Protein AF-A0A8J5J2J3-F1 (afdb_monomer)

Solvent-accessible surface area (backbone atoms only — not comparable to full-atom values): 30168 Å² total; per-residue (Å²): 135,87,83,77,77,78,77,78,78,70,96,60,53,62,67,46,53,41,61,70,45,37,42,76,32,58,52,100,84,70,46,74,41,92,44,36,29,32,31,83,88,65,54,74,47,67,50,49,90,90,53,55,54,52,63,56,48,54,48,43,55,66,79,36,75,56,47,68,60,53,64,73,68,57,52,65,88,78,63,76,49,65,80,72,71,60,58,84,73,56,63,34,51,52,60,41,48,62,56,49,67,76,64,79,77,76,86,82,90,86,88,84,91,80,62,74,80,58,49,59,59,48,49,55,53,50,51,52,52,50,61,72,67,53,49,101,57,74,46,75,44,78,46,81,45,70,75,53,93,44,39,30,44,34,36,21,42,35,34,54,53,98,92,40,83,42,67,56,77,72,49,71,46,78,64,76,77,101,81,74,78,65,76,83,72,56,69,84,75,44,74,64,53,64,53,55,73,72,49,69,93,79,60,84,79,77,71,88,89,68,89,80,58,79,65,58,60,54,52,54,46,51,56,50,51,54,52,48,51,67,50,42,61,53,52,51,54,50,51,50,55,53,58,74,68,49,52,71,62,44,51,40,8,48,22,30,25,30,34,40,51,56,34,40,36,91,83,80,71,42,78,35,61,71,49,44,47,55,42,13,64,50,28,47,22,28,38,31,50,78,66,72,86,66,64,58,97,90,37,70,57,45,37,65,68,56,48,49,52,53,53,50,52,51,39,53,47,26,23,72,56,47,79,59,51,71,57,50,78,49,66,80,57,83,34,39,48,70,68,34,46,93,52,66,71,50,71,53,70,70,55,46,38,74,60,66,37,51,53,89,20,48,79,74,47,22,16,54,69,52,29,50,14,47,25,27,33,33,44,51,59,36,68,75,76,81,49,79,39,68,50,74,47,51,55,70,57,91,55,24,85,82,72,50,83,64,40,62,24,83,67,57,67,69,52,44,62,69,66,53,40,58,33,55,53,34,22,50,79,40,60,42,42,28,34,26,43,18,81,21,22,52,72,84,42,45,42,71,55,26,33,69,53,46,33,48,42,38,38,62,72,62,59,55,85,52,47,34,30,44,39,86,36,44,54,44,28,31,27,80,68,71,61,79,28,96,38,53,49,51,13,44,38,45,24,65,75,38,27,68,72,52,27,44,26,41,53,71,64,66,60,68,42,56,28,47,55,51,40,42,72,77,53,78,126

InterPro domains:
  IPR001764 Glycoside hydrolase, family 3, N-terminal [PF00933] (366-510)
  IPR051915 Cellulose Degradation Glycosyl Hydrolase 3 [PTHR30620] (367-515)

Sequence (525 aa):
MVLAPRPCHATFTPAQVTGFYFRPCHDANDEIVSEYFRCRCGTVRKQSRRNGYSSLMQHVRREYPDYEVVMLTAYTAETGSLLNYVRRSALNVFGWLDWIIKTASRSTSARILLQEAGLESLTRIVERYIAAEMPEQVGLILDGWSHASEHFVAVFACYEVDGVMMTPLLCMAPLLNRRAGTMSSWLGCCPVTTLLEHLDPTDDAIVDVLPAPPYNKRLLSLLKDLKKVATADVYDAQAQAIVNGFSTAQLLGQMTQLTLRAVMNDTTRELNETTVRLFAKQHVGSYFNTFWDKPIDNRYSYNASEFRSIIQRIQEISMEENGGHPIIYGIDSVHGANYVDGSVLMPHQVNFGATFNPDLVYEAAHPYLASVMGAAVIRGLQSYNQTAVCMKHFIGYSKTPTGHDKDNVNIPDFDLLNYFIPSFKAALEAGAMTTMESYTSINGEPVIASSRMLDDLLRSDLEFNGVLVSDWGEIYNLHDFHRVSATREEAVATSLMQTSVDMSMVLADTDFIEYGLNMLKENPD

pLDDT: mean 72.17, std 21.89, range [27.28, 98.44]

Mean predicted aligned error: 19.16 Å

Secondary structure (DSSP, 8-state):
---PPPPPPPSS-HHHHHHHHEEEEE-TTS-EEEEEEEETTS-EEE--TTTTTHHHHHHHHHH-TTHHHHHHH--HHHHS-GGGTS-TTHHHHHHHHHHHHTTS-S---------HHHHHHHHHHHHHHHHHHS-S-EEEEEEEEESSS-EEEEEEEEEEETTEEE--EEEEEE-----SS-GGGTTTS-HHHHHHTTS-TT-TT----SPPPHHHHHHHHHHHHHHHHHHHHHHHHHHHHHHHT--HHHHHHHTEEEEGGGGB-TTT--B-HHHHHHHHHTT--EEES---SS-BTTB-SEEHHHHHHHHHHHHHHHHHHTTSPPPEEE---SSBSTTEETPPBPPPHHHHHHH--TTTTTTTS--SSSHHHHHHHHHHHHTTSS-PPEEEEETTGGG-TTS-TT--B---HHHIIIIIHHHHHHHHHHT--EEEE-SPEETTEEGGG-HIIIIIIIIIIS---SEEE--TTHHHHHHHTS--SSSHHHHHHHHHHHS---BEE--S--HHHHHHHHHHHH---

Organism: NCBI:txid2496075

Foldseek 3Di:
DDDDPDDDDDLADLVLLLLLFWDFDADPVRHGPPQWIQGPVRDIDGDDPVQHSPRVVVVCCVVPVPSVVCVVPDDCVSNVDCPSRDPLQPVLVVQVVVVVVVPVPDDDDDDDDDDPVVVVVVVVVVVVVCVVQFDPDKDKDWDWDDGRHWIKIWIWIWGDGPNDTDTHTPDMGTPDDPDDDDCVVVQPPDPVNVVVVPPDPPDPPPDDPDDDDPVVVVVVVVVVVVVVVVVVVVVVVVVVVVVVPDDLQLQLLLQEEEEQVLQADPPPRDGNLVSLLVSLLSNNQEYEEDDQPDDDPNDRAEAPVVVVVNQVSSQVSSCVNNVHRGHDYYYCCQQWNVRHPPTDGHDHLVVLQVVCDQVVCLVRQGCHHALRSLLSSQCSQCVVVPDADEADAQWDQCAAVVRDGQHAHEDDPVCRVPPTVSNVLSNVVSPHQEYEYGSYHYPLHGRLLACVRAPCVQCNVSVRPHAYEYDAQSLQCCVVPSVVAVGSLRSLLRNVVRHPHSHYNYYSDSVSSVSSVVSCVVPVD

Radius of gyration: 32.39 Å; Cα contacts (8 Å, |Δi|>4): 688; chains: 1; bounding box: 74×80×93 Å

Structure (mmCIF, N/CA/C/O backbone):
data_AF-A0A8J5J2J3-F1
#
_entry.id   AF-A0A8J5J2J3-F1
#
loop_
_atom_site.group_PDB
_atom_site.id
_atom_site.type_symbol
_atom_site.label_atom_id
_atom_site.label_alt_id
_atom_site.label_comp_id
_atom_site.label_asym_id
_atom_site.label_entity_id
_atom_site.label_seq_id
_atom_site.pdbx_PDB_ins_code
_atom_site.Cartn_x
_atom_site.Cartn_y
_atom_site.Cartn_z
_atom_site.occupancy
_atom_site.B_iso_or_equiv
_atom_site.auth_seq_id
_atom_site.auth_comp_id
_atom_site.auth_asym_id
_atom_site.auth_atom_id
_atom_site.pdbx_PDB_model_num
ATOM 1 N N . MET A 1 1 ? -28.679 11.443 -53.102 1.00 31.19 1 MET A N 1
ATOM 2 C CA . MET A 1 1 ? -27.360 12.015 -52.761 1.00 31.19 1 MET A CA 1
ATOM 3 C C . MET A 1 1 ? -26.408 10.854 -52.518 1.00 31.19 1 MET A C 1
ATOM 5 O O . MET A 1 1 ? -26.823 9.868 -51.928 1.00 31.19 1 MET A O 1
ATOM 9 N N . VAL A 1 2 ? -25.221 10.931 -53.108 1.00 27.28 2 VAL A N 1
ATOM 10 C CA . VAL A 1 2 ? -24.267 9.841 -53.363 1.00 27.28 2 VAL A CA 1
ATOM 11 C C . VAL A 1 2 ? -23.793 9.153 -52.074 1.00 27.28 2 VAL A C 1
ATOM 13 O O . VAL A 1 2 ? -23.224 9.806 -51.205 1.00 27.28 2 VAL A O 1
ATOM 16 N N . LEU A 1 3 ? -23.978 7.831 -51.978 1.00 27.62 3 LEU A N 1
ATOM 17 C CA . LEU A 1 3 ? -23.201 6.975 -51.078 1.00 27.62 3 LEU A CA 1
ATOM 18 C C . LEU A 1 3 ? -21.805 6.827 -51.690 1.00 27.62 3 LEU A C 1
ATOM 20 O O . LEU A 1 3 ? -21.636 6.129 -52.688 1.00 27.62 3 LEU A O 1
ATOM 24 N N . ALA A 1 4 ? -20.815 7.517 -51.127 1.00 28.11 4 ALA A N 1
ATOM 25 C CA . ALA A 1 4 ? -19.422 7.246 -51.451 1.00 28.11 4 ALA A CA 1
ATOM 26 C C . ALA A 1 4 ? -19.034 5.898 -50.810 1.00 28.11 4 ALA A C 1
ATOM 28 O O . ALA A 1 4 ? -19.150 5.764 -49.588 1.00 28.11 4 ALA A O 1
ATOM 29 N N . PRO A 1 5 ? -18.591 4.888 -51.580 1.00 31.28 5 PRO A N 1
ATOM 30 C CA . PRO A 1 5 ? -17.993 3.700 -50.992 1.00 31.28 5 PRO A CA 1
ATOM 31 C C . PRO A 1 5 ? -16.738 4.114 -50.214 1.00 31.28 5 PRO A C 1
ATOM 33 O O . PRO A 1 5 ? -15.929 4.912 -50.694 1.00 31.28 5 PRO A O 1
ATOM 36 N N . ARG A 1 6 ? -16.582 3.581 -48.995 1.00 28.38 6 ARG A N 1
ATOM 37 C CA . ARG A 1 6 ? -15.330 3.698 -48.235 1.00 28.38 6 ARG A CA 1
ATOM 38 C C . ARG A 1 6 ? -14.165 3.257 -49.138 1.00 28.38 6 ARG A C 1
ATOM 40 O O . ARG A 1 6 ? -14.293 2.213 -49.780 1.00 28.38 6 ARG A O 1
ATOM 47 N N . PRO A 1 7 ? -13.045 4.002 -49.193 1.00 33.84 7 PRO A N 1
ATOM 48 C CA . PRO A 1 7 ? -11.895 3.596 -49.988 1.00 33.84 7 PRO A CA 1
ATOM 49 C C . PRO A 1 7 ? -11.406 2.215 -49.555 1.00 33.84 7 PRO A C 1
ATOM 51 O O . PRO A 1 7 ? -11.340 1.924 -48.358 1.00 33.84 7 PRO A O 1
ATOM 54 N N . CYS A 1 8 ? -11.029 1.391 -50.533 1.00 43.00 8 CYS A N 1
ATOM 55 C CA . CYS A 1 8 ? -10.285 0.162 -50.292 1.00 43.00 8 CYS A CA 1
ATOM 56 C C . CYS A 1 8 ? -9.045 0.508 -49.458 1.00 43.00 8 CYS A C 1
ATOM 58 O O . CYS A 1 8 ? -8.260 1.382 -49.832 1.00 43.00 8 CYS A O 1
ATOM 60 N N . HIS A 1 9 ? -8.892 -0.136 -48.302 1.00 49.06 9 HIS A N 1
ATOM 61 C CA . HIS A 1 9 ? -7.701 0.029 -47.478 1.00 49.06 9 HIS A CA 1
ATOM 62 C C . HIS A 1 9 ? -6.461 -0.338 -48.303 1.00 49.06 9 HIS A C 1
ATOM 64 O O . HIS A 1 9 ? -6.441 -1.394 -48.931 1.00 49.06 9 HIS A O 1
ATOM 70 N N . ALA A 1 10 ? -5.444 0.529 -48.302 1.00 57.62 10 ALA A N 1
ATOM 71 C CA . ALA A 1 10 ? -4.197 0.287 -49.022 1.00 57.62 10 ALA A CA 1
ATOM 72 C C . ALA A 1 10 ? -3.572 -1.058 -48.608 1.00 57.62 10 ALA A C 1
ATOM 74 O O . ALA A 1 10 ? -3.517 -1.382 -47.415 1.00 57.62 10 ALA A O 1
ATOM 75 N N . THR A 1 11 ? -3.098 -1.818 -49.600 1.00 66.06 11 THR A N 1
ATOM 76 C CA . THR A 1 11 ? -2.473 -3.144 -49.443 1.00 66.06 11 THR A CA 1
ATOM 77 C C . THR A 1 11 ? -1.304 -3.099 -48.455 1.00 66.06 11 THR A C 1
ATOM 79 O O . THR A 1 11 ? -1.146 -3.992 -47.621 1.00 66.06 11 THR A O 1
ATOM 82 N N . PHE A 1 12 ? -0.549 -1.999 -48.484 1.00 69.81 12 PHE A N 1
ATOM 83 C CA . PHE A 1 12 ? 0.593 -1.735 -47.618 1.00 69.81 12 PHE A CA 1
ATOM 84 C C . PHE A 1 12 ? 0.432 -0.391 -46.903 1.00 69.81 12 PHE A C 1
ATOM 86 O O . PHE A 1 12 ? -0.034 0.596 -47.477 1.00 69.81 12 PHE A O 1
ATOM 93 N N . THR A 1 13 ? 0.834 -0.336 -45.634 1.00 79.69 13 THR A N 1
ATOM 94 C CA . THR A 1 13 ? 0.878 0.921 -44.879 1.00 79.69 13 THR A CA 1
ATOM 95 C C . THR A 1 13 ? 1.977 1.839 -45.427 1.00 79.69 13 THR A C 1
ATOM 97 O O . THR A 1 13 ? 2.978 1.347 -45.955 1.00 79.69 13 THR A O 1
ATOM 100 N N . PRO A 1 14 ? 1.858 3.170 -45.259 1.00 80.94 14 PRO A N 1
ATOM 101 C CA . PRO A 1 14 ? 2.906 4.105 -45.660 1.00 80.94 14 PRO A CA 1
ATOM 102 C C . PRO A 1 14 ? 4.294 3.729 -45.133 1.00 80.94 14 PRO A C 1
ATOM 104 O O . PRO A 1 14 ? 5.254 3.792 -45.888 1.00 80.94 14 PRO A O 1
ATOM 107 N N . ALA A 1 15 ? 4.386 3.252 -43.887 1.00 78.38 15 ALA A N 1
ATOM 108 C CA . ALA A 1 15 ? 5.640 2.805 -43.286 1.00 78.38 15 ALA A CA 1
ATOM 109 C C . ALA A 1 15 ? 6.256 1.596 -44.015 1.00 78.38 15 ALA A C 1
ATOM 111 O O . ALA A 1 15 ? 7.462 1.575 -44.253 1.00 78.38 15 ALA A O 1
ATOM 112 N N . GLN A 1 16 ? 5.437 0.616 -44.418 1.00 77.50 16 GLN A N 1
ATOM 113 C CA . GLN A 1 16 ? 5.894 -0.569 -45.158 1.00 77.50 16 GLN A CA 1
ATOM 114 C C . GLN A 1 16 ? 6.401 -0.203 -46.553 1.00 77.50 16 GLN A C 1
ATOM 116 O O . GLN A 1 16 ? 7.457 -0.667 -46.976 1.00 77.50 16 GLN A O 1
ATOM 121 N N . VAL A 1 17 ? 5.673 0.671 -47.250 1.00 84.19 17 VAL A N 1
ATOM 122 C CA . VAL A 1 17 ? 6.069 1.148 -48.580 1.00 84.19 17 VAL A CA 1
ATOM 123 C C . VAL A 1 17 ? 7.374 1.936 -48.493 1.00 84.19 17 VAL A C 1
ATOM 125 O O . VAL A 1 17 ? 8.303 1.704 -49.265 1.00 84.19 17 VAL A O 1
ATOM 128 N N . THR A 1 18 ? 7.502 2.833 -47.517 1.00 82.62 18 THR A N 1
ATOM 129 C CA . THR A 1 18 ? 8.736 3.604 -47.362 1.00 82.62 18 THR A CA 1
ATOM 130 C C . THR A 1 18 ? 9.902 2.746 -46.893 1.00 82.62 18 THR A C 1
ATOM 132 O O . THR A 1 18 ? 11.000 2.932 -47.401 1.00 82.62 18 THR A O 1
ATOM 135 N N . GLY A 1 19 ? 9.675 1.768 -46.012 1.00 80.25 19 GLY A N 1
ATOM 136 C CA . GLY A 1 19 ? 10.704 0.819 -45.578 1.00 80.25 19 GLY A CA 1
ATOM 137 C C . GLY A 1 19 ? 11.220 -0.077 -46.709 1.00 80.25 19 GLY A C 1
ATOM 138 O O . GLY A 1 19 ? 12.370 -0.503 -46.677 1.00 80.25 19 GLY A O 1
ATOM 139 N N . PHE A 1 20 ? 10.409 -0.316 -47.745 1.00 83.00 20 PHE A N 1
ATOM 140 C CA . PHE A 1 20 ? 10.841 -1.051 -48.932 1.00 83.00 20 PHE A CA 1
ATOM 141 C C . PHE A 1 20 ? 11.698 -0.191 -49.875 1.00 83.00 20 PHE A C 1
ATOM 143 O O . PHE A 1 20 ? 12.734 -0.650 -50.368 1.00 83.00 20 PHE A O 1
ATOM 150 N N . TYR A 1 21 ? 11.279 1.050 -50.148 1.00 85.38 21 TYR A N 1
ATOM 151 C CA . TYR A 1 21 ? 11.893 1.902 -51.179 1.00 85.38 21 TYR A CA 1
ATOM 152 C C . TYR A 1 21 ? 12.981 2.849 -50.682 1.00 85.38 21 TYR A C 1
ATOM 154 O O . TYR A 1 21 ? 13.722 3.384 -51.510 1.00 85.38 21 TYR A O 1
ATOM 162 N N . PHE A 1 22 ? 13.092 3.068 -49.375 1.00 87.06 22 PHE A N 1
ATOM 163 C CA . PHE A 1 22 ? 14.044 4.000 -48.790 1.00 87.06 22 PHE A CA 1
ATOM 164 C C . PHE A 1 22 ? 14.950 3.337 -47.760 1.00 87.06 22 PHE A C 1
ATOM 166 O O . PHE A 1 22 ? 14.529 2.473 -46.998 1.00 87.06 22 PHE A O 1
ATOM 173 N N . ARG A 1 23 ? 16.198 3.804 -47.706 1.00 85.44 23 ARG A N 1
ATOM 174 C CA . ARG A 1 23 ? 17.153 3.492 -46.639 1.00 85.44 23 ARG A CA 1
ATOM 175 C C . ARG A 1 23 ? 17.606 4.779 -45.952 1.00 85.44 23 ARG A C 1
ATOM 177 O O . ARG A 1 23 ? 17.640 5.812 -46.625 1.00 85.44 23 ARG A O 1
ATOM 184 N N . PRO A 1 24 ? 17.950 4.752 -44.656 1.00 85.50 24 PRO A N 1
ATOM 185 C CA . PRO A 1 24 ? 18.521 5.919 -43.993 1.00 85.50 24 PRO A CA 1
ATOM 186 C C . PRO A 1 24 ? 19.809 6.366 -44.700 1.00 85.50 24 PRO A C 1
ATOM 188 O O . PRO A 1 24 ? 20.583 5.536 -45.179 1.00 85.50 24 PRO A O 1
ATOM 191 N N . CYS A 1 25 ? 20.016 7.674 -44.829 1.00 87.06 25 CYS A N 1
ATOM 192 C CA . CYS A 1 25 ? 21.293 8.215 -45.281 1.00 87.06 25 CYS A CA 1
ATOM 193 C C . CYS A 1 25 ? 22.313 8.129 -44.147 1.00 87.06 25 CYS A C 1
ATOM 195 O O . CYS A 1 25 ? 21.964 8.356 -42.992 1.00 87.06 25 CYS A O 1
ATOM 197 N N . HIS A 1 26 ? 23.566 7.874 -44.508 1.00 85.31 26 HIS A N 1
ATOM 198 C CA . HIS A 1 26 ? 24.695 7.913 -43.589 1.00 85.31 26 HIS A CA 1
ATOM 199 C C . HIS A 1 26 ? 25.550 9.152 -43.877 1.00 85.31 26 HIS A C 1
ATOM 201 O O . HIS A 1 26 ? 25.595 9.615 -45.026 1.00 85.31 26 HIS A O 1
ATOM 207 N N . ASP A 1 27 ? 26.166 9.720 -42.844 1.00 82.69 27 ASP A N 1
ATOM 208 C CA . ASP A 1 27 ? 27.134 10.806 -42.988 1.00 82.69 27 ASP A CA 1
ATOM 209 C C . ASP A 1 27 ? 28.553 10.280 -43.289 1.00 82.69 27 ASP A C 1
ATOM 211 O O . ASP A 1 27 ? 28.752 9.102 -43.587 1.00 82.69 27 ASP A O 1
ATOM 215 N N . ALA A 1 28 ? 29.554 11.166 -43.270 1.00 83.62 28 ALA A N 1
ATOM 216 C CA . ALA A 1 28 ? 30.941 10.802 -43.570 1.00 83.62 28 ALA A CA 1
ATOM 217 C C . ALA A 1 28 ? 31.571 9.835 -42.544 1.00 83.62 28 ALA A C 1
ATOM 219 O O . ALA A 1 28 ? 32.606 9.245 -42.846 1.00 83.62 28 ALA A O 1
ATOM 220 N N . ASN A 1 29 ? 30.952 9.664 -41.372 1.00 82.69 29 ASN A N 1
ATOM 221 C CA . ASN A 1 29 ? 31.393 8.774 -40.299 1.00 82.69 29 ASN A CA 1
ATOM 222 C C . ASN A 1 29 ? 30.560 7.479 -40.231 1.00 82.69 29 ASN A C 1
ATOM 224 O O . ASN A 1 29 ? 30.692 6.725 -39.272 1.00 82.69 29 ASN A O 1
ATOM 228 N N . ASP A 1 30 ? 29.726 7.216 -41.244 1.00 76.62 30 ASP A N 1
ATOM 229 C CA . ASP A 1 30 ? 28.794 6.082 -41.312 1.00 76.62 30 ASP A CA 1
ATOM 230 C C . ASP A 1 30 ? 27.659 6.123 -40.263 1.00 76.62 30 ASP A C 1
ATOM 232 O O . ASP A 1 30 ? 26.986 5.119 -40.020 1.00 76.62 30 ASP A O 1
ATOM 236 N N . GLU A 1 31 ? 27.369 7.290 -39.675 1.00 74.94 31 GLU A N 1
ATOM 237 C CA . GLU A 1 31 ? 26.261 7.454 -38.728 1.00 74.94 31 GLU A CA 1
ATOM 238 C C . GLU A 1 31 ? 24.941 7.796 -39.436 1.00 74.94 31 GLU A C 1
ATOM 240 O O . GLU A 1 31 ? 24.903 8.538 -40.421 1.00 74.94 31 GLU A O 1
ATOM 245 N N . ILE A 1 32 ? 23.826 7.261 -38.922 1.00 78.75 32 ILE A N 1
ATOM 246 C CA . ILE A 1 32 ? 22.495 7.447 -39.513 1.00 78.75 32 ILE A CA 1
ATOM 247 C C . ILE A 1 32 ? 22.020 8.893 -39.332 1.00 78.75 32 ILE A C 1
ATOM 249 O O . ILE A 1 32 ? 21.756 9.353 -38.221 1.00 78.75 32 ILE A O 1
ATOM 253 N N . VAL A 1 33 ? 21.762 9.577 -40.444 1.00 82.06 33 VAL A N 1
ATOM 254 C CA . VAL A 1 33 ? 21.144 10.904 -40.448 1.00 82.06 33 VAL A CA 1
ATOM 255 C C . VAL A 1 33 ? 19.622 10.750 -40.403 1.00 82.06 33 VAL A C 1
ATOM 257 O O . VAL A 1 33 ? 18.964 10.557 -41.426 1.00 82.06 33 VAL A O 1
ATOM 260 N N . SER A 1 34 ? 19.061 10.857 -39.197 1.00 73.19 34 SER A N 1
ATOM 261 C CA . SER A 1 34 ? 17.684 10.471 -38.834 1.00 73.19 34 SER A CA 1
ATOM 262 C C . SER A 1 34 ? 16.544 11.056 -39.683 1.00 73.19 34 SER A C 1
ATOM 264 O O . SER A 1 34 ? 15.462 10.474 -39.732 1.00 73.19 34 SER A O 1
ATOM 266 N N . GLU A 1 35 ? 16.757 12.17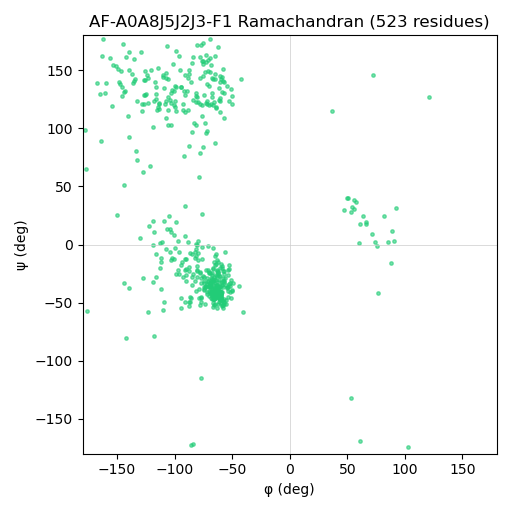7 -40.378 1.00 82.88 35 GLU A N 1
ATOM 267 C CA . GLU A 1 35 ? 15.721 12.830 -41.189 1.00 82.88 35 GLU A CA 1
ATOM 268 C C . GLU A 1 35 ? 15.875 12.614 -42.701 1.00 82.88 35 GLU A C 1
ATOM 270 O O . GLU A 1 35 ? 14.999 13.034 -43.458 1.00 82.88 35 GLU A O 1
ATOM 275 N N . TYR A 1 36 ? 16.960 11.993 -43.173 1.00 86.06 36 TYR A N 1
ATOM 276 C CA . TYR A 1 36 ? 17.242 11.858 -44.603 1.00 86.06 36 TYR A CA 1
ATOM 277 C C . TYR A 1 36 ? 17.246 10.404 -45.037 1.00 86.06 36 TYR A C 1
ATOM 279 O O . TYR A 1 36 ? 17.938 9.559 -44.481 1.00 86.06 36 TYR A O 1
ATOM 287 N N . PHE A 1 37 ? 16.497 10.138 -46.099 1.00 89.19 37 PHE A N 1
ATOM 288 C CA . PHE A 1 37 ? 16.296 8.807 -46.630 1.00 89.19 37 PHE A CA 1
ATOM 289 C C . PHE A 1 37 ? 16.656 8.779 -48.109 1.00 89.19 37 PHE A C 1
ATOM 291 O O . PHE A 1 37 ? 16.169 9.592 -48.899 1.00 89.19 37 PHE A O 1
ATOM 298 N N . ARG A 1 38 ? 17.493 7.825 -48.504 1.00 89.31 38 ARG A N 1
ATOM 299 C CA . ARG A 1 38 ? 17.871 7.587 -49.894 1.00 89.31 38 ARG A CA 1
ATOM 300 C C . ARG A 1 38 ? 16.940 6.554 -50.507 1.00 89.31 38 ARG A C 1
ATOM 302 O O . ARG A 1 38 ? 16.845 5.427 -50.026 1.00 89.31 38 ARG A O 1
ATOM 309 N N . CYS A 1 39 ? 16.251 6.947 -51.569 1.00 91.00 39 CYS A N 1
ATOM 310 C CA . CYS A 1 39 ? 15.423 6.041 -52.347 1.00 91.00 39 CYS A CA 1
ATOM 311 C C . CYS A 1 39 ? 16.291 5.087 -53.183 1.00 91.00 39 CYS A C 1
ATOM 313 O O . CYS A 1 39 ? 17.412 5.439 -53.554 1.00 91.00 39 CYS A O 1
ATOM 315 N N . ARG A 1 40 ? 15.753 3.925 -53.571 1.00 85.38 40 ARG A N 1
ATOM 316 C CA . ARG A 1 40 ? 16.388 2.995 -54.528 1.00 85.38 40 ARG A CA 1
ATOM 317 C C . ARG A 1 40 ? 16.784 3.648 -55.866 1.00 85.38 40 ARG A C 1
ATOM 319 O O . ARG A 1 40 ? 17.758 3.216 -56.465 1.00 85.38 40 ARG A O 1
ATOM 326 N N . CYS A 1 41 ? 16.115 4.724 -56.296 1.00 86.88 41 CYS A N 1
ATOM 327 C CA . CYS A 1 41 ? 16.481 5.486 -57.503 1.00 86.88 41 CYS A CA 1
ATOM 328 C C . CYS A 1 41 ? 17.646 6.468 -57.274 1.00 86.88 41 CYS A C 1
ATOM 330 O O . CYS A 1 41 ? 17.983 7.253 -58.154 1.00 86.88 41 CYS A O 1
ATOM 332 N N . GLY A 1 42 ? 18.225 6.491 -56.069 1.00 84.81 42 GLY A N 1
ATOM 333 C CA . GLY A 1 42 ? 19.326 7.371 -55.679 1.00 84.81 42 GLY A CA 1
ATOM 334 C C . GLY A 1 42 ? 18.895 8.733 -55.123 1.00 84.81 42 GLY A C 1
ATOM 335 O O . GLY A 1 42 ? 19.700 9.385 -54.453 1.00 84.81 42 GLY A O 1
ATOM 336 N N . THR A 1 43 ? 17.636 9.146 -55.327 1.00 90.19 43 THR A N 1
ATOM 337 C CA . THR A 1 43 ? 17.110 10.431 -54.832 1.00 90.19 43 THR A CA 1
ATOM 338 C C . THR A 1 43 ? 17.022 10.444 -53.307 1.00 90.19 43 THR A C 1
ATOM 340 O O . THR A 1 43 ? 16.436 9.547 -52.704 1.00 90.19 43 THR A O 1
ATOM 343 N N . VAL A 1 44 ? 17.547 11.495 -52.675 1.00 89.94 44 VAL A N 1
ATOM 344 C CA . VAL A 1 44 ? 17.431 11.700 -51.225 1.00 89.94 44 VAL A CA 1
ATOM 345 C C . VAL A 1 44 ? 16.191 12.537 -50.913 1.00 89.94 44 VAL A C 1
ATOM 347 O O . VAL A 1 44 ? 15.941 13.570 -51.538 1.00 89.94 44 VAL A O 1
ATOM 350 N N . ARG A 1 45 ? 15.395 12.093 -49.940 1.00 87.88 45 ARG A N 1
ATOM 351 C CA . ARG A 1 45 ? 14.197 12.782 -49.457 1.00 87.88 45 ARG A CA 1
ATOM 352 C C . ARG A 1 45 ? 14.271 12.966 -47.951 1.00 87.88 45 ARG A C 1
ATOM 354 O O . ARG A 1 45 ? 14.717 12.080 -47.231 1.00 87.88 45 ARG A O 1
ATOM 361 N N . LYS A 1 46 ? 13.800 14.123 -47.489 1.00 84.38 46 LYS A N 1
ATOM 362 C CA . LYS A 1 46 ? 13.696 14.432 -46.067 1.00 84.38 46 LYS A CA 1
ATOM 363 C C . LYS A 1 46 ? 12.342 13.979 -45.514 1.00 84.38 46 LYS A C 1
ATOM 365 O O . LYS A 1 46 ? 11.298 14.300 -46.095 1.00 84.38 46 LYS A O 1
ATOM 370 N N . GLN A 1 47 ? 12.360 13.284 -44.383 1.00 82.75 47 GLN A N 1
ATOM 371 C CA . GLN A 1 47 ? 11.184 12.972 -43.580 1.00 82.75 47 GLN A CA 1
ATOM 372 C C . GLN A 1 47 ? 11.159 13.898 -42.360 1.00 82.75 47 GLN A C 1
ATOM 374 O O . GLN A 1 47 ? 11.915 13.715 -41.414 1.00 82.75 47 GLN A O 1
ATOM 379 N N . SER A 1 48 ? 10.312 14.928 -42.382 1.00 70.81 48 SER A N 1
ATOM 380 C CA . SER A 1 48 ? 10.136 15.810 -41.223 1.00 70.81 48 SER A CA 1
ATOM 381 C C . SER A 1 48 ? 9.077 15.254 -40.269 1.00 70.81 48 SER A C 1
ATOM 383 O O . SER A 1 48 ? 8.066 14.703 -40.713 1.00 70.81 48 SER A O 1
ATOM 385 N N . ARG A 1 49 ? 9.246 15.487 -38.957 1.00 64.62 49 ARG A N 1
ATOM 386 C CA . ARG A 1 49 ? 8.257 15.105 -37.924 1.00 64.62 49 ARG A CA 1
ATOM 387 C C . ARG A 1 49 ? 6.829 15.587 -38.228 1.00 64.62 49 ARG A C 1
ATOM 389 O O . ARG A 1 49 ? 5.876 14.906 -37.877 1.00 64.62 49 ARG A O 1
ATOM 396 N N . ARG A 1 50 ? 6.670 16.724 -38.919 1.00 61.59 50 ARG A N 1
ATOM 397 C CA . ARG A 1 50 ? 5.358 17.310 -39.262 1.00 61.59 50 ARG A CA 1
ATOM 398 C C . ARG A 1 50 ? 4.610 16.586 -40.391 1.00 61.59 50 ARG A C 1
ATOM 400 O O . ARG A 1 50 ? 3.389 16.640 -40.417 1.00 61.59 50 ARG A O 1
ATOM 407 N N . ASN A 1 51 ? 5.319 15.931 -41.316 1.00 59.78 51 ASN A N 1
ATOM 408 C CA . ASN A 1 51 ? 4.726 15.388 -42.549 1.00 59.78 51 ASN A CA 1
ATOM 409 C C . ASN A 1 51 ? 4.616 13.851 -42.561 1.00 59.78 51 ASN A C 1
ATOM 411 O O . ASN A 1 51 ? 4.070 13.282 -43.515 1.00 59.78 51 ASN A O 1
ATOM 415 N N . GLY A 1 52 ? 5.123 13.173 -41.523 1.00 76.75 52 GLY A N 1
ATOM 416 C CA . GLY A 1 52 ? 5.104 11.713 -41.418 1.00 76.75 52 GLY A CA 1
ATOM 417 C C . GLY A 1 52 ? 5.716 11.052 -42.655 1.00 76.75 52 GLY A C 1
ATOM 418 O O . GLY A 1 52 ? 6.778 11.450 -43.120 1.00 76.75 52 GLY A O 1
ATOM 419 N N . TYR A 1 53 ? 5.037 10.058 -43.228 1.00 81.38 53 TYR A N 1
ATOM 420 C CA . TYR A 1 53 ? 5.487 9.360 -44.444 1.00 81.38 53 TYR A CA 1
ATOM 421 C C . TYR A 1 53 ? 5.016 10.017 -45.753 1.00 81.38 53 TYR A C 1
ATOM 423 O O . TYR A 1 53 ? 5.294 9.503 -46.833 1.00 81.38 53 TYR A O 1
ATOM 431 N N . SER A 1 54 ? 4.307 11.146 -45.696 1.00 81.44 54 SER A N 1
ATOM 432 C CA . SER A 1 54 ? 3.583 11.696 -46.853 1.00 81.44 54 SER A CA 1
ATOM 433 C C . SER A 1 54 ? 4.507 12.130 -47.996 1.00 81.44 54 SER A C 1
ATOM 435 O O . SER A 1 54 ? 4.220 11.841 -49.157 1.00 81.44 54 SER A O 1
ATOM 437 N N . SER A 1 55 ? 5.644 12.766 -47.686 1.00 80.19 55 SER A N 1
ATOM 438 C CA . SER A 1 55 ? 6.629 13.199 -48.693 1.00 80.19 55 SER A CA 1
ATOM 439 C C . SER A 1 55 ? 7.322 12.014 -49.373 1.00 80.19 55 SER A C 1
ATOM 441 O O . SER A 1 55 ? 7.529 12.016 -50.587 1.00 80.19 55 SER A O 1
ATOM 443 N N . LEU A 1 56 ? 7.644 10.981 -48.591 1.00 85.94 56 LEU A N 1
ATOM 444 C CA . LEU A 1 56 ? 8.249 9.742 -49.069 1.00 85.94 56 LEU A CA 1
ATOM 445 C C . LEU A 1 56 ? 7.255 8.947 -49.929 1.00 85.94 56 LEU A C 1
ATOM 447 O O . LEU A 1 56 ? 7.607 8.497 -51.015 1.00 85.94 56 LEU A O 1
ATOM 451 N N . MET A 1 57 ? 5.990 8.862 -49.509 1.00 88.44 57 MET A N 1
ATOM 452 C CA . MET A 1 57 ? 4.918 8.217 -50.272 1.00 88.44 57 MET A CA 1
ATOM 453 C C . MET A 1 57 ? 4.615 8.931 -51.586 1.00 88.44 57 MET A C 1
ATOM 455 O O . MET A 1 57 ? 4.390 8.274 -52.599 1.00 88.44 57 MET A O 1
ATOM 459 N N . GLN A 1 58 ? 4.622 10.266 -51.601 1.00 88.06 58 GLN A N 1
ATOM 460 C CA . GLN A 1 58 ? 4.439 11.026 -52.837 1.00 88.06 58 GLN A CA 1
ATOM 461 C C . GLN A 1 58 ? 5.582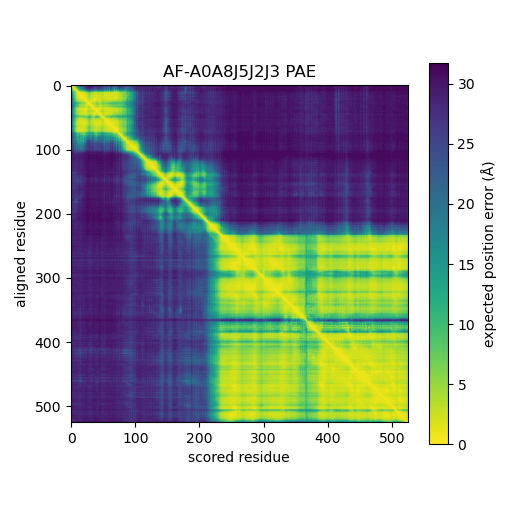 10.765 -53.825 1.00 88.06 58 GLN A C 1
ATOM 463 O O . GLN A 1 58 ? 5.340 10.660 -55.025 1.00 88.06 58 GLN A O 1
ATOM 468 N N . HIS A 1 59 ? 6.814 10.625 -53.327 1.00 89.38 59 HIS A N 1
ATOM 469 C CA . HIS A 1 59 ? 7.949 10.237 -54.156 1.00 89.38 59 HIS A CA 1
ATOM 470 C C . HIS A 1 59 ? 7.788 8.813 -54.700 1.00 89.38 59 HIS A C 1
ATOM 472 O O . HIS A 1 59 ? 7.929 8.625 -55.902 1.00 89.38 59 HIS A O 1
ATOM 478 N N . VAL A 1 60 ? 7.413 7.837 -53.863 1.00 89.00 60 VAL A N 1
ATOM 479 C CA . VAL A 1 60 ? 7.228 6.442 -54.308 1.00 89.00 60 VAL A CA 1
ATOM 480 C C . VAL A 1 60 ? 6.129 6.334 -55.354 1.00 89.00 60 VAL A C 1
ATOM 482 O O . VAL A 1 60 ? 6.360 5.752 -56.400 1.00 89.00 60 VAL A O 1
ATOM 485 N N . ARG A 1 61 ? 4.976 6.971 -55.137 1.00 88.38 61 ARG A N 1
ATOM 486 C CA . ARG A 1 61 ? 3.869 6.957 -56.107 1.00 88.38 61 ARG A CA 1
ATOM 487 C C . ARG A 1 61 ? 4.234 7.570 -57.458 1.00 88.38 61 ARG A C 1
ATOM 489 O O . ARG A 1 61 ? 3.611 7.233 -58.456 1.00 88.38 61 ARG A O 1
ATOM 496 N N . ARG A 1 62 ? 5.195 8.499 -57.482 1.00 90.19 62 ARG A N 1
ATOM 497 C CA . ARG A 1 62 ? 5.642 9.159 -58.711 1.00 90.19 62 ARG A CA 1
ATOM 498 C C . ARG A 1 62 ? 6.720 8.363 -59.440 1.00 90.19 62 ARG A C 1
ATOM 500 O O . ARG A 1 62 ? 6.639 8.238 -60.653 1.00 90.19 62 ARG A O 1
ATOM 507 N N . GLU A 1 63 ? 7.727 7.877 -58.718 1.00 89.44 63 GLU A N 1
ATOM 508 C CA . GLU A 1 63 ? 8.871 7.170 -59.316 1.00 89.44 63 GLU A CA 1
ATOM 509 C C . GLU A 1 63 ? 8.595 5.676 -59.550 1.00 89.44 63 GLU A C 1
ATOM 511 O O . GLU A 1 63 ? 9.201 5.074 -60.428 1.00 89.44 63 GLU A O 1
ATOM 516 N N . TYR A 1 64 ? 7.672 5.088 -58.784 1.00 88.62 64 TYR A N 1
ATOM 517 C CA . TYR A 1 64 ? 7.259 3.684 -58.863 1.00 88.62 64 TYR A CA 1
ATOM 518 C C . TYR A 1 64 ? 5.726 3.619 -58.867 1.00 88.62 64 TYR A C 1
ATOM 520 O O . TYR A 1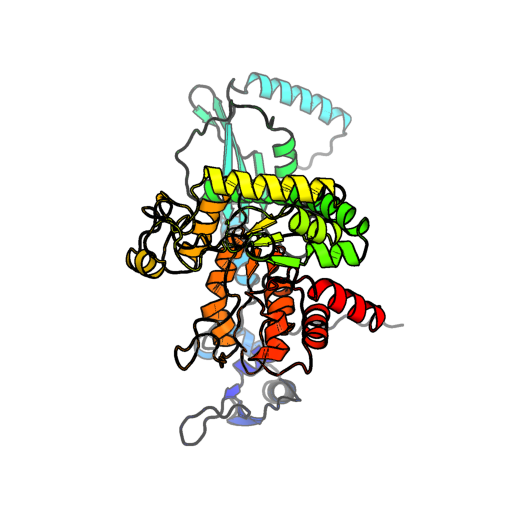 64 ? 5.108 3.290 -57.853 1.00 88.62 64 TYR A O 1
ATOM 528 N N . PRO A 1 65 ? 5.061 3.994 -59.971 1.00 82.62 65 PRO A N 1
ATOM 529 C CA . PRO A 1 65 ? 3.598 3.966 -60.049 1.00 82.62 65 PRO A CA 1
ATOM 530 C C . PRO A 1 65 ? 3.011 2.555 -59.846 1.00 82.62 65 PRO A C 1
ATOM 532 O O . PRO A 1 65 ? 1.857 2.420 -59.452 1.00 82.62 65 PRO A O 1
ATOM 535 N N . ASP A 1 66 ? 3.818 1.515 -60.047 1.00 83.25 66 ASP A N 1
ATOM 536 C CA . ASP A 1 66 ? 3.534 0.094 -59.842 1.00 83.25 66 ASP A CA 1
ATOM 537 C C . ASP A 1 66 ? 4.078 -0.456 -58.507 1.00 83.25 66 ASP A C 1
ATOM 539 O O . ASP A 1 66 ? 4.205 -1.672 -58.344 1.00 83.25 66 ASP A O 1
ATOM 543 N N . TYR A 1 67 ? 4.377 0.413 -57.529 1.00 82.31 67 TYR A N 1
ATOM 544 C CA . TYR A 1 67 ? 5.049 0.022 -56.284 1.00 82.31 67 TYR A CA 1
ATOM 545 C C . TYR A 1 67 ? 4.377 -1.140 -55.540 1.00 82.31 67 TYR A C 1
ATOM 547 O O . TYR A 1 67 ? 5.064 -1.958 -54.937 1.00 82.31 67 TYR A O 1
ATOM 555 N N . GLU A 1 68 ? 3.045 -1.243 -55.582 1.00 76.75 68 GLU A N 1
ATOM 556 C CA . GLU A 1 68 ? 2.324 -2.344 -54.931 1.00 76.75 68 GLU A CA 1
ATOM 557 C C . GLU A 1 68 ? 2.597 -3.684 -55.608 1.00 76.75 68 GLU A C 1
ATOM 559 O O . GLU A 1 68 ? 2.809 -4.676 -54.917 1.00 76.75 68 GLU A O 1
ATOM 564 N N . VAL A 1 69 ? 2.645 -3.714 -56.942 1.00 76.94 69 VAL A N 1
ATOM 565 C CA . VAL A 1 69 ? 2.943 -4.932 -57.707 1.00 76.94 69 VAL A CA 1
ATOM 566 C C . VAL A 1 69 ? 4.378 -5.359 -57.434 1.00 76.94 69 VAL A C 1
ATOM 568 O O . VAL A 1 69 ? 4.613 -6.511 -57.087 1.00 76.94 69 VAL A O 1
ATOM 571 N N . VAL A 1 70 ? 5.316 -4.412 -57.484 1.00 76.88 70 VAL A N 1
ATOM 572 C CA . VAL A 1 70 ? 6.733 -4.669 -57.209 1.00 76.88 70 VAL A CA 1
ATOM 573 C C . VAL A 1 70 ? 6.938 -5.189 -55.784 1.00 76.88 70 VAL A C 1
ATOM 575 O O . VAL A 1 70 ? 7.662 -6.162 -55.593 1.00 76.88 70 VAL A O 1
ATOM 578 N N . MET A 1 71 ? 6.272 -4.600 -54.785 1.00 78.25 71 MET A N 1
ATOM 579 C CA . MET A 1 71 ? 6.326 -5.075 -53.397 1.00 78.25 71 MET A CA 1
ATOM 580 C C . MET A 1 71 ? 5.678 -6.453 -53.208 1.00 78.25 71 MET A C 1
ATOM 582 O O . MET A 1 71 ? 6.154 -7.226 -52.380 1.00 78.25 71 MET A O 1
ATOM 586 N N . LEU A 1 72 ? 4.622 -6.778 -53.962 1.00 69.81 72 LEU A N 1
ATOM 587 C CA . LEU A 1 72 ? 3.977 -8.097 -53.934 1.00 69.81 72 LEU A CA 1
ATOM 588 C C . LEU A 1 72 ? 4.834 -9.188 -54.587 1.00 69.81 72 LEU A C 1
ATOM 590 O O . LEU A 1 72 ? 4.727 -10.350 -54.203 1.00 69.81 72 LEU A O 1
ATOM 594 N N . THR A 1 73 ? 5.675 -8.828 -55.559 1.00 68.81 73 THR A N 1
ATOM 595 C CA . THR A 1 73 ? 6.527 -9.772 -56.300 1.00 68.81 73 THR A CA 1
ATOM 596 C C . THR A 1 73 ? 7.976 -9.829 -55.809 1.00 68.81 73 THR A C 1
ATOM 598 O O . THR A 1 73 ? 8.761 -10.607 -56.346 1.00 68.81 73 THR A O 1
ATOM 601 N N . ALA A 1 74 ? 8.356 -9.003 -54.830 1.00 66.38 74 ALA A N 1
ATOM 602 C CA . ALA A 1 74 ? 9.730 -8.911 -54.341 1.00 66.38 74 ALA A CA 1
ATOM 603 C C . ALA A 1 74 ? 10.159 -10.161 -53.556 1.00 66.38 74 ALA A C 1
ATOM 605 O O . ALA A 1 74 ? 9.436 -10.650 -52.684 1.00 66.38 74 ALA A O 1
ATOM 606 N N . TYR A 1 75 ? 11.374 -10.646 -53.815 1.00 57.47 75 TYR A N 1
ATOM 607 C CA . TYR A 1 75 ? 11.918 -11.830 -53.142 1.00 57.47 75 TYR A CA 1
ATOM 608 C C . TYR A 1 75 ? 12.547 -11.481 -51.781 1.00 57.47 75 TYR A C 1
ATOM 610 O O . TYR A 1 75 ? 12.905 -10.336 -51.493 1.00 57.47 75 TYR A O 1
ATOM 618 N N . THR A 1 76 ? 12.729 -12.479 -50.911 1.00 51.88 76 THR A N 1
ATOM 619 C CA . THR A 1 76 ? 13.208 -12.306 -49.522 1.00 51.88 76 THR A CA 1
ATOM 620 C C . THR A 1 76 ? 14.577 -11.614 -49.433 1.00 51.88 76 THR A C 1
ATOM 622 O O . THR A 1 76 ? 14.840 -10.849 -48.507 1.00 51.88 76 THR A O 1
ATOM 625 N N . ALA A 1 77 ? 15.432 -11.820 -50.438 1.00 54.34 77 ALA A N 1
ATOM 626 C CA . ALA A 1 77 ? 16.738 -11.171 -50.546 1.00 54.34 77 ALA A CA 1
ATOM 627 C C . ALA A 1 77 ? 16.650 -9.658 -50.847 1.00 54.34 77 ALA A C 1
ATOM 629 O O . ALA A 1 77 ? 17.553 -8.906 -50.491 1.00 54.34 77 ALA A O 1
ATOM 630 N N . GLU A 1 78 ? 15.554 -9.189 -51.454 1.00 54.84 78 GLU A N 1
ATOM 631 C CA . GLU A 1 78 ? 15.333 -7.778 -51.812 1.00 54.84 78 GLU A CA 1
ATOM 632 C C . GLU A 1 78 ? 14.624 -6.979 -50.703 1.00 54.84 78 GLU A C 1
ATOM 634 O O . GLU A 1 78 ? 14.563 -5.745 -50.761 1.00 54.84 78 GLU A O 1
ATOM 639 N N . THR A 1 79 ? 14.085 -7.680 -49.700 1.00 54.78 79 THR A N 1
ATOM 640 C CA . THR A 1 79 ? 13.267 -7.148 -48.594 1.00 54.78 79 THR A CA 1
ATOM 641 C C . THR A 1 79 ? 13.946 -7.232 -47.225 1.00 54.78 79 THR A C 1
ATOM 643 O O . THR A 1 79 ? 13.533 -6.529 -46.300 1.00 54.78 79 THR A O 1
ATOM 646 N N . GLY A 1 80 ? 14.958 -8.092 -47.070 1.00 48.00 80 GLY A N 1
ATOM 647 C CA . GLY A 1 80 ? 15.696 -8.335 -45.825 1.00 48.00 80 GLY A CA 1
ATOM 648 C C . GLY A 1 80 ? 14.946 -9.204 -44.809 1.00 48.00 80 GLY A C 1
ATOM 649 O O . GLY A 1 80 ? 15.541 -10.097 -44.214 1.00 48.00 80 GLY A O 1
ATOM 650 N N . SER A 1 81 ? 13.639 -8.991 -44.623 1.00 47.59 81 SER A N 1
ATOM 651 C CA . SER A 1 81 ? 12.784 -9.880 -43.827 1.00 47.59 81 SER A CA 1
ATOM 652 C C . SER A 1 81 ? 11.300 -9.729 -44.158 1.00 47.59 81 SER A C 1
ATOM 654 O O . SER A 1 81 ? 10.780 -8.615 -44.246 1.00 47.59 81 SER A O 1
ATOM 656 N N . LEU A 1 82 ? 10.588 -10.860 -44.221 1.00 47.91 82 LEU A N 1
ATOM 657 C CA . LEU A 1 82 ? 9.126 -10.923 -44.359 1.00 47.91 82 LEU A CA 1
ATOM 658 C C . LEU A 1 82 ? 8.366 -10.299 -43.171 1.00 47.91 82 LEU A C 1
ATOM 660 O O . LEU A 1 82 ? 7.172 -10.017 -43.297 1.00 47.91 82 LEU A O 1
ATOM 664 N N . LEU A 1 83 ? 9.047 -10.020 -42.050 1.00 46.66 83 LEU A N 1
ATOM 665 C CA . LEU A 1 83 ? 8.454 -9.399 -40.857 1.00 46.66 83 LEU A CA 1
ATOM 666 C C . LEU A 1 83 ? 7.812 -8.035 -41.140 1.00 46.66 83 LEU A C 1
ATOM 668 O O . LEU A 1 83 ? 6.833 -7.679 -40.492 1.00 46.66 83 LEU A O 1
ATOM 672 N N . ASN A 1 84 ? 8.312 -7.301 -42.136 1.00 42.06 84 ASN A N 1
ATOM 673 C CA . ASN A 1 84 ? 7.744 -6.015 -42.537 1.00 42.06 84 ASN A CA 1
ATOM 674 C C . ASN A 1 84 ? 6.490 -6.139 -43.424 1.00 42.06 84 ASN A C 1
ATOM 676 O O . ASN A 1 84 ? 5.857 -5.124 -43.699 1.00 42.06 84 ASN A O 1
ATOM 680 N N . TYR A 1 85 ? 6.099 -7.335 -43.881 1.00 47.34 85 TYR A N 1
ATOM 681 C CA . TYR A 1 85 ? 5.091 -7.495 -44.945 1.00 47.34 85 TYR A CA 1
ATOM 682 C C . TYR A 1 85 ? 3.932 -8.439 -44.568 1.00 47.34 85 TYR A C 1
ATOM 684 O O . TYR A 1 85 ? 2.805 -8.223 -45.014 1.00 47.34 85 TYR A O 1
ATOM 692 N N . VAL A 1 86 ? 4.151 -9.431 -43.696 1.00 45.09 86 VAL A N 1
ATOM 693 C CA . VAL A 1 86 ? 3.094 -10.343 -43.219 1.00 45.09 86 VAL A CA 1
ATOM 694 C C . VAL A 1 86 ? 2.155 -9.624 -42.246 1.00 45.09 86 VAL A C 1
ATOM 696 O O . VAL A 1 86 ? 2.578 -9.161 -41.186 1.00 45.09 86 VAL A O 1
ATOM 699 N N . ARG A 1 87 ? 0.846 -9.574 -42.540 1.00 47.91 87 ARG A N 1
ATOM 700 C CA . ARG A 1 87 ? -0.134 -9.204 -41.504 1.00 47.91 87 ARG A CA 1
ATOM 701 C C . ARG A 1 87 ? -0.140 -10.294 -40.439 1.00 47.91 87 ARG A C 1
ATOM 703 O O . ARG A 1 87 ? -0.402 -11.454 -40.741 1.00 47.91 87 ARG A O 1
ATOM 710 N N . ARG A 1 88 ? 0.132 -9.909 -39.191 1.00 41.34 88 ARG A N 1
ATOM 711 C CA . ARG A 1 88 ? 0.421 -10.832 -38.079 1.00 41.34 88 ARG A CA 1
ATOM 712 C C . ARG A 1 88 ? -0.694 -11.851 -37.789 1.00 41.34 88 ARG A C 1
ATOM 714 O O . ARG A 1 88 ? -0.406 -12.911 -37.258 1.00 41.34 88 ARG A O 1
ATOM 721 N N . SER A 1 89 ? -1.936 -11.564 -38.182 1.00 38.38 89 SER A N 1
ATOM 722 C CA . SER A 1 89 ? -3.085 -12.473 -38.071 1.00 38.38 89 SER A CA 1
ATOM 723 C C . SER A 1 89 ? -3.180 -13.530 -39.184 1.00 38.38 89 SER A C 1
ATOM 725 O O . SER A 1 89 ? -3.818 -14.558 -38.986 1.00 38.38 89 SER A O 1
ATOM 727 N N . ALA A 1 90 ? -2.556 -13.315 -40.347 1.00 36.69 90 ALA A N 1
ATOM 728 C CA . ALA A 1 90 ? -2.728 -14.168 -41.527 1.00 36.69 90 ALA A CA 1
ATOM 729 C C . ALA A 1 90 ? -1.810 -15.402 -41.552 1.00 36.69 90 ALA A C 1
ATOM 731 O O . ALA A 1 90 ? -2.241 -16.456 -42.008 1.00 36.69 90 ALA A O 1
ATOM 732 N N . LEU A 1 91 ? -0.570 -15.316 -41.053 1.00 40.25 91 LEU A N 1
ATOM 733 C CA . LEU A 1 91 ? 0.347 -16.471 -41.076 1.00 40.25 91 LEU A CA 1
ATOM 734 C C . LEU A 1 91 ? -0.212 -17.638 -40.239 1.00 40.25 91 LEU A C 1
ATOM 736 O O . LEU A 1 91 ? -0.208 -18.794 -40.655 1.00 40.25 91 LEU A O 1
ATOM 740 N N . ASN A 1 92 ? -0.750 -17.303 -39.068 1.00 40.25 92 ASN A N 1
ATOM 741 C CA . ASN A 1 92 ? -1.101 -18.264 -38.028 1.00 40.25 92 ASN A CA 1
ATOM 742 C C . ASN A 1 92 ? -2.381 -19.041 -38.394 1.00 40.25 92 ASN A C 1
ATOM 744 O O . ASN A 1 92 ? -2.451 -20.251 -38.200 1.00 40.25 92 ASN A O 1
ATOM 748 N N . VAL A 1 93 ? -3.359 -18.365 -39.010 1.00 39.34 93 VAL A N 1
ATOM 749 C CA . VAL A 1 93 ? -4.576 -18.994 -39.563 1.00 39.34 93 VAL A CA 1
ATOM 750 C C . VAL A 1 93 ? -4.255 -19.867 -40.784 1.00 39.34 93 VAL A C 1
ATOM 752 O O . VAL A 1 93 ? -4.904 -20.887 -41.000 1.00 39.34 93 VAL A O 1
ATOM 755 N N . PHE A 1 94 ? -3.221 -19.538 -41.563 1.00 36.12 94 PHE A N 1
ATOM 756 C CA . PHE A 1 94 ? -2.800 -20.381 -42.687 1.00 36.12 94 PHE A CA 1
ATOM 757 C C . PHE A 1 94 ? -2.139 -21.694 -42.220 1.00 36.12 94 PHE A C 1
ATOM 759 O O . PHE A 1 94 ? -2.345 -22.735 -42.838 1.00 36.12 94 PHE A O 1
ATOM 766 N N . GLY A 1 95 ? -1.434 -21.679 -41.080 1.00 43.16 95 GLY A N 1
ATOM 767 C CA . GLY A 1 95 ? -0.943 -22.898 -40.419 1.00 43.16 95 GLY A CA 1
ATOM 768 C C . GLY A 1 95 ? -2.058 -23.785 -39.842 1.00 43.16 95 GLY A C 1
ATOM 769 O O . GLY A 1 95 ? -1.922 -25.005 -39.824 1.00 43.16 95 GLY A O 1
ATOM 770 N N . TRP A 1 96 ? -3.179 -23.179 -39.430 1.00 36.53 96 TRP A N 1
ATOM 771 C CA . TRP A 1 96 ? -4.409 -23.859 -38.990 1.00 36.53 96 TRP A CA 1
ATOM 772 C C . TRP A 1 96 ? -5.087 -24.605 -40.150 1.00 36.53 96 TRP A C 1
ATOM 774 O O . TRP A 1 96 ? -5.387 -25.797 -40.080 1.00 36.53 96 TRP A O 1
ATOM 784 N N . LEU A 1 97 ? -5.287 -23.898 -41.264 1.00 35.66 97 LEU A N 1
ATOM 785 C CA . LEU A 1 97 ? -6.036 -24.395 -42.417 1.00 35.66 97 LEU A CA 1
ATOM 786 C C . LEU A 1 97 ? -5.305 -25.507 -43.187 1.00 35.66 97 LEU A C 1
ATOM 788 O O . LEU A 1 97 ? -5.966 -26.443 -43.632 1.00 35.66 97 LEU A O 1
ATOM 792 N N . ASP A 1 98 ? -3.970 -25.469 -43.309 1.00 37.28 98 ASP A N 1
ATOM 793 C CA . ASP A 1 98 ? -3.203 -26.547 -43.971 1.00 37.28 98 ASP A CA 1
ATOM 794 C C . ASP A 1 98 ? -3.315 -27.895 -43.228 1.00 37.28 98 ASP A C 1
ATOM 796 O O . ASP A 1 98 ? -3.254 -28.960 -43.844 1.00 37.28 98 ASP A O 1
ATOM 800 N N . TRP A 1 99 ? -3.554 -27.868 -41.913 1.00 40.62 99 TRP A N 1
ATOM 801 C CA . TRP A 1 99 ? -3.763 -29.075 -41.113 1.00 40.62 99 TRP A CA 1
ATOM 802 C C . TRP A 1 99 ? -5.207 -29.607 -41.209 1.00 40.62 99 TRP A C 1
ATOM 804 O O . TRP A 1 99 ? -5.416 -30.812 -41.378 1.00 40.62 99 TRP A O 1
ATOM 814 N N . ILE A 1 100 ? -6.207 -28.716 -41.217 1.00 40.78 100 ILE A N 1
ATOM 815 C CA . ILE A 1 100 ? -7.634 -29.067 -41.385 1.00 40.78 100 ILE A CA 1
ATOM 816 C C . ILE A 1 100 ? -7.915 -29.648 -42.784 1.00 40.78 100 ILE A C 1
ATOM 818 O O . ILE A 1 100 ? -8.636 -30.639 -42.925 1.00 40.78 100 ILE A O 1
ATOM 822 N N . ILE A 1 101 ? -7.317 -29.079 -43.836 1.00 37.03 101 ILE A N 1
ATOM 823 C CA . ILE A 1 101 ? -7.521 -29.525 -45.227 1.00 37.03 101 ILE A CA 1
ATOM 824 C C . ILE A 1 101 ? -6.971 -30.941 -45.462 1.00 37.03 101 ILE A C 1
ATOM 826 O O . ILE A 1 101 ? -7.520 -31.692 -46.268 1.00 37.03 101 ILE A O 1
ATOM 830 N N . LYS A 1 102 ? -5.931 -31.351 -44.729 1.00 37.00 102 LYS A N 1
ATOM 831 C CA . LYS A 1 102 ? -5.356 -32.701 -44.838 1.00 37.00 102 LYS A CA 1
ATOM 832 C C . LYS A 1 102 ? -6.199 -33.791 -44.159 1.00 37.00 102 LYS A C 1
ATOM 834 O O . LYS A 1 102 ? -5.951 -34.966 -44.412 1.00 37.00 102 LYS A O 1
ATOM 839 N N . THR A 1 103 ? -7.193 -33.435 -43.340 1.00 37.44 103 THR A N 1
ATOM 840 C CA . THR A 1 103 ? -7.980 -34.388 -42.529 1.00 37.44 103 THR A CA 1
ATOM 841 C C . THR A 1 103 ? -9.475 -34.414 -42.854 1.00 37.44 103 THR A C 1
ATOM 843 O O . THR A 1 103 ? -10.084 -35.480 -42.802 1.00 37.44 103 THR A O 1
ATOM 846 N N . ALA A 1 104 ? -10.083 -33.297 -43.263 1.00 36.62 104 ALA A N 1
ATOM 847 C CA . ALA A 1 104 ? -11.531 -33.195 -43.498 1.00 36.62 104 ALA A CA 1
ATOM 848 C C . ALA A 1 104 ? -12.042 -33.838 -44.819 1.00 36.62 104 ALA A C 1
ATOM 850 O O . ALA A 1 104 ? -13.048 -33.404 -45.380 1.00 36.62 104 ALA A O 1
ATOM 851 N N . SER A 1 105 ? -11.349 -34.841 -45.377 1.00 35.41 105 SER A N 1
ATOM 852 C CA . SER A 1 105 ? -11.419 -35.165 -46.815 1.00 35.41 105 SER A CA 1
ATOM 853 C C . SER A 1 105 ? -12.191 -36.439 -47.219 1.00 35.41 105 SER A C 1
ATOM 855 O O . SER A 1 105 ? -12.041 -36.886 -48.360 1.00 35.41 105 SER A O 1
ATOM 857 N N . ARG A 1 106 ? -12.988 -37.071 -46.338 1.00 31.17 106 ARG A N 1
ATOM 858 C CA . ARG A 1 106 ? -13.767 -38.289 -46.671 1.00 31.17 106 ARG A CA 1
ATOM 859 C C . ARG A 1 106 ? -15.191 -38.316 -46.069 1.00 31.17 106 ARG A C 1
ATOM 861 O O . ARG A 1 106 ? -15.399 -38.908 -45.021 1.00 31.17 106 ARG A O 1
ATOM 868 N N . SER A 1 107 ? -16.158 -37.828 -46.868 1.00 31.47 107 SER A N 1
ATOM 869 C CA . SER A 1 107 ? -17.580 -38.269 -46.950 1.00 31.47 107 SER A CA 1
ATOM 870 C C . SER A 1 107 ? -18.519 -37.894 -45.771 1.00 31.47 107 SER A C 1
ATOM 872 O O . SER A 1 107 ? -18.083 -37.911 -44.634 1.00 31.47 107 SER A O 1
ATOM 874 N N . THR A 1 108 ? -19.826 -37.605 -45.877 1.00 30.47 108 THR A N 1
ATOM 875 C CA . THR A 1 108 ? -20.782 -37.290 -46.963 1.00 30.47 108 THR A CA 1
ATOM 876 C C . THR A 1 108 ? -22.038 -36.652 -46.327 1.00 30.47 108 THR A C 1
ATOM 878 O O . THR A 1 108 ? -22.289 -36.800 -45.138 1.00 30.47 108 THR A O 1
ATOM 881 N N . SER A 1 109 ? -22.832 -35.982 -47.161 1.00 39.66 109 SER A N 1
ATOM 882 C CA . SER A 1 109 ? -24.126 -35.305 -46.978 1.00 39.66 109 SER A CA 1
ATOM 883 C C . SER A 1 109 ? -25.222 -35.987 -46.131 1.00 39.66 109 SER A C 1
ATOM 885 O O . SER A 1 109 ? -25.520 -37.153 -46.359 1.00 39.66 109 SER A O 1
ATOM 887 N N . ALA A 1 110 ? -25.981 -35.203 -45.346 1.00 28.17 110 ALA A N 1
ATOM 888 C CA . ALA A 1 110 ? -27.432 -35.385 -45.157 1.00 28.17 110 ALA A CA 1
ATOM 889 C C . ALA A 1 110 ? -28.097 -34.102 -44.615 1.00 28.17 110 ALA A C 1
ATOM 891 O O . ALA A 1 110 ? -27.645 -33.511 -43.640 1.00 28.17 110 ALA A O 1
ATOM 892 N N . ARG A 1 111 ? -29.188 -33.673 -45.256 1.00 38.25 111 ARG A N 1
ATOM 893 C CA . ARG A 1 111 ? -30.052 -32.557 -44.843 1.00 38.25 111 ARG A CA 1
ATOM 894 C C . ARG A 1 111 ? -31.402 -33.176 -44.472 1.00 38.25 111 ARG A C 1
ATOM 896 O O . ARG A 1 111 ? -32.021 -33.767 -45.351 1.00 38.25 111 ARG A O 1
ATOM 903 N N . ILE A 1 112 ? -31.850 -33.077 -43.217 1.00 30.06 112 ILE A N 1
ATOM 904 C CA . ILE A 1 112 ? -33.177 -33.560 -42.790 1.00 30.06 112 ILE A CA 1
ATOM 905 C C . ILE A 1 112 ? -33.875 -32.479 -41.953 1.00 30.06 112 ILE A C 1
ATOM 907 O O . ILE A 1 112 ? -33.342 -32.000 -40.959 1.00 30.06 112 ILE A O 1
ATOM 911 N N . LEU A 1 113 ? -35.068 -32.094 -42.412 1.00 40.31 113 LEU A N 1
ATOM 912 C CA . LEU A 1 113 ? -36.080 -31.302 -41.708 1.00 40.31 113 LEU A CA 1
ATOM 913 C C . LEU A 1 113 ? -36.866 -32.230 -40.772 1.00 40.31 113 LEU A C 1
ATOM 915 O O . LEU A 1 113 ? -37.418 -33.204 -41.276 1.00 40.31 113 LEU A O 1
ATOM 919 N N . LEU A 1 114 ? -36.989 -31.924 -39.475 1.00 32.62 114 LEU A N 1
ATOM 920 C CA . LEU A 1 114 ? -37.923 -32.607 -38.563 1.00 32.62 114 LEU A CA 1
ATOM 921 C C . LEU A 1 114 ? -38.479 -31.639 -37.497 1.00 32.62 114 LEU A C 1
ATOM 923 O O . LEU A 1 114 ? -37.746 -30.827 -36.942 1.00 32.62 114 LEU A O 1
ATOM 927 N N . GLN A 1 115 ? -39.796 -31.724 -37.269 1.00 38.12 115 GLN A N 1
ATOM 928 C CA . GLN A 1 115 ? -40.602 -30.939 -36.321 1.00 38.12 115 GLN A CA 1
ATOM 929 C C . GLN A 1 115 ? -40.250 -31.236 -34.849 1.00 38.12 115 GLN A C 1
ATOM 931 O O . GLN A 1 115 ? -40.061 -32.394 -34.477 1.00 38.12 115 GLN A O 1
ATOM 936 N N . GLU A 1 116 ? -40.274 -30.195 -34.008 1.00 34.88 116 GLU A N 1
ATOM 937 C CA . GLU A 1 116 ? -39.918 -30.193 -32.572 1.00 34.88 116 GLU A CA 1
ATOM 938 C C . GLU A 1 116 ? -40.577 -31.301 -31.725 1.00 34.88 116 GLU A C 1
ATOM 940 O O . GLU A 1 116 ? -39.939 -31.838 -30.826 1.00 34.88 116 GLU A O 1
ATOM 945 N N . ALA A 1 117 ? -41.808 -31.726 -32.035 1.00 35.16 117 ALA A N 1
ATOM 946 C CA . ALA A 1 117 ? -42.508 -32.758 -31.256 1.00 35.16 117 ALA A CA 1
ATOM 947 C C . ALA A 1 117 ? -41.913 -34.176 -31.410 1.00 35.16 117 ALA A C 1
ATOM 949 O O . ALA A 1 117 ? -42.080 -35.022 -30.534 1.00 35.16 117 ALA A O 1
ATOM 950 N N . GLY A 1 118 ? -41.206 -34.452 -32.513 1.00 39.78 118 GLY A N 1
ATOM 951 C CA . GLY A 1 118 ? -40.497 -35.723 -32.707 1.00 39.78 118 GLY A CA 1
ATOM 952 C C . GLY A 1 118 ? -39.147 -35.768 -31.989 1.00 39.78 118 GLY A C 1
ATOM 953 O O . GLY A 1 118 ? -38.705 -36.841 -31.584 1.00 39.78 118 GLY A O 1
ATOM 954 N N . LEU A 1 119 ? -38.516 -34.604 -31.801 1.00 38.78 119 LEU A N 1
ATOM 955 C CA . LEU A 1 119 ? -37.211 -34.476 -31.158 1.00 38.78 119 LEU A CA 1
ATOM 956 C C . LEU A 1 119 ? -37.279 -34.859 -29.683 1.00 38.78 119 LEU A C 1
ATOM 958 O O . LEU A 1 119 ? -36.449 -35.636 -29.249 1.00 38.78 119 LEU A O 1
ATOM 962 N N . GLU A 1 120 ? -38.295 -34.429 -28.934 1.00 41.56 120 GLU A N 1
ATOM 963 C CA . GLU A 1 120 ? -38.378 -34.746 -27.501 1.00 41.56 120 GLU A CA 1
ATOM 964 C C . GLU A 1 120 ? -38.582 -36.252 -27.237 1.00 41.56 120 GLU A C 1
ATOM 966 O O . GLU A 1 120 ? -37.952 -36.837 -26.354 1.00 41.56 120 GLU A O 1
ATOM 971 N N . SER A 1 121 ? -39.415 -36.919 -28.044 1.00 44.84 121 SER A N 1
ATOM 972 C CA . SER A 1 121 ? -39.605 -38.370 -27.935 1.00 44.84 121 SER A CA 1
ATOM 973 C C . SER A 1 121 ? -38.366 -39.151 -28.377 1.00 44.84 121 SER A C 1
ATOM 975 O O . SER A 1 121 ? -38.073 -40.195 -27.794 1.00 44.84 121 SER A O 1
ATOM 977 N N . LEU A 1 122 ? -37.643 -38.668 -29.392 1.00 42.19 122 LEU A N 1
ATOM 978 C CA . LEU A 1 122 ? -36.374 -39.250 -29.821 1.00 42.19 122 LEU A CA 1
ATOM 979 C C . LEU A 1 122 ? -35.296 -39.052 -28.747 1.00 42.19 122 LEU A C 1
ATOM 981 O O . LEU A 1 122 ? -34.619 -40.015 -28.403 1.00 42.19 122 LEU A O 1
ATOM 985 N N . THR A 1 123 ? -35.203 -37.859 -28.156 1.00 44.50 123 THR A N 1
ATOM 986 C CA . THR A 1 123 ? -34.292 -37.537 -27.050 1.00 44.50 123 THR A CA 1
ATOM 987 C C . THR A 1 123 ? -34.525 -38.471 -25.871 1.00 44.50 123 THR A C 1
ATOM 989 O O . THR A 1 123 ? -33.577 -39.093 -25.420 1.00 44.50 123 THR A O 1
ATOM 992 N N . ARG A 1 124 ? -35.774 -38.702 -25.444 1.00 52.00 124 ARG A N 1
ATOM 993 C CA . ARG A 1 124 ? -36.060 -39.625 -24.325 1.00 52.00 124 ARG A CA 1
ATOM 994 C C . ARG A 1 124 ? -35.742 -41.092 -24.626 1.00 52.00 124 ARG A C 1
ATOM 996 O O . ARG A 1 124 ? -35.418 -41.851 -23.716 1.00 52.00 124 ARG A O 1
ATOM 1003 N N . ILE A 1 125 ? -35.874 -41.527 -25.881 1.00 55.47 125 ILE A N 1
ATOM 1004 C CA . ILE A 1 125 ? -35.485 -42.886 -26.295 1.00 55.47 125 ILE A CA 1
ATOM 1005 C C . ILE A 1 125 ? -33.959 -43.014 -26.302 1.00 55.47 125 ILE A C 1
ATOM 1007 O O . ILE A 1 125 ? -33.433 -44.010 -25.809 1.00 55.47 125 ILE A O 1
ATOM 1011 N N . VAL A 1 126 ? -33.264 -41.995 -26.808 1.00 45.09 126 VAL A N 1
ATOM 1012 C CA . VAL A 1 126 ? -31.800 -41.906 -26.812 1.00 45.09 126 VAL A CA 1
ATOM 1013 C C . VAL A 1 126 ? -31.259 -41.839 -25.382 1.00 45.09 126 VAL A C 1
ATOM 1015 O O . VAL A 1 126 ? -30.360 -42.599 -25.057 1.00 45.09 126 VAL A O 1
ATOM 1018 N N . GLU A 1 127 ? -31.857 -41.043 -24.495 1.00 48.31 127 GLU A N 1
ATOM 1019 C CA . GLU A 1 127 ? -31.505 -40.966 -23.070 1.00 48.31 127 GLU A CA 1
ATOM 1020 C C . GLU A 1 127 ? -31.651 -42.316 -22.367 1.00 48.31 127 GLU A C 1
ATOM 1022 O O . GLU A 1 127 ? -30.785 -42.683 -21.583 1.00 48.31 127 GLU A O 1
ATOM 1027 N N . ARG A 1 128 ? -32.706 -43.092 -22.656 1.00 56.62 128 ARG A N 1
ATOM 1028 C CA . ARG A 1 128 ? -32.880 -44.434 -22.072 1.00 56.62 128 ARG A CA 1
ATOM 1029 C C . ARG A 1 128 ? -31.864 -45.447 -22.589 1.00 56.62 128 ARG A C 1
ATOM 1031 O O . ARG A 1 128 ? -31.443 -46.299 -21.817 1.00 56.62 128 ARG A O 1
ATOM 1038 N N . TYR A 1 129 ? -31.493 -45.371 -23.867 1.00 51.88 129 TYR A N 1
ATOM 1039 C CA . TYR A 1 129 ? -30.440 -46.219 -24.434 1.00 51.88 129 TYR A CA 1
ATOM 1040 C C . TYR A 1 129 ? -29.068 -45.847 -23.865 1.00 51.88 129 TYR A C 1
ATOM 1042 O O . TYR A 1 129 ? -28.353 -46.722 -23.395 1.00 51.88 129 TYR A O 1
ATOM 1050 N N . ILE A 1 130 ? -28.750 -44.550 -23.809 1.00 50.12 130 ILE A N 1
ATOM 1051 C CA . ILE A 1 130 ? -27.516 -44.040 -23.202 1.00 50.12 130 ILE A CA 1
ATOM 1052 C C . ILE A 1 130 ? -27.463 -44.405 -21.715 1.00 50.12 130 ILE A C 1
ATOM 1054 O O . ILE A 1 130 ? -26.434 -44.866 -21.254 1.00 50.12 130 ILE A O 1
ATOM 1058 N N . ALA A 1 131 ? -28.558 -44.276 -20.962 1.00 51.81 131 ALA A N 1
ATOM 1059 C CA . ALA A 1 131 ? -28.600 -44.656 -19.548 1.00 51.81 131 ALA A CA 1
ATOM 1060 C C . ALA A 1 131 ? -28.469 -46.173 -19.316 1.00 51.81 131 ALA A C 1
ATOM 1062 O O . ALA A 1 131 ? -28.025 -46.580 -18.249 1.00 51.81 131 ALA A O 1
ATOM 1063 N N . ALA A 1 132 ? -28.858 -47.005 -20.288 1.00 56.69 132 ALA A N 1
ATOM 1064 C CA . ALA A 1 132 ? -28.679 -48.456 -20.223 1.00 56.69 132 ALA A CA 1
ATOM 1065 C C . ALA A 1 132 ? -27.253 -48.902 -20.598 1.00 56.69 132 ALA A C 1
ATOM 1067 O O . ALA A 1 132 ? -26.844 -4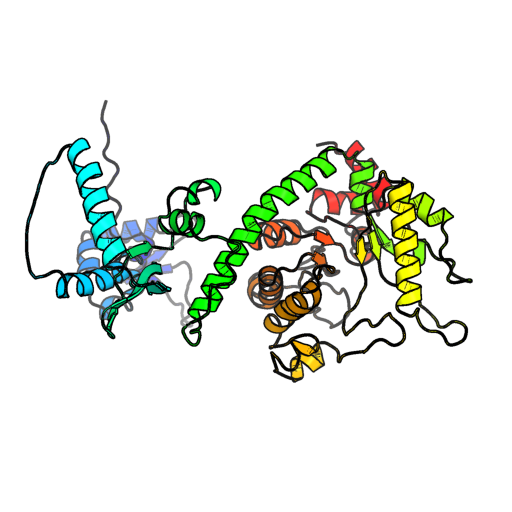9.990 -20.205 1.00 56.69 132 ALA A O 1
ATOM 1068 N N . GLU A 1 133 ? -26.518 -48.076 -21.349 1.00 53.56 133 GLU A N 1
ATOM 1069 C CA . GLU A 1 133 ? -25.130 -48.323 -21.770 1.00 53.56 133 GLU A CA 1
ATOM 1070 C C . GLU A 1 133 ? -24.091 -47.520 -20.963 1.00 53.56 133 GLU A C 1
ATOM 1072 O O . GLU A 1 133 ? -22.900 -47.816 -21.042 1.00 53.56 133 GLU A O 1
ATOM 1077 N N . MET A 1 134 ? -24.508 -46.513 -20.184 1.00 52.16 134 MET A N 1
ATOM 1078 C CA . MET A 1 134 ? -23.600 -45.723 -19.352 1.00 52.16 134 MET A CA 1
ATOM 1079 C C . MET A 1 134 ? -23.157 -46.532 -18.125 1.00 52.16 134 MET A C 1
ATOM 1081 O O . MET A 1 134 ? -24.003 -47.043 -17.389 1.00 52.16 134 MET A O 1
ATOM 1085 N N . PRO A 1 135 ? -21.846 -46.627 -17.864 1.00 58.84 135 PRO A N 1
ATOM 1086 C CA . PRO A 1 135 ? -21.332 -47.341 -16.702 1.00 58.84 135 PRO A CA 1
ATOM 1087 C C . PRO A 1 135 ? -21.575 -46.573 -15.397 1.00 58.84 135 PRO A C 1
ATOM 1089 O O . PRO A 1 135 ? -21.802 -45.364 -15.397 1.00 58.84 135 PRO A O 1
ATOM 1092 N N . GLU A 1 136 ? -21.467 -47.282 -14.267 1.00 56.03 136 GLU A N 1
ATOM 1093 C CA . GLU A 1 136 ? -21.655 -46.725 -12.913 1.00 56.03 136 GLU A CA 1
ATOM 1094 C C . GLU A 1 136 ? -20.686 -45.575 -12.578 1.00 56.03 136 GLU A C 1
ATOM 1096 O O . GLU A 1 136 ? -20.949 -44.800 -11.661 1.00 56.03 136 GLU A O 1
ATOM 1101 N N . GLN A 1 137 ? -19.576 -45.450 -13.314 1.00 53.28 137 GLN A N 1
ATOM 1102 C CA . GLN A 1 137 ? -18.595 -44.379 -13.159 1.00 53.28 137 GLN A CA 1
ATOM 1103 C C . GLN A 1 137 ? -18.307 -43.716 -14.507 1.00 53.28 137 GLN A C 1
ATOM 1105 O O . GLN A 1 137 ? -17.833 -44.355 -15.448 1.00 53.28 137 GLN A O 1
ATOM 1110 N N . VAL A 1 138 ? -18.558 -42.408 -14.575 1.00 58.44 138 VAL A N 1
ATOM 1111 C CA . VAL A 1 138 ? -18.231 -41.552 -15.718 1.00 58.44 138 VAL A CA 1
ATOM 1112 C C . VAL A 1 138 ? -17.335 -40.424 -15.219 1.00 58.44 138 VAL A C 1
ATOM 1114 O O . VAL A 1 138 ? -17.711 -39.662 -14.334 1.00 58.44 138 VAL A O 1
ATOM 1117 N N . GLY A 1 139 ? -16.140 -40.319 -15.787 1.00 58.53 139 GLY A N 1
ATOM 1118 C CA . GLY A 1 139 ? -15.217 -39.209 -15.588 1.00 58.53 139 GLY A CA 1
ATOM 1119 C C . GLY A 1 139 ? -15.289 -38.194 -16.727 1.00 58.53 139 GLY A C 1
ATOM 1120 O O . GLY A 1 139 ? -15.813 -38.470 -17.808 1.00 58.53 139 GLY A O 1
ATOM 1121 N N . LEU A 1 140 ? -14.707 -37.018 -16.505 1.00 58.22 140 LEU A N 1
ATOM 1122 C CA . LEU A 1 140 ? -14.470 -36.024 -17.549 1.00 58.22 140 LEU A CA 1
ATOM 1123 C C . LEU A 1 140 ? -12.964 -35.826 -17.729 1.00 58.22 140 LEU A C 1
ATOM 1125 O O . LEU A 1 140 ? -12.230 -35.687 -16.753 1.00 58.22 140 LEU A O 1
ATOM 1129 N N . ILE A 1 141 ? -12.506 -35.777 -18.978 1.00 58.34 141 ILE A N 1
ATOM 1130 C CA . ILE A 1 141 ? -11.143 -35.365 -19.324 1.00 58.34 141 ILE A CA 1
ATOM 1131 C C . ILE A 1 141 ? -11.233 -33.992 -19.978 1.00 58.34 141 ILE A C 1
ATOM 1133 O O . ILE A 1 141 ? -11.891 -33.822 -21.002 1.00 58.34 141 ILE A O 1
ATOM 1137 N N . LEU A 1 142 ? -10.561 -33.008 -19.388 1.00 54.50 142 LEU A N 1
ATOM 1138 C CA . LEU A 1 142 ? -10.426 -31.675 -19.962 1.00 54.50 142 LEU A CA 1
ATOM 1139 C C . LEU A 1 142 ? -9.067 -31.581 -20.646 1.00 54.50 142 LEU A C 1
ATOM 1141 O O . LEU A 1 142 ? -8.037 -31.646 -19.977 1.00 54.50 142 LEU A O 1
ATOM 1145 N N . ASP A 1 143 ? -9.066 -31.418 -21.965 1.00 51.56 143 ASP A N 1
ATOM 1146 C CA . ASP A 1 143 ? -7.843 -31.285 -22.749 1.00 51.56 143 ASP A CA 1
ATOM 1147 C C . ASP A 1 143 ? -7.737 -29.882 -23.348 1.00 51.56 143 ASP A C 1
ATOM 1149 O O . ASP A 1 143 ? -8.616 -29.399 -24.067 1.00 51.56 143 ASP A O 1
ATOM 1153 N N . GLY A 1 144 ? -6.653 -29.194 -23.008 1.00 49.16 144 GLY A N 1
ATOM 1154 C CA . GLY A 1 144 ? -6.376 -27.851 -23.491 1.00 49.16 144 GLY A CA 1
ATOM 1155 C C . GLY A 1 144 ? -5.613 -27.924 -24.802 1.00 49.16 144 GLY A C 1
ATOM 1156 O O . GLY A 1 144 ? -4.457 -28.338 -24.825 1.00 49.16 144 GLY A O 1
ATOM 1157 N N . TRP A 1 145 ? -6.216 -27.442 -25.884 1.00 43.53 145 TRP A N 1
ATOM 1158 C CA . TRP A 1 145 ? -5.587 -27.440 -27.198 1.00 43.53 145 TRP A CA 1
ATOM 1159 C C . TRP A 1 145 ? -5.330 -26.015 -27.692 1.00 43.53 145 TRP A C 1
ATOM 1161 O O . TRP A 1 145 ? -5.964 -25.052 -27.282 1.00 43.53 145 TRP A O 1
ATOM 1171 N N . SER A 1 146 ? -4.321 -25.809 -28.526 1.00 44.31 146 SER A N 1
ATOM 1172 C CA . SER A 1 146 ? -3.958 -24.500 -29.089 1.00 44.31 146 SER A CA 1
ATOM 1173 C C . SER A 1 146 ? -3.368 -24.743 -30.471 1.00 44.31 146 SER A C 1
ATOM 1175 O O . SER A 1 146 ? -2.618 -25.702 -30.624 1.00 44.31 146 SER A O 1
ATOM 1177 N N . HIS A 1 147 ? -3.671 -23.921 -31.480 1.00 40.84 147 HIS A N 1
ATOM 1178 C CA . HIS A 1 147 ? -3.234 -24.245 -32.854 1.00 40.84 147 HIS A CA 1
ATOM 1179 C C . HIS A 1 147 ? -2.830 -23.039 -33.729 1.00 40.84 147 HIS A C 1
ATOM 1181 O O . HIS A 1 147 ? -1.906 -23.176 -34.530 1.00 40.84 147 HIS A O 1
ATOM 1187 N N . ALA A 1 148 ? -3.452 -21.862 -33.574 1.00 50.41 148 ALA A N 1
ATOM 1188 C CA . ALA A 1 148 ? -3.120 -20.661 -34.362 1.00 50.41 148 ALA A CA 1
ATOM 1189 C C . ALA A 1 148 ? -2.612 -19.501 -33.486 1.00 50.41 148 ALA A C 1
ATOM 1191 O O . ALA A 1 148 ? -1.415 -19.235 -33.397 1.00 50.41 148 ALA A O 1
ATOM 1192 N N . SER A 1 149 ? -3.521 -18.787 -32.825 1.00 40.47 149 SER A N 1
ATOM 1193 C CA . SER A 1 149 ? -3.240 -17.822 -31.741 1.00 40.47 149 SER A CA 1
ATOM 1194 C C . SER A 1 149 ? -4.411 -17.751 -30.757 1.00 40.47 149 SER A C 1
ATOM 1196 O O . SER A 1 149 ? -4.640 -16.743 -30.099 1.00 40.47 149 SER A O 1
ATOM 1198 N N . GLU A 1 150 ? -5.159 -18.849 -30.703 1.00 40.53 150 GLU A N 1
ATOM 1199 C CA . GLU A 1 150 ? -6.364 -19.061 -29.919 1.00 40.53 150 GLU A CA 1
ATOM 1200 C C . GLU A 1 150 ? -6.129 -20.344 -29.120 1.00 40.53 150 GLU A C 1
ATOM 1202 O O . GLU A 1 150 ? -5.675 -21.356 -29.672 1.00 40.53 150 GLU A O 1
ATOM 1207 N N . HIS A 1 151 ? -6.355 -20.276 -27.810 1.00 46.88 151 HIS A N 1
ATOM 1208 C CA . HIS A 1 151 ? -6.485 -21.467 -26.979 1.00 46.88 151 HIS A CA 1
ATOM 1209 C C . HIS A 1 151 ? -7.868 -22.077 -27.217 1.00 46.88 151 HIS A C 1
ATOM 1211 O O . HIS A 1 151 ? -8.781 -21.369 -27.628 1.00 46.88 151 HIS A O 1
ATOM 1217 N N . PHE A 1 152 ? -8.032 -23.360 -26.929 1.00 52.91 152 PHE A N 1
ATOM 1218 C CA . PHE A 1 152 ? -9.287 -24.097 -26.926 1.00 52.91 152 PHE A CA 1
ATOM 1219 C C . PHE A 1 152 ? -9.297 -25.036 -25.717 1.00 52.91 152 PHE A C 1
ATOM 1221 O O . PHE A 1 152 ? -8.246 -25.509 -25.287 1.00 52.91 152 PHE A O 1
ATOM 1228 N N . VAL A 1 153 ? -10.476 -25.329 -25.184 1.00 51.19 153 VAL A N 1
ATOM 1229 C CA . VAL A 1 153 ? -10.683 -26.401 -24.205 1.00 51.19 153 VAL A CA 1
ATOM 1230 C C . VAL A 1 153 ? -11.635 -27.407 -24.819 1.00 51.19 153 VAL A C 1
ATOM 1232 O O . VAL A 1 153 ? -12.730 -27.035 -25.234 1.00 51.19 153 VAL A O 1
ATOM 1235 N N . ALA A 1 154 ? -11.192 -28.655 -24.894 1.00 57.28 154 ALA A N 1
ATOM 1236 C CA . ALA A 1 154 ? -11.979 -29.821 -25.246 1.00 57.28 154 ALA A CA 1
ATOM 1237 C C . ALA A 1 154 ? -12.387 -30.561 -23.964 1.00 57.28 154 ALA A C 1
ATOM 1239 O O . ALA A 1 154 ? -11.580 -30.734 -23.054 1.00 57.28 154 ALA A O 1
ATOM 1240 N N . VAL A 1 155 ? -13.640 -30.989 -23.888 1.00 57.12 155 VAL A N 1
ATOM 1241 C CA . VAL A 1 155 ? -14.196 -31.785 -22.793 1.00 57.12 155 VAL A CA 1
ATOM 1242 C C . VAL A 1 155 ? -14.545 -33.147 -23.360 1.00 57.12 155 VAL A C 1
ATOM 1244 O O . VAL A 1 155 ? -15.355 -33.229 -24.279 1.00 57.12 155 VAL A O 1
ATOM 1247 N N . PHE A 1 156 ? -13.964 -34.207 -22.822 1.00 62.03 156 PHE A N 1
ATOM 1248 C CA . PHE A 1 156 ? -14.279 -35.589 -23.161 1.00 62.03 156 PHE A CA 1
ATOM 1249 C C . PHE A 1 156 ? -14.999 -36.243 -21.985 1.00 62.03 156 PHE A C 1
ATOM 1251 O O . PHE A 1 156 ? -14.654 -35.977 -20.834 1.00 62.03 156 PHE A O 1
ATOM 1258 N N . ALA A 1 157 ? -15.953 -37.128 -22.258 1.00 63.84 157 ALA A N 1
ATOM 1259 C CA . ALA A 1 157 ? -16.354 -38.116 -21.262 1.00 63.84 157 ALA A CA 1
ATOM 1260 C C . ALA A 1 157 ? -15.278 -39.200 -21.197 1.00 63.84 157 ALA A C 1
ATOM 1262 O O . ALA A 1 157 ? -14.555 -39.405 -22.166 1.00 63.84 157 ALA A O 1
ATOM 1263 N N . CYS A 1 158 ? -15.166 -39.891 -20.074 1.00 66.12 158 CYS A N 1
ATOM 1264 C CA . CYS A 1 158 ? -14.235 -40.987 -19.872 1.00 66.12 158 CYS A CA 1
ATOM 1265 C C . CYS A 1 158 ? -14.947 -42.065 -19.070 1.00 66.12 158 CYS A C 1
ATOM 1267 O O . CYS A 1 158 ? -15.284 -41.845 -17.911 1.00 66.12 158 CYS A O 1
ATOM 1269 N N . TYR A 1 159 ? -15.236 -43.198 -19.689 1.00 69.94 159 TYR A N 1
ATOM 1270 C CA . TYR A 1 159 ? -16.042 -44.235 -19.060 1.00 69.94 159 TYR A CA 1
ATOM 1271 C C . TYR A 1 159 ? -15.702 -45.606 -19.646 1.00 69.94 159 TYR A C 1
ATOM 1273 O O . TYR A 1 159 ? -15.201 -45.686 -20.764 1.00 69.94 159 TYR A O 1
ATOM 1281 N N . GLU A 1 160 ? -15.917 -46.685 -18.901 1.00 68.12 160 GLU A N 1
ATOM 1282 C CA . GLU A 1 160 ? -15.544 -48.040 -19.327 1.00 68.12 160 GLU A CA 1
ATOM 1283 C C . GLU A 1 160 ? -16.758 -48.813 -19.859 1.00 68.12 160 GLU A C 1
ATOM 1285 O O . GLU A 1 160 ? -17.802 -48.847 -19.214 1.00 68.12 160 GLU A O 1
ATOM 1290 N N . VAL A 1 161 ? -16.626 -49.458 -21.020 1.00 72.12 161 VAL A N 1
ATOM 1291 C CA . VAL A 1 161 ? -17.632 -50.381 -21.573 1.00 72.12 161 VAL A CA 1
ATOM 1292 C C . VAL A 1 161 ? -16.942 -51.707 -21.881 1.00 72.12 161 VAL A C 1
ATOM 1294 O O . VAL A 1 161 ? -15.975 -51.735 -22.638 1.00 72.12 161 VAL A O 1
ATOM 1297 N N . ASP A 1 162 ? -17.408 -52.803 -21.274 1.00 77.62 162 ASP A N 1
ATOM 1298 C CA . ASP A 1 162 ? -16.883 -54.167 -21.473 1.00 77.62 162 ASP A CA 1
ATOM 1299 C C . ASP A 1 162 ? -15.347 -54.305 -21.332 1.00 77.62 162 ASP A C 1
ATOM 1301 O O . ASP A 1 162 ? -14.700 -55.031 -22.092 1.00 77.62 162 ASP A O 1
ATOM 1305 N N . GLY A 1 163 ? -14.728 -53.613 -20.368 1.00 69.19 163 GLY A N 1
ATOM 1306 C CA . GLY A 1 163 ? -13.269 -53.657 -20.183 1.00 69.19 163 GLY A CA 1
ATOM 1307 C C . GLY A 1 163 ? -12.482 -52.671 -21.052 1.00 69.19 163 GLY A C 1
ATOM 1308 O O . GLY A 1 163 ? -11.249 -52.690 -21.035 1.00 69.19 163 GLY A O 1
ATOM 1309 N N . VAL A 1 164 ? -13.161 -51.841 -21.853 1.00 67.50 164 VAL A N 1
ATOM 1310 C CA . VAL A 1 164 ? -12.545 -50.897 -22.793 1.00 67.50 164 VAL A CA 1
ATOM 1311 C C . VAL A 1 164 ? -12.883 -49.463 -22.397 1.00 67.50 164 VAL A C 1
ATOM 1313 O O . VAL A 1 164 ? -14.048 -49.086 -22.295 1.00 67.50 164 VAL A O 1
ATOM 1316 N N . MET A 1 165 ? -11.851 -48.638 -22.213 1.00 70.44 165 MET A N 1
ATOM 1317 C CA . MET A 1 165 ? -12.021 -47.212 -21.931 1.00 70.44 165 MET A CA 1
AT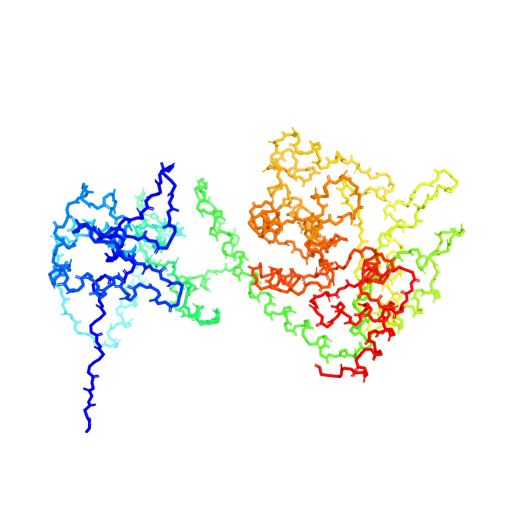OM 1318 C C . MET A 1 165 ? -12.500 -46.454 -23.169 1.00 70.44 165 MET A C 1
ATOM 1320 O O . MET A 1 165 ? -11.836 -46.439 -24.207 1.00 70.44 165 MET A O 1
ATOM 1324 N N . MET A 1 166 ? -13.628 -45.771 -23.020 1.00 68.31 166 MET A N 1
ATOM 1325 C CA . MET A 1 166 ? -14.259 -44.924 -24.019 1.00 68.31 166 MET A CA 1
ATOM 1326 C C . MET A 1 166 ? -14.035 -43.459 -23.650 1.00 68.31 166 MET A C 1
ATOM 1328 O O . MET A 1 166 ? -14.348 -43.039 -22.536 1.00 68.31 166 MET A O 1
ATOM 1332 N N . THR A 1 167 ? -13.505 -42.671 -24.591 1.00 71.31 167 THR A N 1
ATOM 1333 C CA . THR A 1 167 ? -13.217 -41.242 -24.380 1.00 71.31 167 THR A CA 1
ATOM 1334 C C . THR A 1 167 ? -13.827 -40.329 -25.452 1.00 71.31 167 THR A C 1
ATOM 1336 O O . THR A 1 167 ? -13.103 -39.687 -26.219 1.00 71.31 167 THR A O 1
ATOM 1339 N N . PRO A 1 168 ? -15.164 -40.271 -25.594 1.00 61.50 168 PRO A N 1
ATOM 1340 C CA . PRO A 1 168 ? -15.784 -39.440 -26.620 1.00 61.50 168 PRO A CA 1
ATOM 1341 C C . PRO A 1 168 ? -15.675 -37.946 -26.281 1.00 61.50 168 PRO A C 1
ATOM 1343 O O . PRO A 1 168 ? -15.908 -37.530 -25.146 1.00 61.50 168 PRO A O 1
ATOM 1346 N N . LEU A 1 169 ? -15.365 -37.126 -27.288 1.00 55.94 169 LEU A N 1
ATOM 1347 C CA . LEU A 1 169 ? -15.381 -35.666 -27.180 1.00 55.94 169 LEU A CA 1
ATOM 1348 C C . LEU A 1 169 ? -16.828 -35.176 -27.025 1.00 55.94 169 LEU A C 1
ATOM 1350 O O . LEU A 1 169 ? -17.651 -35.400 -27.910 1.00 55.94 169 LEU A O 1
ATOM 1354 N N . LEU A 1 170 ? -17.124 -34.480 -25.931 1.00 50.97 170 LEU A N 1
ATOM 1355 C CA . LEU A 1 170 ? -18.428 -33.878 -25.654 1.00 50.97 170 LEU A CA 1
ATOM 1356 C C . LEU A 1 170 ? -18.544 -32.484 -26.267 1.00 50.97 170 LEU A C 1
ATOM 1358 O O . LEU A 1 170 ? -19.521 -32.178 -26.948 1.00 50.97 170 LEU A O 1
ATOM 1362 N N . CYS A 1 171 ? -17.554 -31.623 -26.033 1.00 52.12 171 CYS A N 1
ATOM 1363 C CA . CYS A 1 171 ? -17.549 -30.270 -26.580 1.00 52.12 171 CYS A CA 1
ATOM 1364 C C . CYS A 1 171 ? -16.133 -29.700 -26.683 1.00 52.12 171 CYS A C 1
ATOM 1366 O O . CYS A 1 171 ? -15.209 -30.174 -26.031 1.00 52.12 171 CYS A O 1
ATOM 1368 N N . MET A 1 172 ? -15.953 -28.676 -27.519 1.00 52.69 172 MET A N 1
ATOM 1369 C CA . MET A 1 172 ? -14.694 -27.943 -27.644 1.00 52.69 172 MET A CA 1
ATOM 1370 C C . MET A 1 172 ? -14.985 -26.461 -27.892 1.00 52.69 172 MET A C 1
ATOM 1372 O O . MET A 1 172 ? -15.794 -26.137 -28.761 1.00 52.69 172 MET A O 1
ATOM 1376 N N . ALA A 1 173 ? -14.336 -25.562 -27.150 1.00 52.06 173 ALA A N 1
ATOM 1377 C CA . ALA A 1 173 ? -14.565 -24.119 -27.251 1.00 52.06 173 ALA A CA 1
ATOM 1378 C C . ALA A 1 173 ? -13.248 -23.319 -27.256 1.00 52.06 173 ALA A C 1
ATOM 1380 O O . ALA A 1 173 ? -12.353 -23.655 -26.480 1.00 52.06 173 ALA A O 1
ATOM 1381 N N . PRO A 1 174 ? -13.106 -22.264 -28.086 1.00 48.38 174 PRO A N 1
ATOM 1382 C CA . PRO A 1 174 ? -11.965 -21.346 -28.025 1.00 48.38 174 PRO A CA 1
ATOM 1383 C C . PRO A 1 174 ? -11.966 -20.509 -26.730 1.00 48.38 174 PRO A C 1
ATOM 1385 O O . PRO A 1 174 ? -13.016 -20.054 -26.291 1.00 48.38 174 PRO A O 1
ATOM 1388 N N . LEU A 1 175 ? -10.795 -20.233 -26.148 1.00 52.31 175 LEU A N 1
ATOM 1389 C CA . LEU A 1 175 ? -10.584 -19.379 -24.968 1.00 52.31 175 LEU A CA 1
ATOM 1390 C C . LEU A 1 175 ? -9.635 -18.204 -25.268 1.00 52.31 175 LEU A C 1
ATOM 1392 O O . LEU A 1 175 ? -8.519 -18.132 -24.747 1.00 52.31 175 LEU A O 1
ATOM 1396 N N . LEU A 1 176 ? -10.067 -17.257 -26.108 1.00 48.09 176 LEU A N 1
ATOM 1397 C CA . LEU A 1 176 ? -9.442 -15.930 -26.201 1.00 48.09 176 LEU A CA 1
ATOM 1398 C C . LEU A 1 176 ? -10.332 -14.920 -26.942 1.00 48.09 176 LEU A C 1
ATOM 1400 O O . LEU A 1 176 ? -10.725 -15.188 -28.072 1.00 48.09 176 LEU A O 1
ATOM 1404 N N . ASN A 1 177 ? -10.565 -13.740 -26.349 1.00 38.34 177 ASN A N 1
ATOM 1405 C CA . ASN A 1 177 ? -10.402 -12.419 -26.992 1.00 38.34 177 ASN A CA 1
ATOM 1406 C C . ASN A 1 177 ? -10.717 -11.270 -26.002 1.00 38.34 177 ASN A C 1
ATOM 1408 O O . ASN A 1 177 ? -11.867 -10.869 -25.836 1.00 38.34 177 ASN A O 1
ATOM 1412 N N . ARG A 1 178 ? -9.692 -10.660 -25.384 1.00 39.44 178 ARG A N 1
ATOM 1413 C CA . ARG A 1 178 ? -9.816 -9.347 -24.714 1.00 39.44 178 ARG A CA 1
ATOM 1414 C C . ARG A 1 178 ? -10.138 -8.277 -25.766 1.00 39.44 178 ARG A C 1
ATOM 1416 O O . ARG A 1 178 ? -9.205 -7.697 -26.314 1.00 39.44 178 ARG A O 1
ATOM 1423 N N . ARG A 1 179 ? -11.417 -8.047 -26.091 1.00 39.81 179 ARG A N 1
ATOM 1424 C CA . ARG A 1 179 ? -11.945 -6.818 -26.735 1.00 39.81 179 ARG A CA 1
ATOM 1425 C C . ARG A 1 179 ? -13.477 -6.873 -26.890 1.00 39.81 179 ARG A C 1
ATOM 1427 O O . ARG A 1 179 ? -13.991 -6.875 -27.999 1.00 39.81 179 ARG A O 1
ATOM 1434 N N . ALA A 1 180 ? -14.203 -6.898 -25.775 1.00 34.53 180 ALA A N 1
ATOM 1435 C CA . ALA A 1 180 ? -15.568 -6.365 -25.646 1.00 34.53 180 ALA A CA 1
ATOM 1436 C C . ALA A 1 180 ? -15.917 -6.298 -24.147 1.00 34.53 180 ALA A C 1
ATOM 1438 O O . ALA A 1 180 ? -15.497 -7.173 -23.393 1.00 34.53 180 ALA A O 1
ATOM 1439 N N . GLY A 1 181 ? -16.576 -5.212 -23.732 1.00 35.34 181 GLY A N 1
ATOM 1440 C CA . GLY A 1 181 ? -16.665 -4.725 -22.349 1.00 35.34 181 GLY A CA 1
ATOM 1441 C C . GLY A 1 181 ? -17.337 -5.640 -21.321 1.00 35.34 181 GLY A C 1
ATOM 1442 O O . GLY A 1 181 ? -17.920 -6.655 -21.676 1.00 35.34 181 GLY A O 1
ATOM 1443 N N . THR A 1 182 ? -17.200 -5.228 -20.051 1.00 33.94 182 THR A N 1
ATOM 1444 C CA . THR A 1 182 ? -17.807 -5.755 -18.805 1.00 33.94 182 THR A CA 1
ATOM 1445 C C . THR A 1 182 ? -17.965 -7.280 -18.736 1.00 33.94 182 THR A C 1
ATOM 1447 O O . THR A 1 182 ? -18.764 -7.874 -19.461 1.00 33.94 182 THR A O 1
ATOM 1450 N N . MET A 1 183 ? -17.260 -7.936 -17.806 1.00 34.44 183 MET A N 1
ATOM 1451 C CA . MET A 1 183 ? -17.221 -9.407 -17.737 1.00 34.44 183 MET A CA 1
ATOM 1452 C C . MET A 1 183 ? -18.589 -10.070 -17.464 1.00 34.44 183 MET A C 1
ATOM 1454 O O . MET A 1 183 ? -18.780 -11.238 -17.792 1.00 34.44 183 MET A O 1
ATOM 1458 N N . SER A 1 184 ? -19.588 -9.307 -17.013 1.00 35.91 184 SER A N 1
ATOM 1459 C CA . SER A 1 184 ? -20.991 -9.738 -16.930 1.00 35.91 184 SER A CA 1
ATOM 1460 C C . SER A 1 184 ? -21.585 -10.211 -18.268 1.00 35.91 184 SER A C 1
ATOM 1462 O O . SER A 1 184 ? -22.478 -11.053 -18.271 1.00 35.91 184 SER A O 1
ATOM 1464 N N . SER A 1 185 ? -21.067 -9.751 -19.414 1.00 35.88 185 SER A N 1
ATOM 1465 C CA . SER A 1 185 ? -21.511 -10.207 -20.744 1.00 35.88 185 SER A CA 1
ATOM 1466 C C . SER A 1 185 ? -20.890 -11.542 -21.198 1.00 35.88 185 SER A C 1
ATOM 1468 O O . SER A 1 185 ? -21.345 -12.126 -22.182 1.00 35.88 185 SER A O 1
ATOM 1470 N N . TRP A 1 186 ? -19.879 -12.053 -20.479 1.00 38.72 186 TRP A N 1
ATOM 1471 C CA . TRP A 1 186 ? -19.131 -13.270 -20.831 1.00 38.72 186 TRP A CA 1
ATOM 1472 C C . TRP A 1 186 ? -19.714 -14.560 -20.239 1.00 38.72 186 TRP A C 1
ATOM 1474 O O . TRP A 1 186 ? -19.606 -15.618 -20.858 1.00 38.72 186 TRP A O 1
ATOM 1484 N N . LEU A 1 187 ? -20.343 -14.491 -19.061 1.00 38.28 187 LEU A N 1
ATOM 1485 C CA . LEU A 1 187 ? -20.798 -15.674 -18.313 1.00 38.28 187 LEU A CA 1
ATOM 1486 C C . LEU A 1 187 ? -21.941 -16.448 -19.000 1.00 38.28 187 LEU A C 1
ATOM 1488 O O . LEU A 1 187 ? -22.060 -17.653 -18.801 1.00 38.28 187 LEU A O 1
ATOM 1492 N N . GLY A 1 188 ? -22.736 -15.791 -19.850 1.00 35.62 188 GLY A N 1
ATOM 1493 C CA . GLY A 1 188 ? -23.923 -16.390 -20.477 1.00 35.62 188 GLY A CA 1
ATOM 1494 C C . GLY A 1 188 ? -23.697 -17.162 -21.784 1.00 35.62 188 GLY A C 1
ATOM 1495 O O . GLY A 1 188 ? -24.639 -17.772 -22.279 1.00 35.62 188 GLY A O 1
ATOM 1496 N N . CYS A 1 189 ? -22.494 -17.134 -22.375 1.00 37.03 189 CYS A N 1
ATOM 1497 C CA . CYS A 1 189 ? -22.282 -17.610 -23.756 1.00 37.03 189 CYS A CA 1
ATOM 1498 C C . CYS A 1 189 ? -21.302 -18.790 -23.903 1.00 37.03 189 CYS A C 1
ATOM 1500 O O . CYS A 1 189 ? -21.066 -19.232 -25.028 1.00 37.03 189 CYS A O 1
ATOM 1502 N N . CYS A 1 190 ? -20.714 -19.304 -22.817 1.00 43.31 190 CYS A N 1
ATOM 1503 C CA . CYS A 1 190 ? -19.750 -20.406 -22.882 1.00 43.31 190 CYS A CA 1
ATOM 1504 C C . CYS A 1 190 ? -20.419 -21.747 -22.513 1.00 43.31 190 CYS A C 1
ATOM 1506 O O . CYS A 1 190 ? -20.859 -21.904 -21.380 1.00 43.31 190 CYS A O 1
ATOM 1508 N N . PRO A 1 191 ? -20.439 -22.766 -23.395 1.00 42.19 191 PRO A N 1
ATOM 1509 C CA . PRO A 1 191 ? -20.992 -24.089 -23.068 1.00 42.19 191 PRO A CA 1
ATOM 1510 C C . PRO A 1 191 ? -20.333 -24.756 -21.848 1.00 42.19 191 PRO A C 1
ATOM 1512 O O . PRO A 1 191 ? -20.928 -25.618 -21.209 1.00 42.19 191 PRO A O 1
ATOM 1515 N N . VAL A 1 192 ? -19.102 -24.349 -21.513 1.00 42.00 192 VAL A N 1
ATOM 1516 C CA . VAL A 1 192 ? -18.349 -24.863 -20.363 1.00 42.00 192 VAL A CA 1
ATOM 1517 C C . VAL A 1 192 ? -18.909 -24.337 -19.039 1.00 42.00 192 VAL A C 1
ATOM 1519 O O . VAL A 1 192 ? -18.945 -25.092 -18.078 1.00 42.00 192 VAL A O 1
ATOM 1522 N N . THR A 1 193 ? -19.390 -23.090 -18.958 1.00 44.19 193 THR A N 1
ATOM 1523 C CA . THR A 1 193 ? -19.974 -22.565 -17.708 1.00 44.19 193 THR A CA 1
ATOM 1524 C C . THR A 1 193 ? -21.310 -23.230 -17.391 1.00 44.19 193 THR A C 1
ATOM 1526 O O . THR A 1 193 ? -21.514 -23.645 -16.257 1.00 44.19 193 THR A O 1
ATOM 1529 N N . THR A 1 194 ? -22.155 -23.468 -18.397 1.00 45.78 194 THR A N 1
ATOM 1530 C CA . THR A 1 194 ? -23.415 -24.215 -18.232 1.00 45.78 194 THR A CA 1
ATOM 1531 C C . THR A 1 194 ? -23.190 -25.669 -17.797 1.00 45.78 194 THR A C 1
ATOM 1533 O O . THR A 1 194 ? -23.973 -26.210 -17.020 1.00 45.78 194 THR A O 1
ATOM 1536 N N . LEU A 1 195 ? -22.108 -26.312 -18.260 1.00 45.06 195 LEU A N 1
ATOM 1537 C CA . LEU A 1 195 ? -21.720 -27.655 -17.811 1.00 45.06 195 LEU A CA 1
ATOM 1538 C C . LEU A 1 195 ? -21.260 -27.648 -16.341 1.00 45.06 195 LEU A C 1
ATOM 1540 O O . LEU A 1 195 ? -21.630 -28.535 -15.579 1.00 45.06 195 LEU A O 1
ATOM 1544 N N . LEU A 1 196 ? -20.479 -26.639 -15.941 1.00 47.03 196 LEU A N 1
ATOM 1545 C CA . LEU A 1 196 ? -19.967 -26.493 -14.573 1.00 47.03 196 LEU A CA 1
ATOM 1546 C C . LEU A 1 196 ? -21.071 -26.175 -13.552 1.00 47.03 196 LEU A C 1
ATOM 1548 O O . LEU A 1 196 ? -20.944 -26.569 -12.401 1.00 47.03 196 LEU A O 1
ATOM 1552 N N . GLU A 1 197 ? -22.157 -25.517 -13.965 1.00 44.22 197 GLU A N 1
ATOM 1553 C CA . GLU A 1 197 ? -23.346 -25.274 -13.129 1.00 44.22 197 GLU A CA 1
ATOM 1554 C C . GLU A 1 197 ? -24.113 -26.559 -12.767 1.00 44.22 197 GLU A C 1
ATOM 1556 O O . GLU A 1 197 ? -24.862 -26.566 -11.794 1.00 44.22 197 GLU A O 1
ATOM 1561 N N . HIS A 1 198 ? -23.926 -27.641 -13.532 1.00 45.28 198 HIS A N 1
ATOM 1562 C CA . HIS A 1 198 ? -24.554 -28.946 -13.286 1.00 45.28 198 HIS A CA 1
ATOM 1563 C C . HIS A 1 198 ? -23.650 -29.920 -12.517 1.00 45.28 198 HIS A C 1
ATOM 1565 O O . HIS A 1 198 ? -24.105 -31.005 -12.154 1.00 45.28 198 HIS A O 1
ATOM 1571 N N . LEU A 1 199 ? -22.383 -29.564 -12.275 1.00 45.66 199 LEU A N 1
ATOM 1572 C CA . LEU A 1 199 ? -21.518 -30.322 -11.375 1.00 45.66 199 LEU A CA 1
ATOM 1573 C C . LEU A 1 199 ? -21.866 -29.923 -9.943 1.00 45.66 199 LEU A C 1
ATOM 1575 O O . LEU A 1 199 ? -21.798 -28.741 -9.608 1.00 45.66 199 LEU A O 1
ATOM 1579 N N . ASP A 1 200 ? -22.246 -30.893 -9.110 1.00 43.81 200 ASP A N 1
ATOM 1580 C CA . ASP A 1 200 ? -22.541 -30.636 -7.702 1.00 43.81 200 ASP A CA 1
ATOM 1581 C C . ASP A 1 200 ? -21.274 -30.081 -7.017 1.00 43.81 200 ASP A C 1
ATOM 1583 O O . ASP A 1 200 ? -20.261 -30.779 -6.919 1.00 43.81 200 ASP A O 1
ATOM 1587 N N . PRO A 1 201 ? -21.288 -28.817 -6.556 1.00 44.91 201 PRO A N 1
ATOM 1588 C CA . PRO A 1 201 ? -20.116 -28.166 -5.982 1.00 44.91 201 PRO A CA 1
ATOM 1589 C C . PRO A 1 201 ? -19.733 -28.715 -4.599 1.00 44.91 201 PRO A C 1
ATOM 1591 O O . PRO A 1 201 ? -18.763 -28.228 -4.013 1.00 44.91 201 PRO A O 1
ATOM 1594 N N . THR A 1 202 ? -20.495 -29.678 -4.069 1.00 41.09 202 THR A N 1
ATOM 1595 C CA . THR A 1 202 ? -20.295 -30.305 -2.758 1.00 41.09 202 THR A CA 1
ATOM 1596 C C . THR A 1 202 ? -19.894 -31.781 -2.823 1.00 41.09 202 THR A C 1
ATOM 1598 O O . THR A 1 202 ? -19.706 -32.392 -1.774 1.00 41.09 202 THR A O 1
ATOM 1601 N N . ASP A 1 203 ? -19.740 -32.359 -4.020 1.00 43.16 203 ASP A N 1
ATOM 1602 C CA . ASP A 1 203 ? -19.459 -33.788 -4.162 1.00 43.16 203 ASP A CA 1
ATOM 1603 C C . ASP A 1 203 ? -17.965 -34.110 -3.951 1.00 43.16 203 ASP A C 1
ATOM 1605 O O . ASP A 1 203 ? -17.116 -33.905 -4.824 1.00 43.16 203 ASP A O 1
ATOM 1609 N N . ASP A 1 204 ? -17.647 -34.639 -2.766 1.00 42.06 204 ASP A N 1
ATOM 1610 C CA . ASP A 1 204 ? -16.314 -35.113 -2.368 1.00 42.06 204 ASP A CA 1
ATOM 1611 C C . ASP A 1 204 ? -15.842 -36.354 -3.169 1.00 42.06 204 ASP A C 1
ATOM 1613 O O . ASP A 1 204 ? -14.718 -36.826 -2.979 1.00 42.06 204 ASP A O 1
ATOM 1617 N N . ALA A 1 205 ? -16.669 -36.900 -4.074 1.00 38.12 205 ALA A N 1
ATOM 1618 C CA . ALA A 1 205 ? -16.335 -38.048 -4.921 1.00 38.12 205 ALA A CA 1
ATOM 1619 C C . ALA A 1 205 ? -15.489 -37.704 -6.167 1.00 38.12 205 ALA A C 1
ATOM 1621 O O . ALA A 1 205 ? -15.136 -38.602 -6.937 1.00 38.12 205 ALA A O 1
ATOM 1622 N N . ILE A 1 206 ? -15.130 -36.432 -6.385 1.00 45.66 206 ILE A N 1
ATOM 1623 C CA . ILE A 1 206 ? -14.216 -36.036 -7.467 1.00 45.66 206 ILE A CA 1
ATOM 1624 C C . ILE A 1 206 ? -12.787 -36.475 -7.104 1.00 45.66 206 ILE A C 1
ATOM 1626 O O . ILE A 1 206 ? -12.062 -35.781 -6.392 1.00 45.66 206 ILE A O 1
ATOM 1630 N N . VAL A 1 207 ? -12.369 -37.641 -7.603 1.00 46.72 207 VAL A N 1
ATOM 1631 C CA . VAL A 1 207 ? -11.026 -38.204 -7.383 1.00 46.72 207 VAL A CA 1
ATOM 1632 C C . VAL A 1 207 ? -10.151 -38.021 -8.629 1.00 46.72 207 VAL A C 1
ATOM 1634 O O . VAL A 1 207 ? -10.552 -38.368 -9.740 1.00 46.72 207 VAL A O 1
ATOM 1637 N N . ASP A 1 208 ? -8.931 -37.504 -8.447 1.00 42.50 208 ASP A N 1
ATOM 1638 C CA . ASP A 1 208 ? -7.923 -37.367 -9.509 1.00 42.50 208 ASP A CA 1
ATOM 1639 C C . ASP A 1 208 ? -7.476 -38.743 -10.037 1.00 42.50 208 ASP A C 1
ATOM 1641 O O . ASP A 1 208 ? -6.879 -39.544 -9.316 1.00 42.50 208 ASP A O 1
ATOM 1645 N N . VAL A 1 209 ? -7.718 -39.008 -11.325 1.00 41.72 209 VAL A N 1
ATOM 1646 C CA . VAL A 1 209 ? -7.402 -40.303 -11.966 1.00 41.72 209 VAL A CA 1
ATOM 1647 C C . VAL A 1 209 ? -5.983 -40.344 -12.565 1.00 41.72 209 VAL A C 1
ATOM 1649 O O . VAL A 1 209 ? -5.437 -41.423 -12.794 1.00 41.72 209 VAL A O 1
ATOM 1652 N N . LEU A 1 210 ? -5.362 -39.189 -12.844 1.00 39.00 210 LEU A N 1
ATOM 1653 C CA . LEU A 1 210 ? -4.134 -39.092 -13.652 1.00 39.00 210 LEU A CA 1
ATOM 1654 C C . LEU A 1 210 ? -3.063 -38.165 -13.033 1.00 39.00 210 LEU A C 1
ATOM 1656 O O . LEU A 1 210 ? -3.400 -37.101 -12.513 1.00 39.00 210 LEU A O 1
ATOM 1660 N N . PRO A 1 211 ? -1.758 -38.503 -13.136 1.00 35.66 211 PRO A N 1
ATOM 1661 C CA . PRO A 1 211 ? -0.673 -37.671 -12.613 1.00 35.66 211 PRO A CA 1
ATOM 1662 C C . PRO A 1 211 ? -0.578 -36.345 -13.388 1.00 35.66 211 PRO A C 1
ATOM 1664 O O . PRO A 1 211 ? -0.380 -36.330 -14.601 1.00 35.66 211 PRO A O 1
ATOM 1667 N N . ALA A 1 212 ? -0.739 -35.230 -12.670 1.00 36.56 212 ALA A N 1
ATOM 1668 C CA . ALA A 1 212 ? -1.047 -33.910 -13.219 1.00 36.56 212 ALA A CA 1
ATOM 1669 C C . ALA A 1 212 ? 0.049 -33.308 -14.130 1.00 36.56 212 ALA A C 1
ATOM 1671 O O . ALA A 1 212 ? 1.138 -32.975 -13.650 1.00 36.56 212 ALA A O 1
ATOM 1672 N N . PRO A 1 213 ? -0.239 -33.039 -15.417 1.00 39.06 213 PRO A N 1
ATOM 1673 C CA . PRO A 1 213 ? 0.606 -32.176 -16.229 1.00 39.06 213 PRO A CA 1
ATOM 1674 C C . PRO A 1 213 ? 0.370 -30.672 -15.914 1.00 39.06 213 PRO A C 1
ATOM 1676 O O . PRO A 1 213 ? -0.665 -30.303 -15.350 1.00 39.06 213 PRO A O 1
ATOM 1679 N N . PRO A 1 214 ? 1.309 -29.766 -16.272 1.00 38.69 214 PRO A N 1
ATOM 1680 C CA . PRO A 1 214 ? 1.318 -28.335 -15.898 1.00 38.69 214 PRO A CA 1
ATOM 1681 C C . PRO A 1 214 ? 0.034 -27.545 -16.204 1.00 38.69 214 PRO A C 1
ATOM 1683 O O . PRO A 1 214 ? -0.220 -26.496 -15.608 1.00 38.69 214 PRO A O 1
ATOM 1686 N N . TYR A 1 215 ? -0.780 -28.046 -17.128 1.00 39.88 215 TYR A N 1
ATOM 1687 C CA . TYR A 1 215 ? -2.017 -27.434 -17.605 1.00 39.88 215 TYR A CA 1
ATOM 1688 C C . TYR A 1 215 ? -3.123 -27.436 -16.530 1.00 39.88 215 TYR A C 1
ATOM 1690 O O . TYR A 1 215 ? -3.838 -26.440 -16.403 1.00 39.88 215 TYR A O 1
ATOM 1698 N N . ASN A 1 216 ? -3.173 -28.459 -15.661 1.00 40.09 216 ASN A N 1
ATOM 1699 C CA . ASN A 1 216 ? -4.146 -28.543 -14.559 1.00 40.09 216 ASN A CA 1
ATOM 1700 C C . ASN A 1 216 ? -3.947 -27.416 -13.531 1.00 40.09 216 ASN A C 1
ATOM 1702 O O . ASN A 1 216 ? -4.917 -26.852 -13.033 1.00 40.09 216 ASN A O 1
ATOM 1706 N N . LYS A 1 217 ? -2.697 -26.996 -13.276 1.00 39.78 217 LYS A N 1
ATOM 1707 C CA . LYS A 1 217 ? -2.395 -25.869 -12.369 1.00 39.78 217 LYS A CA 1
ATOM 1708 C C . LYS A 1 217 ? -2.912 -24.532 -12.906 1.00 39.78 217 LYS A C 1
ATOM 1710 O O . LYS A 1 217 ? -3.384 -23.698 -12.136 1.00 39.78 217 LYS A O 1
ATOM 1715 N N . ARG A 1 218 ? -2.833 -24.325 -14.225 1.00 41.03 218 ARG A N 1
ATOM 1716 C CA . ARG A 1 218 ? -3.264 -23.082 -14.883 1.00 41.03 218 ARG A CA 1
ATOM 1717 C C . ARG A 1 218 ? -4.789 -22.969 -14.933 1.00 41.03 218 ARG A C 1
ATOM 1719 O O . ARG A 1 218 ? -5.320 -21.885 -14.718 1.00 41.03 218 ARG A O 1
ATOM 1726 N N . LEU A 1 219 ? -5.481 -24.091 -15.138 1.00 41.28 219 LEU A N 1
ATOM 1727 C CA . LEU A 1 219 ? -6.943 -24.156 -15.103 1.00 41.28 219 LEU A CA 1
ATOM 1728 C C . LEU A 1 219 ? -7.489 -23.960 -13.678 1.00 41.28 219 LEU A C 1
ATOM 1730 O O . LEU A 1 219 ? -8.439 -23.209 -13.481 1.00 41.28 219 LEU A O 1
ATOM 1734 N N . LEU A 1 220 ? -6.832 -24.552 -12.671 1.00 42.66 220 LEU A N 1
ATOM 1735 C CA . LEU A 1 220 ? -7.168 -24.338 -11.260 1.00 42.66 220 LEU A CA 1
ATOM 1736 C C . LEU A 1 220 ? -6.963 -22.872 -10.838 1.00 42.66 220 LEU A C 1
ATOM 1738 O O . LEU A 1 220 ? -7.747 -22.345 -10.053 1.00 42.66 220 LEU A O 1
ATOM 1742 N N . SER A 1 221 ? -5.927 -22.204 -11.366 1.00 42.75 221 SER A N 1
ATOM 1743 C CA . SER A 1 221 ? -5.729 -20.757 -11.190 1.00 42.75 221 SER A CA 1
ATOM 1744 C C . SER A 1 221 ? -6.893 -19.975 -11.783 1.00 42.75 221 SER A C 1
ATOM 1746 O O . SER A 1 221 ? -7.491 -19.180 -11.074 1.00 42.75 221 SER A O 1
ATOM 1748 N N . LEU A 1 222 ? -7.283 -20.264 -13.028 1.00 44.59 222 LEU A N 1
ATOM 1749 C CA . LEU A 1 222 ? -8.396 -19.580 -13.688 1.00 44.59 222 LEU A CA 1
ATOM 1750 C C . LEU A 1 222 ? -9.718 -19.757 -12.925 1.00 44.59 222 LEU A C 1
ATOM 1752 O O . LEU A 1 222 ? -10.475 -18.805 -12.772 1.00 44.59 222 LEU A O 1
ATOM 1756 N N . LEU A 1 223 ? -9.981 -20.957 -12.401 1.00 44.22 223 LEU A N 1
ATOM 1757 C CA . LEU A 1 223 ? -11.183 -21.241 -11.616 1.00 44.22 223 LEU A CA 1
ATOM 1758 C C . LEU A 1 223 ? -11.168 -20.514 -10.259 1.00 44.22 223 LEU A C 1
ATOM 1760 O O . LEU A 1 223 ? -12.201 -20.027 -9.803 1.00 44.22 223 LEU A O 1
ATOM 1764 N N . LYS A 1 224 ? -9.991 -20.379 -9.633 1.00 44.19 224 LYS A N 1
ATOM 1765 C CA . LYS A 1 224 ? -9.797 -19.530 -8.447 1.00 44.19 224 LYS A CA 1
ATOM 1766 C C . LYS A 1 224 ? -9.968 -18.046 -8.781 1.00 44.19 224 LYS A C 1
ATOM 1768 O O . LYS A 1 224 ? -10.583 -17.335 -7.999 1.00 44.19 224 LYS A O 1
ATOM 1773 N N . ASP A 1 225 ? -9.475 -17.589 -9.926 1.00 44.00 225 ASP A N 1
ATOM 1774 C CA . ASP A 1 225 ? -9.564 -16.190 -10.352 1.00 44.00 225 ASP A CA 1
ATOM 1775 C C . ASP A 1 225 ? -11.008 -15.798 -10.720 1.00 44.00 225 ASP A C 1
ATOM 1777 O O . ASP A 1 225 ? -11.457 -14.714 -10.360 1.00 44.00 225 ASP A O 1
ATOM 1781 N N . LEU A 1 226 ? -11.789 -16.708 -11.314 1.00 42.34 226 LEU A N 1
ATOM 1782 C CA . LEU A 1 226 ? -13.230 -16.520 -11.537 1.00 42.34 226 LEU A CA 1
ATOM 1783 C C . LEU A 1 226 ? -14.023 -16.469 -10.221 1.00 42.34 226 LEU A C 1
ATOM 1785 O O . LEU A 1 226 ? -14.905 -15.625 -10.076 1.00 42.34 226 LEU A O 1
ATOM 1789 N N . LYS A 1 227 ? -13.678 -17.318 -9.239 1.00 46.12 227 LYS A N 1
ATOM 1790 C CA . LYS A 1 227 ? -14.248 -17.236 -7.882 1.00 46.12 227 LYS A CA 1
ATOM 1791 C C . LYS A 1 227 ? -13.922 -15.894 -7.214 1.00 46.12 227 LYS A C 1
ATOM 1793 O O . LYS A 1 227 ? -14.810 -15.319 -6.596 1.00 46.12 227 LYS A O 1
ATOM 1798 N N . LYS A 1 228 ? -12.695 -15.377 -7.380 1.00 44.88 228 LYS A N 1
ATOM 1799 C CA . LYS A 1 228 ? -12.277 -14.074 -6.828 1.00 44.88 228 LYS A CA 1
ATOM 1800 C C . LYS A 1 228 ? -13.083 -12.905 -7.392 1.00 44.88 228 LYS A C 1
ATOM 1802 O O . LYS A 1 228 ? -13.458 -12.036 -6.617 1.00 44.88 228 LYS A O 1
ATOM 1807 N N . VAL A 1 229 ? -13.368 -12.885 -8.697 1.00 48.34 229 VAL A N 1
ATOM 1808 C CA . VAL A 1 229 ? -14.166 -11.806 -9.315 1.00 48.34 229 VAL A CA 1
ATOM 1809 C C . VAL A 1 229 ? -15.578 -11.771 -8.731 1.00 48.34 229 VAL A C 1
ATOM 1811 O O . VAL A 1 229 ? -15.999 -10.735 -8.234 1.00 48.34 229 VAL A O 1
ATOM 1814 N N . ALA A 1 230 ? -16.276 -12.910 -8.694 1.00 41.41 230 ALA A N 1
ATOM 1815 C CA . ALA A 1 230 ? -17.632 -12.961 -8.140 1.00 41.41 230 ALA A CA 1
ATOM 1816 C C . ALA A 1 230 ? -17.688 -12.561 -6.650 1.00 41.41 230 ALA A C 1
ATOM 1818 O O . ALA A 1 230 ? -18.675 -11.983 -6.204 1.00 41.41 230 ALA A O 1
ATOM 1819 N N . THR A 1 231 ? -16.634 -12.843 -5.872 1.00 49.94 231 THR A N 1
ATOM 1820 C CA . THR A 1 231 ? -16.526 -12.365 -4.483 1.00 49.94 231 THR A CA 1
ATOM 1821 C C . THR A 1 231 ? -16.140 -10.888 -4.374 1.00 49.94 231 THR A C 1
ATOM 1823 O O . THR A 1 231 ? -16.594 -10.230 -3.442 1.00 49.94 231 THR A O 1
ATOM 1826 N N . ALA A 1 232 ? -15.334 -10.360 -5.302 1.00 56.47 232 ALA A N 1
ATOM 1827 C CA . ALA A 1 232 ? -14.928 -8.954 -5.320 1.00 56.47 232 ALA A CA 1
ATOM 1828 C C . ALA A 1 232 ? -16.142 -8.035 -5.511 1.00 56.47 232 ALA A C 1
ATOM 1830 O O . ALA A 1 232 ? -16.321 -7.127 -4.711 1.00 56.47 232 ALA A O 1
ATOM 1831 N N . ASP A 1 233 ? -17.061 -8.369 -6.425 1.00 60.16 233 ASP A N 1
ATOM 1832 C CA . ASP A 1 233 ? -18.295 -7.594 -6.647 1.00 60.16 233 ASP A CA 1
ATOM 1833 C C . ASP A 1 233 ? -19.154 -7.443 -5.367 1.00 60.16 233 ASP A C 1
ATOM 1835 O O . ASP A 1 233 ? -19.836 -6.434 -5.173 1.00 60.16 233 ASP A O 1
ATOM 1839 N N . VAL A 1 234 ? -19.120 -8.432 -4.463 1.00 70.94 234 VAL A N 1
ATOM 1840 C CA . VAL A 1 234 ? -19.834 -8.377 -3.174 1.00 70.94 234 VAL A CA 1
ATOM 1841 C C . VAL A 1 234 ? -19.108 -7.480 -2.171 1.00 70.94 234 VAL A C 1
ATOM 1843 O O . VAL A 1 234 ? -19.755 -6.670 -1.503 1.00 70.94 234 VAL A O 1
ATOM 1846 N N . TYR A 1 235 ? -17.786 -7.617 -2.045 1.00 77.12 235 TYR A N 1
ATOM 1847 C CA . TYR A 1 235 ? -16.997 -6.795 -1.126 1.00 77.12 235 TYR A CA 1
ATOM 1848 C C . TYR A 1 235 ? -16.921 -5.335 -1.575 1.00 77.12 235 TYR A C 1
ATOM 1850 O O . TYR A 1 235 ? -17.022 -4.454 -0.728 1.00 77.12 235 TYR A O 1
ATOM 1858 N N . ASP A 1 236 ? -16.857 -5.071 -2.878 1.00 77.44 236 ASP A N 1
ATOM 1859 C CA . ASP A 1 236 ? -16.867 -3.720 -3.441 1.00 77.44 236 ASP A CA 1
ATOM 1860 C C . ASP A 1 236 ? -18.192 -3.014 -3.137 1.00 77.44 236 ASP A C 1
ATOM 1862 O O . ASP A 1 236 ? -18.207 -1.871 -2.679 1.00 77.44 236 ASP A O 1
ATOM 1866 N N . ALA A 1 237 ? -19.325 -3.709 -3.289 1.00 78.75 237 ALA A N 1
ATOM 1867 C CA . ALA A 1 237 ? -20.629 -3.162 -2.922 1.00 78.75 237 ALA A CA 1
ATOM 1868 C C . ALA A 1 237 ? -20.738 -2.870 -1.412 1.00 78.75 237 ALA A C 1
ATOM 1870 O O . ALA A 1 237 ? -21.312 -1.851 -1.019 1.00 78.75 237 ALA A O 1
ATOM 1871 N N . GLN A 1 238 ? -20.181 -3.739 -0.560 1.00 84.81 238 GLN A N 1
ATOM 1872 C CA . GLN A 1 238 ? -20.140 -3.521 0.891 1.00 84.81 238 GLN A CA 1
ATOM 1873 C C . GLN A 1 238 ? -19.239 -2.340 1.264 1.00 84.81 238 GLN A C 1
ATOM 1875 O O . GLN A 1 238 ? -19.661 -1.476 2.032 1.00 84.81 238 GLN A O 1
ATOM 1880 N N . ALA A 1 239 ? -18.034 -2.272 0.697 1.00 85.50 239 ALA A N 1
ATOM 1881 C CA . ALA A 1 239 ? -17.094 -1.180 0.912 1.00 85.50 239 ALA A CA 1
ATOM 1882 C C . ALA A 1 239 ? -17.702 0.156 0.472 1.00 85.50 239 ALA A C 1
ATOM 1884 O O . ALA A 1 239 ? -17.709 1.111 1.246 1.00 85.50 239 ALA A O 1
ATOM 1885 N N . GLN A 1 240 ? -18.318 0.202 -0.713 1.00 85.81 240 GLN A N 1
ATOM 1886 C CA . GLN A 1 240 ? -18.988 1.401 -1.208 1.00 85.81 240 GLN A CA 1
ATOM 1887 C C . GLN A 1 240 ? -20.151 1.823 -0.302 1.00 85.81 240 GLN A C 1
ATOM 1889 O O . GLN A 1 240 ? -20.330 3.013 -0.055 1.00 85.81 240 GLN A O 1
ATOM 1894 N N . ALA A 1 241 ? -20.937 0.878 0.220 1.00 89.12 241 ALA A N 1
ATOM 1895 C CA . ALA A 1 241 ? -22.019 1.191 1.152 1.00 89.12 241 ALA A CA 1
ATOM 1896 C C . ALA A 1 241 ? -21.501 1.789 2.473 1.00 89.12 241 ALA A C 1
ATOM 1898 O O . ALA A 1 241 ? -22.107 2.732 2.980 1.00 89.12 241 ALA A O 1
ATOM 1899 N N . ILE A 1 242 ? -20.381 1.279 3.001 1.00 89.19 242 ILE A N 1
ATOM 1900 C CA . ILE A 1 242 ? -19.726 1.817 4.204 1.00 89.19 242 ILE A CA 1
ATOM 1901 C C . ILE A 1 242 ? -19.199 3.230 3.931 1.00 89.19 242 ILE A C 1
ATOM 1903 O O . ILE A 1 242 ? -19.546 4.161 4.655 1.00 89.19 242 ILE A O 1
ATOM 1907 N N . VAL A 1 243 ? -18.432 3.407 2.851 1.00 89.50 243 VAL A N 1
ATOM 1908 C CA . VAL A 1 243 ? -17.843 4.696 2.451 1.00 89.50 243 VAL A CA 1
ATOM 1909 C C . VAL A 1 243 ? -18.922 5.751 2.199 1.00 89.50 243 VAL A C 1
ATOM 1911 O O . VAL A 1 243 ? -18.802 6.873 2.680 1.00 89.50 243 VAL A O 1
ATOM 1914 N N . ASN A 1 244 ? -20.025 5.391 1.534 1.00 90.56 244 ASN A N 1
ATOM 1915 C CA . ASN A 1 244 ? -21.166 6.292 1.325 1.00 90.56 244 ASN A CA 1
ATOM 1916 C C . ASN A 1 244 ? -21.845 6.722 2.636 1.00 90.56 244 ASN A C 1
ATOM 1918 O O . ASN A 1 244 ? -22.551 7.730 2.660 1.00 90.56 244 ASN A O 1
ATOM 1922 N N . GLY A 1 245 ? -21.682 5.942 3.708 1.00 91.44 245 GLY A N 1
ATOM 1923 C CA . GLY A 1 245 ? -22.188 6.257 5.041 1.00 91.44 245 GLY A CA 1
ATOM 1924 C C . GLY A 1 245 ? -21.265 7.159 5.862 1.00 91.44 245 GLY A C 1
ATOM 1925 O O . GLY A 1 245 ? -21.670 7.606 6.936 1.00 91.44 245 GLY A O 1
ATOM 1926 N N . PHE A 1 246 ? -20.044 7.433 5.396 1.00 94.44 246 PHE A N 1
ATOM 1927 C CA . PHE A 1 246 ? -19.081 8.251 6.121 1.00 94.44 246 PHE A CA 1
ATOM 1928 C C . PHE A 1 246 ? -19.257 9.744 5.866 1.00 94.44 246 PHE A C 1
ATOM 1930 O O . PHE A 1 246 ? -19.453 10.212 4.748 1.00 94.44 246 PHE A O 1
ATOM 1937 N N . SER A 1 247 ? -19.110 10.515 6.940 1.00 95.25 247 SER A N 1
ATOM 1938 C CA . SER A 1 247 ? -18.766 11.929 6.843 1.00 95.25 247 SER A CA 1
ATOM 1939 C C . SER A 1 247 ? -17.328 12.103 6.346 1.00 95.25 247 SER A C 1
ATOM 1941 O O . SER A 1 247 ? -16.482 11.223 6.502 1.00 95.25 247 SER A O 1
ATOM 1943 N N . THR A 1 248 ? -17.010 13.287 5.830 1.00 94.31 248 THR A N 1
ATOM 1944 C CA . THR A 1 248 ? -15.645 13.648 5.423 1.00 94.31 248 THR A CA 1
ATOM 1945 C C . THR A 1 248 ? -14.615 13.443 6.539 1.00 94.31 248 THR A C 1
ATOM 1947 O O . THR A 1 248 ? -13.525 12.941 6.289 1.00 94.31 248 THR A O 1
ATOM 1950 N N . ALA A 1 249 ? -14.967 13.778 7.785 1.00 95.56 249 ALA A N 1
ATOM 1951 C CA . ALA A 1 249 ? -14.084 13.570 8.932 1.00 95.56 249 ALA A CA 1
ATOM 1952 C C . ALA A 1 249 ? -13.836 12.078 9.210 1.00 95.56 249 ALA A C 1
ATOM 1954 O O . ALA A 1 249 ? -12.723 11.700 9.560 1.00 95.56 249 ALA A O 1
ATOM 1955 N N . GLN A 1 250 ? -14.847 11.223 9.018 1.00 96.06 250 GLN A N 1
ATOM 1956 C CA . GLN A 1 250 ? -14.677 9.772 9.117 1.00 96.06 250 GLN A CA 1
ATOM 1957 C C . GLN A 1 250 ? -13.771 9.240 8.009 1.00 96.06 250 GLN A C 1
ATOM 1959 O O . GLN A 1 250 ? -12.886 8.451 8.313 1.00 96.06 250 GLN A O 1
ATOM 1964 N N . LEU A 1 251 ? -13.932 9.703 6.764 1.00 95.31 251 LEU A N 1
ATOM 1965 C CA . LEU A 1 251 ? -13.049 9.320 5.656 1.00 95.31 251 LEU A CA 1
ATOM 1966 C C . LEU A 1 251 ? -11.593 9.678 5.965 1.00 95.31 251 LEU A C 1
ATOM 1968 O O . LEU A 1 251 ? -10.745 8.794 5.992 1.00 95.31 251 LEU A O 1
ATOM 1972 N N . LEU A 1 252 ? -11.318 10.941 6.302 1.00 96.88 252 LEU A N 1
ATOM 1973 C CA . LEU A 1 252 ? -9.967 11.397 6.646 1.00 96.88 252 LEU A CA 1
ATOM 1974 C C . LEU A 1 252 ? -9.398 10.672 7.874 1.00 96.88 252 LEU A C 1
ATOM 1976 O O . LEU A 1 252 ? -8.213 10.341 7.905 1.00 96.88 252 LEU A O 1
ATOM 1980 N N . GLY A 1 253 ? -10.238 10.359 8.864 1.00 97.19 253 GLY A N 1
ATOM 1981 C CA . GLY A 1 253 ? -9.852 9.519 9.993 1.00 97.19 253 GLY A CA 1
ATOM 1982 C C . GLY A 1 253 ? -9.441 8.110 9.557 1.00 97.19 253 GLY A C 1
ATOM 1983 O O . GLY A 1 253 ? -8.389 7.628 9.975 1.00 97.19 253 GLY A O 1
ATOM 1984 N N . GLN A 1 254 ? -10.205 7.463 8.670 1.00 96.88 254 GLN A N 1
ATOM 1985 C CA . GLN A 1 254 ? -9.852 6.143 8.133 1.00 96.88 254 GLN A CA 1
ATOM 1986 C C . GLN A 1 254 ? -8.557 6.173 7.308 1.00 96.88 254 GLN A C 1
ATOM 1988 O O . GLN A 1 254 ? -7.795 5.209 7.342 1.00 96.88 254 GLN A O 1
ATOM 1993 N N . MET A 1 255 ? -8.268 7.301 6.657 1.00 97.75 255 MET A N 1
ATOM 1994 C CA . MET A 1 255 ? -7.004 7.558 5.961 1.00 97.75 255 MET A CA 1
ATOM 1995 C C . MET A 1 255 ? -5.840 7.890 6.915 1.00 97.75 255 MET A C 1
ATOM 1997 O O . MET A 1 255 ? -4.721 8.085 6.459 1.00 97.75 255 MET A O 1
ATOM 2001 N N . THR A 1 256 ? -6.051 7.971 8.231 1.00 98.44 256 THR A N 1
ATOM 2002 C CA . THR A 1 256 ? -5.003 8.333 9.201 1.00 98.44 256 THR A CA 1
ATOM 2003 C C . THR A 1 256 ? -4.433 7.089 9.883 1.00 98.44 256 THR A C 1
ATOM 2005 O O . THR A 1 256 ? -5.162 6.338 10.537 1.00 98.44 256 THR A O 1
ATOM 2008 N N . GLN A 1 257 ? -3.114 6.900 9.787 1.00 98.31 257 GLN A N 1
ATOM 2009 C CA . GLN A 1 257 ? -2.370 5.856 10.492 1.00 98.31 257 GLN A CA 1
ATOM 2010 C C . GLN A 1 257 ? -1.382 6.458 11.495 1.00 98.31 257 GLN A C 1
ATOM 2012 O O . GLN A 1 257 ? -0.422 7.108 11.098 1.00 98.31 257 GLN A O 1
ATOM 2017 N N . LEU A 1 258 ? -1.584 6.195 12.789 1.00 97.31 258 LEU A N 1
ATOM 2018 C CA . LEU A 1 258 ? -0.715 6.688 13.867 1.00 97.31 258 LEU A CA 1
ATOM 2019 C C . LEU A 1 258 ? 0.343 5.660 14.270 1.00 97.31 258 LEU A C 1
ATOM 2021 O O . LEU A 1 258 ? 0.087 4.457 14.285 1.00 97.31 258 LEU A O 1
ATOM 2025 N N . THR A 1 259 ? 1.508 6.105 14.737 1.00 94.75 259 THR A N 1
ATOM 2026 C CA . THR A 1 259 ? 2.412 5.193 15.458 1.00 94.75 259 THR A CA 1
ATOM 2027 C C . THR A 1 259 ? 1.790 4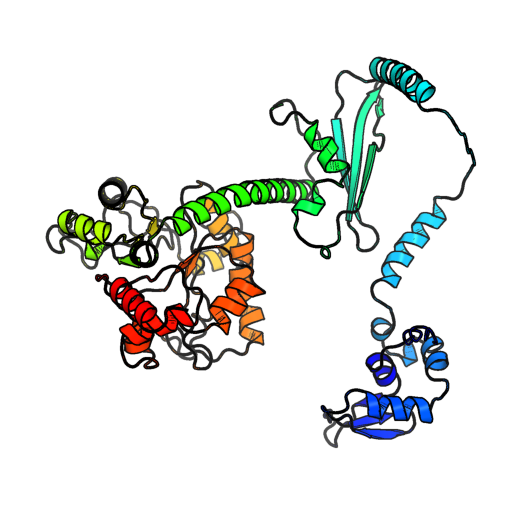.704 16.769 1.00 94.75 259 THR A C 1
ATOM 2029 O O . THR A 1 259 ? 1.122 5.467 17.472 1.00 94.75 259 THR A O 1
ATOM 2032 N N . LEU A 1 260 ? 2.084 3.461 17.177 1.00 93.69 260 LEU A N 1
ATOM 2033 C CA . LEU A 1 260 ? 1.709 2.960 18.503 1.00 93.69 260 LEU A CA 1
ATOM 2034 C C . LEU A 1 260 ? 2.178 3.911 19.615 1.00 93.69 260 LEU A C 1
ATOM 2036 O O . LEU A 1 260 ? 1.468 4.086 20.601 1.00 93.69 260 LEU A O 1
ATOM 2040 N N . ARG A 1 261 ? 3.322 4.592 19.453 1.00 91.81 261 ARG A N 1
ATOM 2041 C CA . ARG A 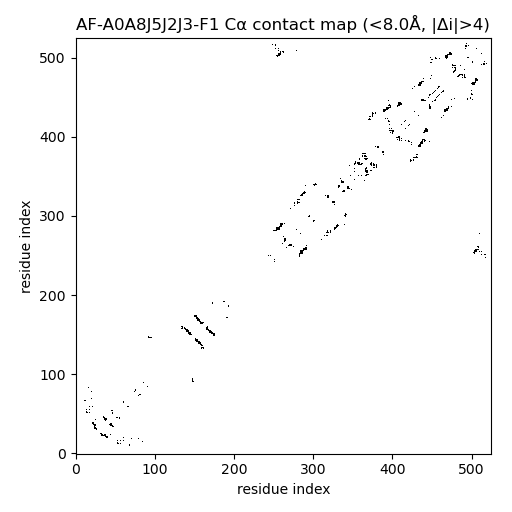1 261 ? 3.827 5.542 20.459 1.00 91.81 261 ARG A CA 1
ATOM 2042 C C . ARG A 1 261 ? 2.827 6.650 20.810 1.00 91.81 261 ARG A C 1
ATOM 2044 O O . ARG A 1 261 ? 2.822 7.094 21.952 1.00 91.81 261 ARG A O 1
ATOM 2051 N N . ALA A 1 262 ? 1.951 7.043 19.885 1.00 94.75 262 ALA A N 1
ATOM 2052 C CA . ALA A 1 262 ? 0.947 8.081 20.110 1.00 94.75 262 ALA A CA 1
ATOM 2053 C C . ALA A 1 262 ? -0.054 7.721 21.224 1.00 94.75 262 ALA A C 1
ATOM 2055 O O . ALA A 1 262 ? -0.650 8.605 21.830 1.00 94.75 262 ALA A O 1
ATOM 2056 N N . VAL A 1 263 ? -0.236 6.427 21.508 1.00 95.62 263 VAL A N 1
ATOM 2057 C CA . VAL A 1 263 ? -1.201 5.926 22.499 1.00 95.62 263 VAL A CA 1
ATOM 2058 C C . VAL A 1 263 ? -0.547 5.170 23.650 1.00 95.62 263 VAL A C 1
ATOM 2060 O O . VAL A 1 263 ? -1.246 4.556 24.452 1.00 95.62 263 VAL A O 1
ATOM 2063 N N . MET A 1 264 ? 0.778 5.218 23.775 1.00 93.56 264 MET A N 1
ATOM 2064 C CA . MET A 1 264 ? 1.502 4.531 24.846 1.00 93.56 264 MET A CA 1
ATOM 2065 C C . MET A 1 264 ? 2.081 5.524 25.843 1.00 93.56 264 MET A C 1
ATOM 2067 O O . MET A 1 264 ? 2.508 6.622 25.495 1.00 93.56 264 MET A O 1
ATOM 2071 N N . ASN A 1 265 ? 2.125 5.128 27.111 1.00 90.44 265 ASN A N 1
ATOM 2072 C CA . ASN A 1 265 ? 2.864 5.879 28.111 1.00 90.44 265 ASN A CA 1
ATOM 2073 C C . ASN A 1 265 ? 4.369 5.622 27.943 1.00 90.44 265 ASN A C 1
ATOM 2075 O O . ASN A 1 265 ? 4.838 4.492 28.085 1.00 90.44 265 ASN A O 1
ATOM 2079 N N . ASP A 1 266 ? 5.143 6.677 27.694 1.00 83.81 266 ASP A N 1
ATOM 2080 C CA . ASP A 1 266 ? 6.588 6.569 27.469 1.00 83.81 266 ASP A CA 1
ATOM 2081 C C . ASP A 1 266 ? 7.378 6.023 28.667 1.00 83.81 266 ASP A C 1
ATOM 2083 O O . ASP A 1 266 ? 8.463 5.474 28.485 1.00 83.81 266 ASP A O 1
ATOM 2087 N N . THR A 1 267 ? 6.845 6.150 29.884 1.00 82.69 267 THR A N 1
ATOM 2088 C CA . THR A 1 267 ? 7.495 5.659 31.106 1.00 82.69 267 THR A CA 1
ATOM 2089 C C . THR A 1 267 ? 7.012 4.263 31.480 1.00 82.69 267 THR A C 1
ATOM 2091 O O . THR A 1 267 ? 7.831 3.362 31.634 1.00 82.69 267 THR A O 1
ATOM 2094 N N . THR A 1 268 ? 5.696 4.063 31.620 1.00 85.69 268 THR A N 1
ATOM 2095 C CA . THR A 1 268 ? 5.149 2.776 32.090 1.00 85.69 268 THR A CA 1
ATOM 2096 C C . THR A 1 268 ? 5.066 1.729 30.987 1.00 85.69 268 THR A C 1
ATOM 2098 O O . THR A 1 268 ? 4.987 0.542 31.283 1.00 85.69 268 THR A O 1
ATOM 2101 N N . ARG A 1 269 ? 5.107 2.154 29.716 1.00 85.75 269 ARG A N 1
ATOM 2102 C CA . ARG A 1 269 ? 4.872 1.302 28.541 1.00 85.75 269 ARG A CA 1
ATOM 2103 C C . ARG A 1 269 ? 3.519 0.593 28.601 1.00 85.75 269 ARG A C 1
ATOM 2105 O O . ARG A 1 269 ? 3.352 -0.505 28.081 1.00 85.75 269 ARG A O 1
ATOM 2112 N N . GLU A 1 270 ? 2.542 1.229 29.230 1.00 89.88 270 GLU A N 1
ATOM 2113 C CA . GLU A 1 270 ? 1.154 0.783 29.246 1.00 89.88 270 GLU A CA 1
ATOM 2114 C C . GLU A 1 270 ? 0.332 1.598 28.248 1.00 89.88 270 GLU A C 1
ATOM 2116 O O . GLU A 1 270 ? 0.681 2.733 27.901 1.00 89.88 270 GLU A O 1
ATOM 2121 N N . LEU A 1 271 ? -0.769 1.006 27.787 1.00 95.06 271 LEU A N 1
ATOM 2122 C CA . LEU A 1 271 ? -1.694 1.653 26.867 1.00 95.06 271 LEU A CA 1
ATOM 2123 C C . LEU A 1 271 ? -2.408 2.815 27.564 1.00 95.06 271 LEU A C 1
ATOM 2125 O O . LEU A 1 271 ? -3.032 2.650 28.611 1.00 95.06 271 LEU A O 1
ATOM 2129 N N . ASN A 1 272 ? -2.360 3.994 26.956 1.00 96.94 272 ASN A N 1
ATOM 2130 C CA . ASN A 1 272 ? -3.106 5.159 27.403 1.00 96.94 272 ASN A CA 1
ATOM 2131 C C . ASN A 1 272 ? -4.507 5.142 26.775 1.00 96.94 272 ASN A C 1
ATOM 2133 O O . ASN A 1 272 ? -4.752 5.776 25.748 1.00 96.94 272 ASN A O 1
ATOM 2137 N N . GLU A 1 273 ? -5.442 4.427 27.407 1.00 97.75 273 GLU A N 1
ATOM 2138 C CA . GLU A 1 273 ? -6.816 4.276 26.901 1.00 97.75 273 GLU A CA 1
ATOM 2139 C C . GLU A 1 273 ? -7.544 5.609 26.680 1.00 97.75 273 GLU A C 1
ATOM 2141 O O . GLU A 1 273 ? -8.342 5.726 25.752 1.00 97.75 273 GLU A O 1
ATOM 2146 N N . THR A 1 274 ? -7.258 6.635 27.488 1.00 97.88 274 THR A N 1
ATOM 2147 C CA . THR A 1 274 ? -7.827 7.980 27.301 1.00 97.88 274 THR A CA 1
ATOM 2148 C C . THR A 1 274 ? -7.438 8.557 25.942 1.00 97.88 274 THR A C 1
ATOM 2150 O O . THR A 1 274 ? -8.271 9.145 25.255 1.00 97.88 274 THR A O 1
ATOM 2153 N N . THR A 1 275 ? -6.183 8.358 25.538 1.00 97.31 275 THR A N 1
ATOM 2154 C CA . THR A 1 275 ? -5.674 8.835 24.246 1.00 97.31 275 THR A CA 1
ATOM 2155 C C . THR A 1 275 ? -6.192 7.974 23.096 1.00 97.31 275 THR A C 1
ATOM 2157 O O . THR A 1 275 ? -6.580 8.514 22.065 1.00 97.31 275 THR A O 1
ATOM 2160 N N . VAL A 1 276 ? -6.320 6.654 23.293 1.00 97.88 276 VAL A N 1
ATOM 2161 C CA . VAL A 1 276 ? -6.991 5.775 22.315 1.00 97.88 276 VAL A CA 1
ATOM 2162 C C . VAL A 1 276 ? -8.426 6.246 22.067 1.00 97.88 276 VAL A C 1
ATOM 2164 O O . VAL A 1 276 ? -8.805 6.442 20.918 1.00 97.88 276 VAL A O 1
ATOM 2167 N N . ARG A 1 277 ? -9.212 6.517 23.121 1.00 98.38 277 ARG A N 1
ATOM 2168 C CA . ARG A 1 277 ? -10.588 7.037 22.990 1.00 98.38 277 ARG A CA 1
ATOM 2169 C C . ARG A 1 277 ? -10.635 8.385 22.277 1.00 98.38 277 ARG A C 1
ATOM 2171 O O . ARG A 1 277 ? -11.548 8.628 21.492 1.00 98.38 277 ARG A O 1
ATOM 2178 N N . LEU A 1 278 ? -9.668 9.264 22.540 1.00 97.81 278 LEU A N 1
ATOM 2179 C CA . LEU A 1 278 ? -9.568 10.554 21.857 1.00 97.81 278 LEU A CA 1
ATOM 2180 C C . LEU A 1 278 ? -9.368 10.377 20.345 1.00 97.81 278 LEU A C 1
ATOM 2182 O O . LEU A 1 278 ? -10.050 11.034 19.563 1.00 97.81 278 LEU A O 1
ATOM 2186 N N . PHE A 1 279 ? -8.460 9.495 19.933 1.00 98.06 279 PHE A N 1
ATOM 2187 C CA . PHE A 1 279 ? -8.194 9.232 18.518 1.00 98.06 279 PHE A CA 1
ATOM 2188 C C . PHE A 1 279 ? -9.296 8.411 17.842 1.00 98.06 279 PHE A C 1
ATOM 2190 O O . PHE A 1 279 ? -9.636 8.675 16.691 1.00 98.06 279 PHE A O 1
ATOM 2197 N N . ALA A 1 280 ? -9.945 7.502 18.566 1.00 97.69 280 ALA A N 1
ATOM 2198 C CA . ALA A 1 280 ? -11.101 6.766 18.068 1.00 97.69 280 ALA A CA 1
ATOM 2199 C C . ALA A 1 280 ? -12.288 7.688 17.737 1.00 97.69 280 ALA A C 1
ATOM 2201 O O . ALA A 1 280 ? -12.939 7.514 16.708 1.00 97.69 280 ALA A O 1
ATOM 2202 N N . LYS A 1 281 ? -12.524 8.730 18.548 1.00 97.31 281 LYS A N 1
ATOM 2203 C CA . LYS A 1 281 ? -13.524 9.780 18.258 1.00 97.31 281 LYS A CA 1
ATOM 2204 C C . LYS A 1 281 ? -13.171 10.648 17.052 1.00 97.31 281 LYS A C 1
ATOM 2206 O O . LYS A 1 281 ? -14.055 11.278 16.487 1.00 97.31 281 LYS A O 1
ATOM 2211 N N . GLN A 1 282 ? -11.897 10.678 16.671 1.00 97.50 282 GLN A N 1
ATOM 2212 C CA . GLN A 1 282 ? -11.420 11.283 15.425 1.00 97.50 282 GLN A CA 1
ATOM 2213 C C . GLN A 1 282 ? -11.387 10.270 14.271 1.00 97.50 282 GLN A C 1
ATOM 2215 O O . GLN A 1 282 ? -10.907 10.579 13.190 1.00 97.50 282 GLN A O 1
ATOM 2220 N N . HIS A 1 283 ? -11.923 9.066 14.487 1.00 97.25 283 HIS A N 1
ATOM 2221 C CA . HIS A 1 283 ? -12.078 8.016 13.486 1.00 97.25 283 HIS A CA 1
ATOM 2222 C C . HIS A 1 283 ? -10.769 7.471 12.908 1.00 97.25 283 HIS A C 1
ATOM 2224 O O . HIS A 1 283 ? -10.802 6.923 11.809 1.00 97.25 283 HIS A O 1
ATOM 2230 N N . VAL A 1 284 ? -9.652 7.574 13.642 1.00 98.06 284 VAL A N 1
ATOM 2231 C CA . VAL A 1 284 ? -8.353 7.015 13.227 1.00 98.06 284 VAL A CA 1
ATOM 2232 C C . VAL A 1 284 ? -8.506 5.547 12.815 1.00 98.06 284 VAL A C 1
ATOM 2234 O O . VAL A 1 284 ? -8.960 4.716 13.606 1.00 98.06 284 VAL A O 1
ATOM 2237 N N . GLY A 1 285 ? -8.150 5.244 11.565 1.00 96.38 285 GLY A N 1
ATOM 2238 C CA . GLY A 1 285 ? -8.361 3.937 10.941 1.00 96.38 285 GLY A CA 1
ATOM 2239 C C . GLY A 1 285 ? -7.236 2.940 11.172 1.00 96.38 285 GLY A C 1
ATOM 2240 O O . GLY A 1 285 ? -7.440 1.734 11.020 1.00 96.38 285 GLY A O 1
ATOM 2241 N N . SER A 1 286 ? -6.041 3.404 11.544 1.00 97.81 286 SER A N 1
ATOM 2242 C CA . SER A 1 286 ? -4.895 2.511 11.654 1.00 97.81 286 SER A CA 1
ATOM 2243 C C . SER A 1 286 ? -3.879 2.916 12.716 1.00 97.81 286 SER A C 1
ATOM 2245 O O . SER A 1 286 ? -3.687 4.092 13.023 1.00 97.81 286 SER A O 1
ATOM 2247 N N . TYR A 1 287 ? -3.198 1.903 13.255 1.00 96.19 287 TYR A N 1
ATOM 2248 C CA . TYR A 1 287 ? -2.026 2.061 14.109 1.00 96.19 287 TYR A CA 1
ATOM 2249 C C . TYR A 1 287 ? -0.857 1.253 13.552 1.00 96.19 287 TYR A C 1
ATOM 2251 O O . TYR A 1 287 ? -1.062 0.206 12.937 1.00 96.19 287 TYR A O 1
ATOM 2259 N N . PHE A 1 288 ? 0.368 1.718 13.777 1.00 93.25 288 PHE A N 1
ATOM 2260 C CA . PHE A 1 288 ? 1.560 1.129 13.182 1.00 93.25 288 PHE A CA 1
ATOM 2261 C C . PHE A 1 288 ? 2.710 0.946 14.175 1.00 93.25 288 PHE A C 1
ATOM 2263 O O . PHE A 1 288 ? 3.034 1.834 14.972 1.00 93.25 288 PHE A O 1
ATOM 2270 N N . ASN A 1 289 ? 3.382 -0.196 14.016 1.00 89.69 289 ASN A N 1
ATOM 2271 C CA . ASN A 1 289 ? 4.695 -0.522 14.560 1.00 89.69 289 ASN A CA 1
ATOM 2272 C C . ASN A 1 289 ? 4.759 -0.502 16.092 1.00 89.69 289 ASN A C 1
ATOM 2274 O O . ASN A 1 289 ? 3.758 -0.491 16.796 1.00 89.69 289 ASN A O 1
ATOM 2278 N N . THR A 1 290 ? 5.965 -0.569 16.629 1.00 86.75 290 THR A N 1
ATOM 2279 C CA . THR A 1 290 ? 6.237 -0.585 18.054 1.00 86.75 290 THR A CA 1
ATOM 2280 C C . THR A 1 290 ? 6.819 0.749 18.522 1.00 86.75 290 THR A C 1
ATOM 2282 O O . THR A 1 290 ? 7.164 1.604 17.711 1.00 86.75 290 THR A O 1
ATOM 2285 N N . PHE A 1 291 ? 6.940 0.952 19.835 1.00 82.19 291 PHE A N 1
ATOM 2286 C CA . PHE A 1 291 ? 7.492 2.193 20.405 1.00 82.19 291 PHE A CA 1
ATOM 2287 C C . PHE A 1 291 ? 8.862 2.003 21.084 1.00 82.19 291 PHE A C 1
ATOM 2289 O O . PHE A 1 291 ? 9.383 2.962 21.658 1.00 82.19 291 PHE A O 1
ATOM 2296 N N . TRP A 1 292 ? 9.435 0.790 21.064 1.00 82.31 292 TRP A N 1
ATOM 2297 C CA . TRP A 1 292 ? 10.685 0.469 21.765 1.00 82.31 292 TRP A CA 1
ATOM 2298 C C . TRP A 1 292 ? 11.899 1.113 21.088 1.00 82.31 292 TRP A C 1
ATOM 2300 O O . TRP A 1 292 ? 12.459 0.583 20.135 1.00 82.31 292 TRP A O 1
ATOM 2310 N N . ASP A 1 293 ? 12.327 2.254 21.622 1.00 80.00 293 ASP A N 1
ATOM 2311 C CA . ASP A 1 293 ? 13.561 2.945 21.242 1.00 80.00 293 ASP A CA 1
ATOM 2312 C C . ASP A 1 293 ? 14.757 2.545 22.122 1.00 80.00 293 ASP A C 1
ATOM 2314 O O . ASP A 1 293 ? 15.912 2.605 21.697 1.00 80.00 293 ASP A O 1
ATOM 2318 N N . LYS A 1 294 ? 14.481 2.142 23.368 1.00 79.69 294 LYS A N 1
ATOM 2319 C CA . LYS A 1 294 ? 15.471 1.738 24.375 1.00 79.69 294 LYS A CA 1
ATOM 2320 C C . LYS A 1 294 ? 14.904 0.631 25.265 1.00 79.69 294 LYS A C 1
ATOM 2322 O O . LYS A 1 294 ? 13.696 0.632 25.516 1.00 79.69 294 LYS A O 1
ATOM 2327 N N . PRO A 1 295 ? 15.753 -0.272 25.786 1.00 81.62 295 PRO A N 1
ATOM 2328 C CA . PRO A 1 295 ? 15.294 -1.296 26.709 1.00 81.62 295 PRO A CA 1
ATOM 2329 C C . PRO A 1 295 ? 14.884 -0.712 28.066 1.00 81.62 295 PRO A C 1
ATOM 2331 O O . PRO A 1 295 ? 15.482 0.257 28.538 1.00 81.62 295 PRO A O 1
ATOM 2334 N N . ILE A 1 296 ? 13.909 -1.346 28.719 1.00 78.69 296 ILE A N 1
ATOM 2335 C CA . ILE A 1 296 ? 13.508 -1.075 30.111 1.00 78.69 296 ILE A CA 1
ATOM 2336 C C . ILE A 1 296 ? 13.588 -2.384 30.879 1.00 78.69 296 ILE A C 1
ATOM 2338 O O . ILE A 1 296 ? 13.077 -3.394 30.409 1.00 78.69 296 ILE A O 1
ATOM 2342 N N . ASP A 1 297 ? 14.268 -2.385 32.026 1.00 83.06 297 ASP A N 1
ATOM 2343 C CA . ASP A 1 297 ? 14.479 -3.586 32.846 1.00 83.06 297 ASP A CA 1
ATOM 2344 C C . ASP A 1 297 ? 14.995 -4.787 32.031 1.00 83.06 297 ASP A C 1
ATOM 2346 O O . ASP A 1 297 ? 14.579 -5.929 32.209 1.00 83.06 297 ASP A O 1
ATOM 2350 N N . ASN A 1 298 ? 15.912 -4.504 31.095 1.00 84.12 298 ASN A N 1
ATOM 2351 C CA . ASN A 1 298 ? 16.494 -5.466 30.153 1.00 84.12 298 ASN A CA 1
ATOM 2352 C C . ASN A 1 298 ? 15.478 -6.143 29.203 1.00 84.12 298 ASN A C 1
ATOM 2354 O O . ASN A 1 298 ? 15.791 -7.162 28.588 1.00 84.12 298 ASN A O 1
ATOM 2358 N N . ARG A 1 299 ? 14.279 -5.571 29.055 1.00 83.69 299 ARG A N 1
ATOM 2359 C CA . ARG A 1 299 ? 13.290 -5.934 28.035 1.00 83.69 299 ARG A CA 1
ATOM 2360 C C . ARG A 1 299 ? 13.430 -5.023 26.822 1.00 83.69 299 ARG A C 1
ATOM 2362 O O . ARG A 1 299 ? 13.545 -3.811 26.980 1.00 83.69 299 ARG A O 1
ATOM 2369 N N . TYR A 1 300 ? 13.389 -5.611 25.629 1.00 84.50 300 TYR A N 1
ATOM 2370 C CA . TYR A 1 300 ? 13.577 -4.909 24.350 1.00 84.50 300 TYR A CA 1
ATOM 2371 C C . TYR A 1 300 ? 12.302 -4.856 23.501 1.00 84.50 300 TYR A C 1
ATOM 2373 O O . TYR A 1 300 ? 12.229 -4.079 22.554 1.00 84.50 300 TYR A O 1
ATOM 2381 N N . SER A 1 301 ? 11.306 -5.677 23.834 1.00 86.50 301 SER A N 1
ATOM 2382 C CA . SER A 1 301 ? 10.020 -5.735 23.152 1.00 86.50 301 SER A CA 1
ATOM 2383 C C . SER A 1 301 ? 8.966 -6.435 24.018 1.00 86.50 301 SER A C 1
ATOM 2385 O O . SER A 1 301 ? 9.237 -6.919 25.125 1.00 86.50 301 SER A O 1
ATOM 2387 N N . TYR A 1 302 ? 7.739 -6.473 23.507 1.00 86.75 302 TYR A N 1
ATOM 2388 C CA . TYR A 1 302 ? 6.677 -7.319 24.039 1.00 86.75 302 TYR A CA 1
ATOM 2389 C C . TYR A 1 302 ? 6.720 -8.706 23.416 1.00 86.75 302 TYR A C 1
ATOM 2391 O O . TYR A 1 302 ? 7.048 -8.851 22.237 1.00 86.75 302 TYR A O 1
ATOM 2399 N N . ASN A 1 303 ? 6.283 -9.712 24.166 1.00 83.62 303 ASN A N 1
ATOM 2400 C CA . ASN A 1 303 ? 5.977 -11.015 23.586 1.00 83.62 303 ASN A CA 1
ATOM 2401 C C . ASN A 1 303 ? 4.623 -10.997 22.848 1.00 83.62 303 ASN A C 1
ATOM 2403 O O . ASN A 1 303 ? 3.842 -10.046 22.938 1.00 83.62 303 ASN A O 1
ATOM 2407 N N . ALA A 1 304 ? 4.314 -12.081 22.132 1.00 79.81 304 ALA A N 1
ATOM 2408 C CA . ALA A 1 304 ? 3.106 -12.176 21.310 1.00 79.81 304 ALA A CA 1
ATOM 2409 C C . ALA A 1 304 ? 1.790 -11.982 22.095 1.00 79.81 304 ALA A C 1
ATOM 2411 O O . ALA A 1 304 ? 0.831 -11.429 21.557 1.00 79.81 304 ALA A O 1
ATOM 2412 N N . SER A 1 305 ? 1.720 -12.432 23.352 1.00 82.56 305 SER A N 1
ATOM 2413 C CA . SER A 1 305 ? 0.511 -12.329 24.183 1.00 82.56 305 SER A CA 1
ATOM 2414 C C . SER A 1 305 ? 0.268 -10.904 24.675 1.00 82.56 305 SER A C 1
ATOM 2416 O O . SER A 1 305 ? -0.872 -10.440 24.674 1.00 82.56 305 SER A O 1
ATOM 2418 N N . GLU A 1 306 ? 1.333 -10.195 25.047 1.00 87.75 306 GLU A N 1
ATOM 2419 C CA . GLU A 1 306 ? 1.275 -8.778 25.415 1.00 87.75 306 GLU A CA 1
ATOM 2420 C C . GLU A 1 306 ? 0.891 -7.922 24.201 1.00 87.75 306 GLU A C 1
ATOM 2422 O O . GLU A 1 306 ? -0.040 -7.123 24.286 1.00 87.75 306 GLU A O 1
ATOM 2427 N N . PHE A 1 307 ? 1.529 -8.154 23.046 1.00 86.38 307 PHE A N 1
ATOM 2428 C CA . PHE A 1 307 ? 1.223 -7.432 21.806 1.00 86.38 307 PHE A CA 1
ATOM 2429 C C . PHE A 1 307 ? -0.238 -7.635 21.382 1.00 86.38 307 PHE A C 1
ATOM 2431 O O . PHE A 1 307 ? -0.944 -6.670 21.091 1.00 86.38 307 PHE A O 1
ATOM 2438 N N . ARG A 1 308 ? -0.731 -8.883 21.434 1.00 84.81 308 ARG A N 1
ATOM 2439 C CA . ARG A 1 308 ? -2.138 -9.204 21.152 1.00 84.81 308 ARG A CA 1
ATOM 2440 C C . ARG A 1 308 ? -3.089 -8.484 22.103 1.00 84.81 308 ARG A C 1
ATOM 2442 O O . ARG A 1 308 ? -4.079 -7.938 21.638 1.00 84.81 308 ARG A O 1
ATOM 2449 N N . SER A 1 309 ? -2.788 -8.468 23.402 1.00 87.75 309 SER A N 1
ATOM 2450 C CA . SER A 1 309 ? -3.629 -7.793 24.403 1.00 87.75 309 SER A CA 1
ATOM 2451 C C . SER A 1 309 ? -3.735 -6.290 24.138 1.00 87.75 309 SER A C 1
ATOM 2453 O O . SER A 1 309 ? -4.824 -5.730 24.210 1.00 87.75 309 SER A O 1
ATOM 2455 N N . ILE A 1 310 ? -2.622 -5.647 23.773 1.00 92.12 310 ILE A N 1
ATOM 2456 C CA . ILE A 1 310 ? -2.590 -4.217 23.444 1.00 92.12 310 ILE A CA 1
ATOM 2457 C C . ILE A 1 310 ? -3.417 -3.931 22.185 1.00 92.12 310 ILE A C 1
ATOM 2459 O O . ILE A 1 310 ? -4.292 -3.068 22.217 1.00 92.12 310 ILE A O 1
ATOM 2463 N N . ILE A 1 311 ? -3.185 -4.674 21.096 1.00 92.38 311 ILE A N 1
ATOM 2464 C CA . ILE A 1 311 ? -3.920 -4.488 19.834 1.00 92.38 311 ILE A CA 1
ATOM 2465 C C . ILE A 1 311 ? -5.412 -4.747 20.035 1.00 92.38 311 ILE A C 1
ATOM 2467 O O . ILE A 1 311 ? -6.233 -3.956 19.581 1.00 92.38 311 ILE A O 1
ATOM 2471 N N . GLN A 1 312 ? -5.769 -5.818 20.747 1.00 91.69 312 GLN A N 1
ATOM 2472 C CA . GLN A 1 312 ? -7.161 -6.133 21.049 1.00 91.69 312 GLN A CA 1
ATOM 2473 C C . GLN A 1 312 ? -7.823 -4.998 21.833 1.00 91.69 312 GLN A C 1
ATOM 2475 O O . GLN A 1 312 ? -8.941 -4.607 21.510 1.00 91.69 312 GLN A O 1
ATOM 2480 N N . ARG A 1 313 ? -7.129 -4.415 22.817 1.00 97.25 313 ARG A N 1
ATOM 2481 C CA . ARG A 1 313 ? -7.700 -3.314 23.590 1.00 97.25 313 ARG A CA 1
ATOM 2482 C C . ARG A 1 313 ? -7.891 -2.048 22.753 1.00 97.25 313 ARG A C 1
ATOM 2484 O O . ARG A 1 313 ? -8.913 -1.382 22.895 1.00 97.25 313 ARG A O 1
ATOM 2491 N N . ILE A 1 314 ? -6.953 -1.737 21.855 1.00 96.56 314 ILE A N 1
ATOM 2492 C CA . ILE A 1 314 ? -7.108 -0.640 20.887 1.00 96.56 314 ILE A CA 1
ATOM 2493 C C . ILE A 1 314 ? -8.317 -0.899 19.981 1.00 96.56 314 ILE A C 1
ATOM 2495 O O . ILE A 1 314 ? -9.158 -0.022 19.819 1.00 96.56 314 ILE A O 1
ATOM 2499 N N . GLN A 1 315 ? -8.434 -2.112 19.439 1.00 95.62 315 GLN A N 1
ATOM 2500 C CA . GLN A 1 315 ? -9.532 -2.532 18.571 1.00 95.62 315 GLN A CA 1
ATOM 2501 C C . GLN A 1 315 ? -10.903 -2.358 19.242 1.00 95.62 315 GLN A C 1
ATOM 2503 O O . GLN A 1 315 ? -11.807 -1.773 18.647 1.00 95.62 315 GLN A O 1
ATOM 2508 N N . GLU A 1 316 ? -11.049 -2.846 20.477 1.00 97.25 316 GLU A N 1
ATOM 2509 C CA . GLU A 1 316 ? -12.281 -2.738 21.266 1.00 97.25 316 GLU A CA 1
ATOM 2510 C C . GLU A 1 316 ? -12.677 -1.275 21.481 1.00 97.25 316 GLU A C 1
ATOM 2512 O O . GLU A 1 316 ? -13.790 -0.880 21.141 1.00 97.25 316 GLU A O 1
ATOM 2517 N N . ILE A 1 317 ? -11.748 -0.456 21.984 1.00 98.31 317 ILE A N 1
ATOM 2518 C CA . ILE A 1 317 ? -11.997 0.965 22.248 1.00 98.31 317 ILE A CA 1
ATOM 2519 C C . ILE A 1 317 ? -12.358 1.709 20.960 1.00 98.31 317 ILE A C 1
ATOM 2521 O O . ILE A 1 317 ? -13.282 2.521 20.959 1.00 98.31 317 ILE A O 1
ATOM 2525 N N . SER A 1 318 ? -11.645 1.444 19.863 1.00 97.00 318 SER A N 1
ATOM 2526 C CA . SER A 1 318 ? -11.927 2.091 18.586 1.00 97.00 318 SER A CA 1
ATOM 2527 C C . SER A 1 318 ? -13.345 1.796 18.117 1.00 97.00 318 SER A C 1
ATOM 2529 O O . SER A 1 318 ? -14.096 2.731 17.852 1.00 97.00 318 SER A O 1
ATOM 2531 N N . MET A 1 319 ? -13.744 0.522 18.107 1.00 96.06 319 MET A N 1
ATOM 2532 C CA . MET A 1 319 ? -15.085 0.111 17.688 1.00 96.06 319 MET A CA 1
ATOM 2533 C C . MET A 1 319 ? -16.194 0.626 18.621 1.00 96.06 319 MET A C 1
ATOM 2535 O O . MET A 1 319 ? -17.285 0.932 18.140 1.00 96.06 319 MET A O 1
ATOM 2539 N N . GLU A 1 320 ? -15.932 0.754 19.928 1.00 97.38 320 GLU A N 1
ATOM 2540 C CA . GLU A 1 320 ? -16.862 1.368 20.891 1.00 97.38 320 GLU A CA 1
ATOM 2541 C C . GLU A 1 320 ? -17.172 2.835 20.541 1.00 97.38 320 GLU A C 1
ATOM 2543 O O . GLU A 1 320 ? -18.316 3.272 20.659 1.00 97.38 320 GLU A O 1
ATOM 2548 N N . GLU A 1 321 ? -16.163 3.601 20.119 1.00 97.19 321 GLU A N 1
ATOM 2549 C CA . GLU A 1 321 ? -16.259 5.061 19.977 1.00 97.19 321 GLU A CA 1
ATOM 2550 C C . GLU A 1 321 ? -16.533 5.525 18.534 1.00 97.19 321 GLU A C 1
ATOM 2552 O O . GLU A 1 321 ? -17.083 6.608 18.335 1.00 97.19 321 GLU A O 1
ATOM 2557 N N . ASN A 1 322 ? -16.166 4.736 17.515 1.00 93.25 322 ASN A N 1
ATOM 2558 C CA . ASN A 1 322 ? -16.204 5.149 16.103 1.00 93.25 322 ASN A CA 1
ATOM 2559 C C . ASN A 1 322 ? -17.375 4.555 15.292 1.00 93.25 322 ASN A C 1
ATOM 2561 O O . ASN A 1 322 ? -17.374 4.620 14.058 1.00 93.25 322 ASN A O 1
ATOM 2565 N N . GLY A 1 323 ? -18.366 3.965 15.967 1.00 87.31 323 GLY A N 1
ATOM 2566 C CA . GLY A 1 323 ? -19.521 3.340 15.317 1.00 87.31 323 GLY A CA 1
ATOM 2567 C C . GLY A 1 323 ? -19.266 1.918 14.808 1.00 87.31 323 GLY A C 1
ATOM 2568 O O . GLY A 1 323 ? -19.958 1.477 13.895 1.00 87.31 323 GLY A O 1
ATOM 2569 N N . GLY A 1 324 ? -18.302 1.203 15.393 1.00 91.81 324 GLY A N 1
ATOM 2570 C CA . GLY A 1 324 ? -18.045 -0.210 15.108 1.00 91.81 324 GLY A CA 1
ATOM 2571 C C . GLY A 1 324 ? -17.068 -0.481 13.964 1.00 91.81 324 GLY A C 1
ATOM 2572 O O . GLY A 1 324 ? -16.960 -1.627 13.534 1.00 91.81 324 GLY A O 1
ATOM 2573 N N . HIS A 1 325 ? -16.349 0.530 13.473 1.00 91.06 325 HIS A N 1
ATOM 2574 C CA . HIS A 1 325 ? -15.382 0.365 12.388 1.00 91.06 325 HIS A CA 1
ATOM 2575 C C . HIS A 1 325 ? -14.058 -0.179 12.939 1.00 91.06 325 HIS A C 1
ATOM 2577 O O . HIS A 1 325 ? -13.478 0.423 13.850 1.00 91.06 325 HIS A O 1
ATOM 2583 N N . PRO A 1 326 ? -13.571 -1.325 12.435 1.00 92.94 326 PRO A N 1
ATOM 2584 C CA . PRO A 1 326 ? -12.339 -1.909 12.932 1.00 92.94 326 PRO A CA 1
ATOM 2585 C C . PRO A 1 326 ? -11.116 -1.088 12.512 1.00 92.94 326 PRO A C 1
ATOM 2587 O O . PRO A 1 326 ? -11.113 -0.508 11.430 1.00 92.94 326 PRO A O 1
ATOM 2590 N N . ILE A 1 327 ? -10.063 -1.086 13.337 1.00 94.31 327 ILE A N 1
ATOM 2591 C CA . ILE A 1 327 ? -8.762 -0.562 12.902 1.00 94.31 327 ILE A CA 1
ATOM 2592 C C . ILE A 1 327 ? -7.977 -1.641 12.163 1.00 94.31 327 ILE A C 1
ATOM 2594 O O . ILE A 1 327 ? -8.171 -2.838 12.385 1.00 94.31 327 ILE A O 1
ATOM 2598 N N . ILE A 1 328 ? -7.051 -1.218 11.307 1.00 92.69 328 ILE A N 1
ATOM 2599 C CA . ILE A 1 328 ? -5.994 -2.087 10.787 1.00 92.69 328 ILE A CA 1
ATOM 2600 C C . ILE A 1 328 ? -4.686 -1.787 11.515 1.00 92.69 328 ILE A C 1
ATOM 2602 O O . ILE A 1 328 ? -4.308 -0.627 11.684 1.00 92.69 328 ILE A O 1
ATOM 2606 N N . TYR A 1 329 ? -3.984 -2.827 11.962 1.00 92.25 329 TYR A N 1
ATOM 2607 C CA . TYR A 1 329 ? -2.703 -2.676 12.646 1.00 92.25 329 TYR A CA 1
ATOM 2608 C C . TYR A 1 329 ? -1.549 -3.087 11.729 1.00 92.25 329 TYR A C 1
ATOM 2610 O O . TYR A 1 329 ? -1.441 -4.252 11.345 1.00 92.25 329 TYR A O 1
ATOM 2618 N N . GLY A 1 330 ? -0.680 -2.140 11.385 1.00 91.69 330 GLY A N 1
ATOM 2619 C CA . GLY A 1 330 ? 0.519 -2.390 10.592 1.00 91.69 330 GLY A CA 1
ATOM 2620 C C . GLY A 1 330 ? 1.731 -2.715 11.468 1.00 91.69 330 GLY A C 1
ATOM 2621 O O . GLY A 1 330 ? 1.900 -2.167 12.555 1.00 91.69 330 GLY A O 1
ATOM 2622 N N . ILE A 1 331 ? 2.624 -3.581 10.991 1.00 88.94 331 ILE A N 1
ATOM 2623 C CA . ILE A 1 331 ? 3.893 -3.869 11.666 1.00 88.94 331 ILE A CA 1
ATOM 2624 C C . ILE A 1 331 ? 4.978 -4.196 10.645 1.00 88.94 331 ILE A C 1
ATOM 2626 O O . ILE A 1 331 ? 4.754 -4.955 9.703 1.00 88.94 331 ILE A O 1
ATOM 2630 N N . ASP A 1 332 ? 6.179 -3.671 10.864 1.00 90.12 332 ASP A N 1
ATOM 2631 C CA . ASP A 1 332 ? 7.354 -4.012 10.066 1.00 90.12 332 ASP A CA 1
ATOM 2632 C C . ASP A 1 332 ? 7.913 -5.379 10.488 1.00 90.12 332 ASP A C 1
ATOM 2634 O O . ASP A 1 332 ? 8.890 -5.484 11.229 1.00 90.12 332 ASP A O 1
ATOM 2638 N N . SER A 1 333 ? 7.260 -6.444 10.016 1.00 83.50 333 SER A N 1
ATOM 2639 C CA . SER A 1 333 ? 7.747 -7.828 10.100 1.00 83.50 333 SER A CA 1
ATOM 2640 C C . SER A 1 333 ? 8.540 -8.176 8.842 1.00 83.50 333 SER A C 1
ATOM 2642 O O . SER A 1 333 ? 8.044 -8.822 7.921 1.00 83.50 333 SER A O 1
ATOM 2644 N N . VAL A 1 334 ? 9.772 -7.676 8.770 1.00 82.44 334 VAL A N 1
ATOM 2645 C CA . VAL A 1 334 ? 10.589 -7.679 7.545 1.00 82.44 334 VAL A CA 1
ATOM 2646 C C . VAL A 1 334 ? 11.456 -8.930 7.381 1.00 82.44 334 VAL A C 1
ATOM 2648 O O . VAL A 1 334 ? 11.778 -9.299 6.253 1.00 82.44 334 VAL A O 1
ATOM 2651 N N . HIS A 1 335 ? 11.837 -9.595 8.475 1.00 77.50 335 HIS A N 1
ATOM 2652 C CA . HIS A 1 335 ? 12.627 -10.835 8.444 1.00 77.50 335 HIS A CA 1
ATOM 2653 C C . HIS A 1 335 ? 12.186 -11.798 9.559 1.00 77.50 335 HIS A C 1
ATOM 2655 O O . HIS A 1 335 ? 12.979 -12.290 10.357 1.00 77.50 335 HIS A O 1
ATOM 2661 N N . GLY A 1 336 ? 10.878 -12.043 9.626 1.00 69.50 336 GLY A N 1
ATOM 2662 C CA . GLY A 1 336 ? 10.212 -12.666 10.771 1.00 69.50 336 GLY A CA 1
ATOM 2663 C C . GLY A 1 336 ? 9.478 -11.618 11.605 1.00 69.50 336 GLY A C 1
ATOM 2664 O O . GLY A 1 336 ? 9.414 -10.448 11.227 1.00 69.50 336 GLY A O 1
ATOM 2665 N N . ALA A 1 337 ? 8.919 -12.024 12.744 1.00 77.00 337 ALA A N 1
ATOM 2666 C CA . ALA A 1 337 ? 8.220 -11.111 13.650 1.00 77.00 337 ALA A CA 1
ATOM 2667 C C . ALA A 1 337 ? 9.223 -10.310 14.501 1.00 77.00 337 ALA A C 1
ATOM 2669 O O . ALA A 1 337 ? 9.198 -10.380 15.724 1.00 77.00 337 ALA A O 1
ATOM 2670 N N . ASN A 1 338 ? 10.122 -9.557 13.856 1.00 83.19 338 ASN A N 1
ATOM 2671 C CA . ASN A 1 338 ? 11.328 -8.977 14.465 1.00 83.19 338 ASN A CA 1
ATOM 2672 C C . ASN A 1 338 ? 11.086 -8.024 15.647 1.00 83.19 338 ASN A C 1
ATOM 2674 O O . ASN A 1 338 ? 12.010 -7.767 16.414 1.00 83.19 338 ASN A O 1
ATOM 2678 N N . TYR A 1 339 ? 9.862 -7.528 15.825 1.00 85.00 339 TYR A N 1
ATOM 2679 C CA . TYR A 1 339 ? 9.469 -6.711 16.978 1.00 85.00 339 TYR A CA 1
ATOM 2680 C C . TYR A 1 339 ? 8.771 -7.485 18.102 1.00 85.00 339 TYR A C 1
ATOM 2682 O O . TYR A 1 339 ? 8.363 -6.879 19.091 1.00 85.00 339 TYR A O 1
ATOM 2690 N N . VAL A 1 340 ? 8.629 -8.803 17.976 1.00 82.44 340 VAL A N 1
ATOM 2691 C CA . VAL A 1 340 ? 7.981 -9.669 18.963 1.00 82.44 340 VAL A CA 1
ATOM 2692 C C . VAL A 1 340 ? 9.044 -10.497 19.678 1.00 82.44 340 VAL A C 1
ATOM 2694 O O . VAL A 1 340 ? 9.812 -11.222 19.042 1.00 82.44 340 VAL A O 1
ATOM 2697 N N . ASP A 1 341 ? 9.086 -10.388 21.005 1.00 84.56 341 ASP A N 1
ATOM 2698 C CA . ASP A 1 341 ? 10.005 -11.149 21.851 1.00 84.56 341 ASP A CA 1
ATOM 2699 C C . ASP A 1 341 ? 9.780 -12.661 21.702 1.00 84.56 341 ASP A C 1
ATOM 2701 O O . ASP A 1 341 ? 8.643 -13.136 21.609 1.00 84.56 341 ASP A O 1
ATOM 2705 N N . GLY A 1 342 ? 10.878 -13.417 21.673 1.00 76.56 342 GLY A N 1
ATOM 2706 C CA . GLY A 1 342 ? 10.869 -14.866 21.466 1.00 76.56 342 GLY A CA 1
ATOM 2707 C C . GLY A 1 342 ? 10.522 -15.321 20.042 1.00 76.56 342 GLY A C 1
ATOM 2708 O O . GLY A 1 342 ? 10.321 -16.516 19.824 1.00 76.56 342 GLY A O 1
ATOM 2709 N N . SER A 1 343 ? 10.434 -14.405 19.073 1.00 75.94 343 SER A N 1
ATOM 2710 C CA . SER A 1 343 ? 10.174 -14.755 17.675 1.00 75.94 343 SER A CA 1
ATOM 2711 C C . SER A 1 343 ? 11.395 -15.351 16.969 1.00 75.94 343 SER A C 1
ATOM 2713 O O . SER A 1 343 ? 12.549 -15.137 17.345 1.00 75.94 343 SER A O 1
ATOM 2715 N N . VAL A 1 344 ? 11.128 -16.100 15.897 1.00 71.38 344 VAL A N 1
ATOM 2716 C CA . VAL A 1 344 ? 12.174 -16.566 14.986 1.00 71.38 344 VAL A CA 1
ATOM 2717 C C . VAL A 1 344 ? 12.574 -15.410 14.074 1.00 71.38 344 VAL A C 1
ATOM 2719 O O . VAL A 1 344 ? 11.746 -14.886 13.326 1.00 71.38 344 VAL A O 1
ATOM 2722 N N . LEU A 1 345 ? 13.853 -15.040 14.129 1.00 73.94 345 LEU A N 1
ATOM 2723 C CA . LEU A 1 345 ? 14.459 -14.113 13.183 1.00 73.94 345 LEU A CA 1
ATOM 2724 C C . LEU A 1 345 ? 15.045 -14.887 12.013 1.00 73.94 345 LEU A C 1
ATOM 2726 O O . LEU A 1 345 ? 15.845 -15.808 12.184 1.00 73.94 345 LEU A O 1
ATOM 2730 N N . MET A 1 346 ? 14.673 -14.459 10.821 1.00 72.56 346 MET A N 1
ATOM 2731 C CA . MET A 1 346 ? 15.168 -15.010 9.576 1.00 72.56 346 MET A CA 1
ATOM 2732 C C . MET A 1 346 ? 16.330 -14.164 9.043 1.00 72.56 346 MET A C 1
ATOM 2734 O O . MET A 1 346 ? 16.505 -13.020 9.469 1.00 72.56 346 MET A O 1
ATOM 2738 N N . PRO A 1 347 ? 17.155 -14.676 8.117 1.00 73.94 347 PRO A N 1
ATOM 2739 C CA . PRO A 1 347 ? 18.141 -13.845 7.436 1.00 73.94 347 PRO A CA 1
ATOM 2740 C C . PRO A 1 347 ? 17.487 -12.660 6.708 1.00 73.94 347 PRO A C 1
ATOM 2742 O O . PRO A 1 347 ? 16.355 -12.757 6.236 1.00 73.94 347 PRO A O 1
ATOM 2745 N N . HIS A 1 348 ? 18.212 -11.548 6.568 1.00 78.56 348 HIS A N 1
ATOM 2746 C CA . HIS A 1 348 ? 17.747 -10.435 5.739 1.00 78.56 348 HIS A CA 1
ATOM 2747 C C . HIS A 1 348 ? 17.651 -10.833 4.258 1.00 78.56 348 HIS A C 1
ATOM 2749 O O . HIS A 1 348 ? 18.255 -11.803 3.795 1.00 78.56 348 HIS A O 1
ATOM 2755 N N . GLN A 1 349 ? 16.910 -10.042 3.487 1.00 74.94 349 GLN A N 1
ATOM 2756 C CA . GLN A 1 349 ? 16.509 -10.344 2.112 1.00 74.94 349 GLN A CA 1
ATOM 2757 C C . GLN A 1 349 ? 17.703 -10.574 1.174 1.00 74.94 349 GLN A C 1
ATOM 2759 O O . GLN A 1 349 ? 17.625 -11.417 0.284 1.00 74.94 349 GLN A O 1
ATOM 2764 N N . VAL A 1 350 ? 18.841 -9.906 1.404 1.00 73.88 350 VAL A N 1
ATOM 2765 C CA . VAL A 1 350 ? 20.080 -10.149 0.641 1.00 73.88 350 VAL A CA 1
ATOM 2766 C C . VAL A 1 350 ? 20.599 -11.583 0.811 1.00 73.88 350 VAL A C 1
ATOM 2768 O O . VAL A 1 350 ? 21.076 -12.190 -0.148 1.00 73.88 350 VAL A O 1
ATOM 2771 N N . ASN A 1 351 ? 20.461 -12.163 2.007 1.00 72.25 351 ASN A N 1
ATOM 2772 C CA . ASN A 1 351 ? 20.869 -13.535 2.288 1.00 72.25 351 ASN A CA 1
ATOM 2773 C C . ASN A 1 351 ? 19.912 -14.540 1.647 1.00 72.25 351 ASN A C 1
ATOM 2775 O O . ASN A 1 351 ? 20.381 -15.545 1.123 1.00 72.25 351 ASN A O 1
ATOM 2779 N N . PHE A 1 352 ? 18.606 -14.251 1.615 1.00 62.50 352 PHE A N 1
ATOM 2780 C CA . PHE A 1 352 ? 17.660 -15.039 0.820 1.00 62.50 352 PHE A CA 1
ATOM 2781 C C . PHE A 1 352 ? 18.002 -14.985 -0.668 1.00 62.50 352 PHE A C 1
ATOM 2783 O O . PHE A 1 352 ? 18.061 -16.037 -1.306 1.00 62.50 352 PHE A O 1
ATOM 2790 N N . GLY A 1 353 ? 18.354 -13.796 -1.171 1.00 61.19 353 GLY A N 1
ATOM 2791 C CA . GLY A 1 353 ? 19.007 -13.563 -2.462 1.00 61.19 353 GLY A CA 1
ATOM 2792 C C . GLY A 1 353 ? 20.093 -14.588 -2.767 1.00 61.19 353 GLY A C 1
ATOM 2793 O O . GLY A 1 353 ? 20.014 -15.337 -3.739 1.00 61.19 353 GLY A O 1
ATOM 2794 N N . ALA A 1 354 ? 21.077 -14.662 -1.876 1.00 66.56 354 ALA A N 1
ATOM 2795 C CA . ALA A 1 354 ? 22.240 -15.528 -2.020 1.00 66.56 354 ALA A CA 1
ATOM 2796 C C . ALA A 1 354 ? 21.924 -17.037 -2.015 1.00 66.56 354 ALA A C 1
ATOM 2798 O O . ALA A 1 354 ? 22.771 -17.821 -2.440 1.00 66.56 354 ALA A O 1
ATOM 2799 N N . THR A 1 355 ? 20.738 -17.465 -1.560 1.00 62.75 355 THR A N 1
ATOM 2800 C CA . THR A 1 355 ? 20.374 -18.894 -1.562 1.00 62.75 355 THR A CA 1
ATOM 2801 C C . THR A 1 355 ? 20.021 -19.428 -2.945 1.00 62.75 355 THR A C 1
ATOM 2803 O O . THR A 1 355 ? 20.164 -20.628 -3.169 1.00 62.75 355 THR A O 1
ATOM 2806 N N . PHE A 1 356 ? 19.533 -18.571 -3.855 1.00 63.75 356 PHE A N 1
ATOM 2807 C CA . PHE A 1 356 ? 18.950 -18.987 -5.138 1.00 63.75 356 PHE A CA 1
ATOM 2808 C C . PHE A 1 356 ? 17.941 -20.151 -5.009 1.00 63.75 356 PHE A C 1
ATOM 2810 O O . PHE A 1 356 ? 17.828 -20.962 -5.929 1.00 63.75 356 PHE A O 1
ATOM 2817 N N . ASN A 1 357 ? 17.230 -20.280 -3.881 1.00 60.12 357 ASN A N 1
ATOM 2818 C CA . ASN A 1 357 ? 16.390 -21.447 -3.620 1.00 60.12 357 ASN A CA 1
ATOM 2819 C C . ASN A 1 357 ? 14.914 -21.071 -3.454 1.00 60.12 357 ASN A C 1
ATOM 2821 O O . ASN A 1 357 ? 14.557 -20.682 -2.343 1.00 60.12 357 ASN A O 1
ATOM 2825 N N . PRO A 1 358 ? 14.061 -21.268 -4.487 1.00 58.66 358 PRO A N 1
ATOM 2826 C CA . PRO A 1 358 ? 12.646 -20.899 -4.444 1.00 58.66 358 PRO A CA 1
ATOM 2827 C C . PRO A 1 358 ? 11.914 -21.494 -3.238 1.00 58.66 358 PRO A C 1
ATOM 2829 O O . PRO A 1 358 ? 11.090 -20.810 -2.646 1.00 58.66 358 PRO A O 1
ATOM 2832 N N . ASP A 1 359 ? 12.240 -22.716 -2.834 1.00 60.31 359 ASP A N 1
ATOM 2833 C CA . ASP A 1 359 ? 11.342 -23.563 -2.047 1.00 60.31 359 ASP A CA 1
ATOM 2834 C C . ASP A 1 359 ? 11.770 -23.754 -0.593 1.00 60.31 359 ASP A C 1
ATOM 2836 O O . ASP A 1 359 ? 10.981 -23.507 0.310 1.00 60.31 359 ASP A O 1
ATOM 2840 N N . LEU A 1 360 ? 13.041 -24.118 -0.348 1.00 60.00 360 LEU A N 1
ATOM 2841 C CA . LEU A 1 360 ? 13.638 -24.221 1.006 1.00 60.00 360 LEU A CA 1
ATOM 2842 C C . LEU A 1 360 ? 13.425 -22.931 1.806 1.00 60.00 360 LEU A C 1
ATOM 2844 O O . LEU A 1 360 ? 13.587 -22.884 3.024 1.00 60.00 360 LEU A O 1
ATOM 2848 N N . VAL A 1 361 ? 13.095 -21.859 1.086 1.00 55.31 361 VAL A N 1
ATOM 2849 C CA . VAL A 1 361 ? 12.596 -20.640 1.665 1.00 55.31 361 VAL A CA 1
ATOM 2850 C C . VAL A 1 361 ? 11.165 -20.256 1.265 1.00 55.31 361 VAL A C 1
ATOM 2852 O O . VAL A 1 361 ? 10.668 -19.397 1.955 1.00 55.31 361 VAL A O 1
ATOM 2855 N N . TYR A 1 362 ? 10.410 -20.861 0.332 1.00 52.84 362 TYR A N 1
ATOM 2856 C CA . TYR A 1 362 ? 8.912 -20.827 0.396 1.00 52.84 362 TYR A CA 1
ATOM 2857 C C . TYR A 1 362 ? 8.421 -21.090 1.819 1.00 52.84 362 TYR A C 1
ATOM 2859 O O . TYR A 1 362 ? 7.496 -20.467 2.330 1.00 52.84 362 TYR A O 1
ATOM 2867 N N . GLU A 1 363 ? 9.175 -21.961 2.460 1.00 54.59 363 GLU A N 1
ATOM 2868 C CA . GLU A 1 363 ? 9.042 -22.441 3.813 1.00 54.59 363 GLU A CA 1
ATOM 2869 C C . GLU A 1 363 ? 9.555 -21.463 4.888 1.00 54.59 363 GLU A C 1
ATOM 2871 O O . GLU A 1 363 ? 9.107 -21.533 6.029 1.00 54.59 363 GLU A O 1
ATOM 2876 N N . ALA A 1 364 ? 10.468 -20.542 4.552 1.00 49.78 364 ALA A N 1
ATOM 2877 C CA . ALA A 1 364 ? 11.111 -19.614 5.493 1.00 49.78 364 ALA A CA 1
ATOM 2878 C C . ALA A 1 364 ? 10.801 -18.109 5.253 1.00 49.78 364 ALA A C 1
ATOM 2880 O O . ALA A 1 364 ? 10.878 -17.323 6.193 1.00 49.78 364 ALA A O 1
ATOM 2881 N N . ALA A 1 365 ? 10.503 -17.703 4.009 1.00 53.00 365 ALA A N 1
ATOM 2882 C CA . ALA A 1 365 ? 10.233 -16.352 3.488 1.00 53.00 365 ALA A CA 1
ATOM 2883 C C . ALA A 1 365 ? 9.833 -16.348 1.984 1.00 53.00 365 ALA A C 1
ATOM 2885 O O . ALA A 1 365 ? 8.746 -15.871 1.698 1.00 53.00 365 ALA A O 1
ATOM 2886 N N . HIS A 1 366 ? 10.679 -16.886 1.072 1.00 37.16 366 HIS A N 1
ATOM 2887 C CA . HIS A 1 366 ? 10.462 -17.332 -0.345 1.00 37.16 366 HIS A CA 1
ATOM 2888 C C . HIS A 1 366 ? 11.363 -16.581 -1.373 1.00 37.16 366 HIS A C 1
ATOM 2890 O O . HIS A 1 366 ? 11.399 -15.358 -1.289 1.00 37.16 366 HIS A O 1
ATOM 2896 N N . PRO A 1 367 ? 12.163 -17.239 -2.273 1.00 42.66 367 PRO A N 1
ATOM 2897 C CA . PRO A 1 367 ? 13.183 -16.537 -3.100 1.00 42.66 367 PRO A CA 1
ATOM 2898 C C . PRO A 1 367 ? 13.681 -17.083 -4.497 1.00 42.66 367 PRO A C 1
ATOM 2900 O O . PRO A 1 367 ? 14.410 -18.072 -4.533 1.00 42.66 367 PRO A O 1
ATOM 2903 N N . TYR A 1 368 ? 13.516 -16.361 -5.640 1.00 31.95 368 TYR A N 1
ATOM 2904 C CA . TYR A 1 368 ? 14.396 -16.520 -6.855 1.00 31.95 368 TYR A CA 1
ATOM 2905 C C . TYR A 1 368 ? 14.374 -15.401 -7.962 1.00 31.95 368 TYR A C 1
ATOM 2907 O O . TYR A 1 368 ? 13.658 -15.486 -8.948 1.00 31.95 368 TYR A O 1
ATOM 2915 N N . LEU A 1 369 ? 15.134 -14.309 -8.034 1.00 51.16 369 LEU A N 1
ATOM 2916 C CA . LEU A 1 369 ? 16.130 -13.673 -7.178 1.00 51.16 369 LEU A CA 1
ATOM 2917 C C . LEU A 1 369 ? 15.607 -12.322 -6.619 1.00 51.16 369 LEU A C 1
ATOM 2919 O O . LEU A 1 369 ? 16.205 -11.761 -5.712 1.00 51.16 369 LEU A O 1
ATOM 2923 N N . ALA A 1 370 ? 14.488 -11.806 -7.154 1.00 45.75 370 ALA A N 1
ATOM 2924 C CA . ALA A 1 370 ? 13.814 -10.579 -6.702 1.00 45.75 370 ALA A CA 1
ATOM 2925 C C . ALA A 1 370 ? 12.277 -10.725 -6.770 1.00 45.75 370 ALA A C 1
ATOM 2927 O O . ALA A 1 370 ? 11.649 -11.081 -5.779 1.00 45.75 370 ALA A O 1
ATOM 2928 N N . SER A 1 371 ? 11.671 -10.567 -7.951 1.00 45.94 371 SER A N 1
ATOM 2929 C CA . SER A 1 371 ? 10.225 -10.711 -8.217 1.00 45.94 371 SER A CA 1
ATOM 2930 C C . SER A 1 371 ? 9.622 -12.033 -7.727 1.00 45.94 371 SER A C 1
ATOM 2932 O O . SER A 1 371 ? 8.543 -12.051 -7.141 1.00 45.94 371 SER A O 1
ATOM 2934 N N . VAL A 1 372 ? 10.345 -13.141 -7.917 1.00 45.72 372 VAL A N 1
ATOM 2935 C CA . VAL A 1 372 ? 9.927 -14.470 -7.438 1.00 45.72 372 VAL A CA 1
ATOM 2936 C C . VAL A 1 372 ? 10.072 -14.591 -5.921 1.00 45.72 372 VAL A C 1
ATOM 2938 O O . VAL A 1 372 ? 9.408 -15.430 -5.341 1.00 45.72 372 VAL A O 1
ATOM 2941 N N . MET A 1 373 ? 10.909 -13.773 -5.266 1.00 52.69 373 MET A N 1
ATOM 2942 C CA . MET A 1 373 ? 10.946 -13.713 -3.799 1.00 52.69 373 MET A CA 1
ATOM 2943 C C . MET A 1 373 ? 9.717 -12.980 -3.258 1.00 52.69 373 MET A C 1
ATOM 2945 O O . MET A 1 373 ? 8.978 -13.484 -2.416 1.00 52.69 373 MET A O 1
ATOM 2949 N N . GLY A 1 374 ? 9.472 -11.786 -3.808 1.00 52.19 374 GLY A N 1
ATOM 2950 C CA . GLY A 1 374 ? 8.380 -10.912 -3.390 1.00 52.19 374 GLY A CA 1
ATOM 2951 C C . GLY A 1 374 ? 7.015 -11.576 -3.540 1.00 52.19 374 GLY A C 1
ATOM 2952 O O . GLY A 1 374 ? 6.259 -11.618 -2.574 1.00 52.19 374 GLY A O 1
ATOM 2953 N N . ALA A 1 375 ? 6.746 -12.199 -4.697 1.00 55.03 375 ALA A N 1
ATOM 2954 C CA . ALA A 1 375 ? 5.485 -12.878 -5.036 1.00 55.03 375 ALA A CA 1
ATOM 2955 C C . ALA A 1 375 ? 5.048 -13.984 -4.057 1.00 55.03 375 ALA A C 1
ATOM 2957 O O . ALA A 1 375 ? 4.012 -14.626 -4.197 1.00 55.03 375 ALA A O 1
ATOM 2958 N N . ALA A 1 376 ? 5.893 -14.292 -3.106 1.00 51.09 376 ALA A N 1
ATOM 2959 C CA . ALA A 1 376 ? 6.038 -15.634 -2.635 1.00 51.09 376 ALA A CA 1
ATOM 2960 C C . ALA A 1 376 ? 6.178 -15.566 -1.106 1.00 51.09 376 ALA A C 1
ATOM 2962 O O . ALA A 1 376 ? 5.439 -16.267 -0.416 1.00 51.09 376 ALA A O 1
ATOM 2963 N N . VAL A 1 377 ? 6.879 -14.537 -0.604 1.00 55.06 377 VAL A N 1
ATOM 2964 C CA . VAL A 1 377 ? 6.588 -13.890 0.688 1.00 55.06 377 VAL A CA 1
ATOM 2965 C C . VAL A 1 377 ? 5.109 -13.508 0.771 1.00 55.06 377 VAL A C 1
ATOM 2967 O O . VAL A 1 377 ? 4.449 -13.828 1.756 1.00 55.06 377 VAL A O 1
ATOM 2970 N N . ILE A 1 378 ? 4.558 -12.893 -0.285 1.00 55.00 378 ILE A N 1
ATOM 2971 C CA . ILE A 1 378 ? 3.139 -12.507 -0.337 1.00 55.00 378 ILE A CA 1
ATOM 2972 C C . ILE A 1 378 ? 2.229 -13.721 -0.158 1.00 55.00 378 ILE A C 1
ATOM 2974 O O . ILE A 1 378 ? 1.367 -13.728 0.717 1.00 55.00 378 ILE A O 1
ATOM 2978 N N . ARG A 1 379 ? 2.440 -14.779 -0.948 1.00 59.25 379 ARG A N 1
ATOM 2979 C CA . ARG A 1 379 ? 1.625 -15.998 -0.853 1.00 59.25 379 ARG A CA 1
ATOM 2980 C C . ARG A 1 379 ? 1.763 -16.675 0.508 1.00 59.25 379 ARG A C 1
ATOM 2982 O O . ARG A 1 379 ? 0.757 -17.135 1.035 1.00 59.25 379 ARG A O 1
ATOM 2989 N N . GLY A 1 380 ? 2.970 -16.718 1.074 1.00 55.31 380 GLY A N 1
ATOM 2990 C CA . GLY A 1 380 ? 3.222 -17.298 2.392 1.00 55.31 380 GLY A CA 1
ATOM 2991 C C . GLY A 1 380 ? 2.492 -16.544 3.503 1.00 55.31 380 GLY A C 1
ATOM 2992 O O . GLY A 1 380 ? 1.690 -17.138 4.223 1.00 55.31 380 GLY A O 1
ATOM 2993 N N . LEU A 1 381 ? 2.702 -15.230 3.606 1.00 54.28 381 LEU A N 1
ATOM 2994 C CA . LEU A 1 381 ? 2.104 -14.400 4.657 1.00 54.28 381 LEU A CA 1
ATOM 2995 C C . LEU A 1 381 ? 0.575 -14.307 4.539 1.00 54.28 381 LEU A C 1
ATOM 2997 O O . LEU A 1 381 ? -0.120 -14.403 5.549 1.00 54.28 381 LEU A O 1
ATOM 3001 N N . GLN A 1 382 ? 0.033 -14.190 3.323 1.00 66.62 382 GLN A N 1
ATOM 3002 C CA . GLN A 1 382 ? -1.419 -14.089 3.124 1.00 66.62 382 GLN A CA 1
ATOM 3003 C C . GLN A 1 382 ? -2.138 -15.451 3.141 1.00 66.62 382 GLN A C 1
ATOM 3005 O O . GLN A 1 382 ? -3.367 -15.484 3.131 1.00 66.62 382 GLN A O 1
ATOM 3010 N N . SER A 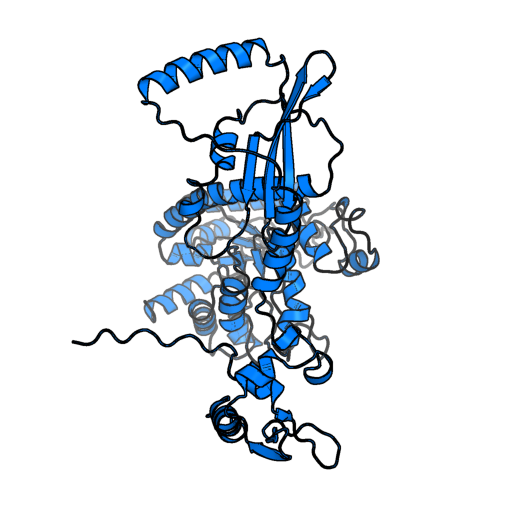1 383 ? -1.419 -16.582 3.202 1.00 61.44 383 SER A N 1
ATOM 3011 C CA . SER A 1 383 ? -2.033 -17.925 3.223 1.00 61.44 383 SER A CA 1
ATOM 3012 C C . SER A 1 383 ? -2.924 -18.179 4.446 1.00 61.44 383 SER A C 1
ATOM 3014 O O . SER A 1 383 ? -3.869 -18.959 4.362 1.00 61.44 383 SER A O 1
ATOM 3016 N N . TYR A 1 384 ? -2.671 -17.478 5.555 1.00 59.19 384 TYR A N 1
ATOM 3017 C CA . TYR A 1 384 ? -3.477 -17.549 6.777 1.00 59.19 384 TYR A CA 1
ATOM 3018 C C . TYR A 1 384 ? -4.742 -16.679 6.729 1.00 59.19 384 TYR A C 1
ATOM 3020 O O . TYR A 1 384 ? -5.527 -16.702 7.673 1.00 59.19 384 TYR A O 1
ATOM 3028 N N . ASN A 1 385 ? -4.942 -15.908 5.651 1.00 62.50 385 ASN A N 1
ATOM 3029 C CA . ASN A 1 385 ? -6.094 -15.028 5.424 1.00 62.50 385 ASN A CA 1
ATOM 3030 C C . ASN A 1 385 ? -6.374 -14.024 6.568 1.00 62.50 385 ASN A C 1
ATOM 3032 O O . ASN A 1 385 ? -7.514 -13.630 6.795 1.00 62.50 385 ASN A O 1
ATOM 3036 N N . GLN A 1 386 ? -5.332 -13.639 7.313 1.00 71.25 386 GLN A N 1
ATOM 3037 C CA . GLN A 1 386 ? -5.395 -12.720 8.463 1.00 71.25 386 GLN A CA 1
ATOM 3038 C C . GLN A 1 386 ? -4.349 -11.596 8.383 1.00 71.25 386 GLN A C 1
ATOM 3040 O O . GLN A 1 386 ? -4.163 -10.838 9.331 1.00 71.25 386 GLN A O 1
ATOM 3045 N N . THR A 1 387 ? -3.610 -11.497 7.279 1.00 77.81 387 THR A N 1
ATOM 3046 C CA . THR A 1 387 ? -2.530 -10.521 7.113 1.00 77.81 387 THR A CA 1
ATOM 3047 C C . THR A 1 387 ? -2.529 -10.022 5.681 1.00 77.81 387 THR A C 1
ATOM 3049 O O . THR A 1 387 ? -2.587 -10.825 4.754 1.00 77.81 387 THR A O 1
ATOM 3052 N N . ALA A 1 388 ? -2.454 -8.703 5.520 1.00 84.38 388 ALA A N 1
ATOM 3053 C CA . ALA A 1 388 ? -2.237 -8.036 4.244 1.00 84.38 388 ALA A CA 1
ATOM 3054 C C . ALA A 1 388 ? -0.739 -7.757 4.076 1.00 84.38 388 ALA A C 1
ATOM 3056 O O . ALA A 1 388 ? -0.083 -7.310 5.019 1.00 84.38 388 ALA A O 1
ATOM 3057 N N . VAL A 1 389 ? -0.185 -8.028 2.894 1.00 84.62 389 VAL A N 1
ATOM 3058 C CA . VAL A 1 389 ? 1.233 -7.768 2.611 1.00 84.62 389 VAL A CA 1
ATOM 3059 C C . VAL A 1 389 ? 1.404 -6.458 1.863 1.00 84.62 389 VAL A C 1
ATOM 3061 O O . VAL A 1 389 ? 0.697 -6.197 0.889 1.00 84.62 389 VAL A O 1
ATOM 3064 N N . CYS A 1 390 ? 2.402 -5.696 2.313 1.00 91.44 390 CYS A N 1
ATOM 3065 C CA . CYS A 1 390 ? 2.810 -4.428 1.736 1.00 91.44 390 CYS A CA 1
ATOM 3066 C C . CYS A 1 390 ? 4.029 -4.601 0.829 1.00 91.44 390 CYS A C 1
ATOM 3068 O O . CYS A 1 390 ? 5.098 -5.010 1.293 1.00 91.44 390 CYS A O 1
ATOM 3070 N N . MET A 1 391 ? 3.889 -4.282 -0.458 1.00 92.81 391 MET A N 1
ATOM 3071 C CA . MET A 1 391 ? 5.045 -4.133 -1.343 1.00 92.81 391 MET A CA 1
ATOM 3072 C C . MET A 1 391 ? 5.664 -2.743 -1.157 1.00 92.81 391 MET A C 1
ATOM 3074 O O . MET A 1 391 ? 4.957 -1.741 -1.158 1.00 92.81 391 MET A O 1
ATOM 3078 N N . LYS A 1 392 ? 6.985 -2.669 -0.965 1.00 93.38 392 LYS A N 1
ATOM 3079 C CA . LYS A 1 392 ? 7.655 -1.400 -0.662 1.00 93.38 392 LYS A CA 1
ATOM 3080 C C . LYS A 1 392 ? 9.100 -1.344 -1.159 1.00 93.38 392 LYS A C 1
ATOM 3082 O O . LYS A 1 392 ? 9.743 -2.384 -1.301 1.00 93.38 392 LYS A O 1
ATOM 3087 N N . HIS A 1 393 ? 9.656 -0.169 -1.444 1.00 95.44 393 HIS A N 1
ATOM 3088 C CA . HIS A 1 393 ? 9.013 1.157 -1.468 1.00 95.44 393 HIS A CA 1
ATOM 3089 C C . HIS A 1 393 ? 8.783 1.570 -2.928 1.00 95.44 393 HIS A C 1
ATOM 3091 O O . HIS A 1 393 ? 9.724 1.547 -3.728 1.00 95.44 393 HIS A O 1
ATOM 3097 N N . PHE A 1 394 ? 7.542 1.878 -3.297 1.00 95.94 394 PHE A N 1
ATOM 3098 C CA . PHE A 1 394 ? 7.128 2.227 -4.653 1.00 95.94 394 PHE A CA 1
ATOM 3099 C C . PHE A 1 394 ? 7.402 3.720 -4.908 1.00 95.94 394 PHE A C 1
ATOM 3101 O O . PHE A 1 394 ? 6.693 4.576 -4.414 1.00 95.94 394 PHE A O 1
ATOM 3108 N N . ILE A 1 395 ? 8.417 4.124 -5.661 1.00 93.12 395 ILE A N 1
ATOM 3109 C CA . ILE A 1 395 ? 9.341 3.325 -6.463 1.00 93.12 395 ILE A CA 1
ATOM 3110 C C . ILE A 1 395 ? 10.740 3.961 -6.441 1.00 93.12 395 ILE A C 1
ATOM 3112 O O . ILE A 1 395 ? 10.938 5.044 -5.904 1.00 93.12 395 ILE A O 1
ATOM 3116 N N . GLY A 1 396 ? 11.747 3.278 -6.993 1.00 86.56 396 GLY A N 1
ATOM 3117 C CA . GLY A 1 396 ? 13.066 3.872 -7.257 1.00 86.56 396 GLY A CA 1
ATOM 3118 C C . GLY A 1 396 ? 13.972 4.070 -6.037 1.00 86.56 396 GLY A C 1
ATOM 3119 O O . GLY A 1 396 ? 15.124 4.464 -6.211 1.00 86.56 396 GLY A O 1
ATOM 3120 N N . TYR A 1 397 ? 13.502 3.722 -4.836 1.00 90.62 397 TYR A N 1
ATOM 3121 C CA . TYR A 1 397 ? 14.188 3.955 -3.561 1.00 90.62 397 TYR A CA 1
ATOM 3122 C C . TYR A 1 397 ? 15.644 3.455 -3.520 1.00 90.62 397 TYR A C 1
ATOM 3124 O O . TYR A 1 397 ? 16.523 4.097 -2.959 1.00 90.62 397 TYR A O 1
ATOM 3132 N N . SER A 1 398 ? 15.944 2.329 -4.174 1.00 83.19 398 SER A N 1
ATOM 3133 C CA . SER A 1 398 ? 17.278 1.714 -4.143 1.00 83.19 398 SER A CA 1
ATOM 3134 C C . SER A 1 398 ? 18.304 2.337 -5.100 1.00 83.19 398 SER A C 1
ATOM 3136 O O . SER A 1 398 ? 19.417 1.821 -5.205 1.00 83.19 398 SER A O 1
ATOM 3138 N N . LYS A 1 399 ? 17.946 3.375 -5.871 1.00 80.38 399 LYS A N 1
ATOM 3139 C CA . LYS A 1 399 ? 18.786 3.935 -6.949 1.00 80.38 399 LYS A CA 1
ATOM 3140 C C . LYS A 1 399 ? 19.444 5.265 -6.581 1.00 80.38 399 LYS A C 1
ATOM 3142 O O . LYS A 1 399 ? 19.794 6.037 -7.475 1.00 80.38 399 LYS A O 1
ATOM 3147 N N . THR A 1 400 ? 19.642 5.537 -5.295 1.00 78.06 400 THR A N 1
ATOM 3148 C CA . THR A 1 400 ? 20.303 6.772 -4.863 1.00 78.06 400 THR A CA 1
ATOM 3149 C C . THR A 1 400 ? 21.735 6.835 -5.420 1.00 78.06 400 THR A C 1
ATOM 3151 O O . THR A 1 400 ? 22.509 5.890 -5.240 1.00 78.06 400 THR A O 1
ATOM 3154 N N . PRO A 1 401 ? 22.119 7.898 -6.162 1.00 75.69 401 PRO A N 1
ATOM 3155 C CA . PRO A 1 401 ? 23.443 7.979 -6.793 1.00 75.69 401 PRO A CA 1
ATOM 3156 C C . PRO A 1 401 ? 24.605 7.934 -5.795 1.00 75.69 401 PRO A C 1
ATOM 3158 O O . PRO A 1 401 ? 25.712 7.530 -6.143 1.00 75.69 401 PRO A O 1
ATOM 3161 N N . THR A 1 402 ? 24.346 8.372 -4.565 1.00 84.81 402 THR A N 1
ATOM 3162 C CA . THR A 1 402 ? 25.300 8.484 -3.456 1.00 84.81 402 THR A CA 1
ATOM 3163 C C . THR A 1 402 ? 25.292 7.259 -2.541 1.00 84.81 402 THR A C 1
ATOM 3165 O O . THR A 1 402 ? 26.229 7.075 -1.767 1.00 84.81 402 THR A O 1
ATOM 3168 N N . GLY A 1 403 ? 24.243 6.431 -2.598 1.00 78.81 403 GLY A N 1
ATOM 3169 C CA . GLY A 1 403 ? 23.965 5.402 -1.597 1.00 78.81 403 GLY A CA 1
ATOM 3170 C C . GLY A 1 403 ? 23.417 5.946 -0.271 1.00 78.81 403 GLY A C 1
ATOM 3171 O O . GLY A 1 403 ? 23.191 5.156 0.644 1.00 78.81 403 GLY A O 1
ATOM 3172 N N . HIS A 1 404 ? 23.203 7.261 -0.140 1.00 88.25 404 HIS A N 1
ATOM 3173 C CA . HIS A 1 404 ? 22.520 7.826 1.021 1.00 88.25 404 HIS A CA 1
ATOM 3174 C C . HIS A 1 404 ? 21.021 7.541 0.958 1.00 88.25 404 HIS A C 1
ATOM 3176 O O . HIS A 1 404 ? 20.431 7.446 -0.120 1.00 88.25 404 HIS A O 1
ATOM 3182 N N . ASP A 1 405 ? 20.422 7.400 2.134 1.00 90.19 405 ASP A N 1
ATOM 3183 C CA . ASP A 1 405 ? 18.982 7.251 2.293 1.00 90.19 405 ASP A CA 1
ATOM 3184 C C . ASP A 1 405 ? 18.238 8.526 1.846 1.00 90.19 405 ASP A C 1
ATOM 3186 O O . ASP A 1 405 ? 18.719 9.633 2.078 1.00 90.19 405 ASP A O 1
ATOM 3190 N N . LYS A 1 406 ? 17.068 8.355 1.213 1.00 89.94 406 LYS A N 1
ATOM 3191 C CA . LYS A 1 406 ? 16.144 9.405 0.718 1.00 89.94 406 LYS A CA 1
ATOM 3192 C C . LYS A 1 406 ? 16.699 10.383 -0.322 1.00 89.94 406 LYS A C 1
ATOM 3194 O O . LYS A 1 406 ? 15.971 11.269 -0.767 1.00 89.94 406 LYS A O 1
ATOM 3199 N N . ASP A 1 407 ? 17.951 10.224 -0.738 1.00 88.31 407 ASP A N 1
ATOM 3200 C CA . ASP A 1 407 ? 18.562 11.079 -1.752 1.00 88.31 407 ASP A CA 1
ATOM 3201 C C . ASP A 1 407 ? 17.781 11.039 -3.073 1.00 88.31 407 ASP A C 1
ATOM 3203 O O . ASP A 1 407 ? 17.280 9.999 -3.510 1.00 88.31 407 ASP A O 1
ATOM 3207 N N . ASN A 1 408 ? 17.728 12.186 -3.748 1.00 88.50 408 ASN A N 1
ATOM 3208 C CA . ASN A 1 408 ? 17.055 12.310 -5.036 1.00 88.50 408 ASN A CA 1
ATOM 3209 C C . ASN A 1 408 ? 17.660 11.365 -6.079 1.00 88.50 408 ASN A C 1
ATOM 3211 O O . ASN A 1 408 ? 18.880 11.195 -6.179 1.00 88.50 408 ASN A O 1
ATOM 3215 N N . VAL A 1 409 ? 16.794 10.805 -6.919 1.00 88.75 409 VAL A N 1
ATOM 3216 C CA . VAL A 1 409 ? 17.179 9.859 -7.966 1.00 88.75 409 VAL A CA 1
ATOM 3217 C C . VAL A 1 409 ? 16.866 10.426 -9.343 1.00 88.75 409 VAL A C 1
ATOM 3219 O O . VAL A 1 409 ? 15.818 11.023 -9.571 1.00 88.75 409 VAL A O 1
ATOM 3222 N N . ASN A 1 410 ? 17.777 10.206 -10.289 1.00 91.19 410 ASN A N 1
ATOM 3223 C CA . ASN A 1 410 ? 17.529 10.461 -11.704 1.00 91.19 410 ASN A CA 1
ATOM 3224 C C . ASN A 1 410 ? 17.386 9.113 -12.405 1.00 91.19 410 ASN A C 1
ATOM 3226 O O . ASN A 1 410 ? 18.369 8.379 -12.537 1.00 91.19 410 ASN A O 1
ATOM 3230 N N . ILE A 1 411 ? 16.164 8.777 -12.812 1.00 85.50 411 ILE A N 1
ATOM 3231 C CA . ILE A 1 411 ? 15.832 7.481 -13.409 1.00 85.50 411 ILE A CA 1
ATOM 3232 C C . ILE A 1 411 ? 15.088 7.738 -14.724 1.00 85.50 411 ILE A C 1
ATOM 3234 O O . ILE A 1 411 ? 13.981 8.283 -14.698 1.00 85.50 411 ILE A O 1
ATOM 3238 N N . PRO A 1 412 ? 15.661 7.366 -15.884 1.00 85.62 412 PRO A N 1
ATOM 3239 C CA . PRO A 1 412 ? 14.930 7.367 -17.145 1.00 85.62 412 PRO A CA 1
ATOM 3240 C C . PRO A 1 412 ? 13.730 6.420 -17.078 1.00 85.62 412 PRO A C 1
ATOM 3242 O O . PRO A 1 412 ? 13.842 5.335 -16.509 1.00 85.62 412 PRO A O 1
ATOM 3245 N N . ASP A 1 413 ? 12.619 6.758 -17.736 1.00 84.06 413 ASP A N 1
ATOM 3246 C CA . ASP A 1 413 ? 11.423 5.896 -17.746 1.00 84.06 413 ASP A CA 1
ATOM 3247 C C . ASP A 1 413 ? 11.731 4.475 -18.235 1.00 84.06 413 ASP A C 1
ATOM 3249 O O . ASP A 1 413 ? 11.189 3.504 -17.715 1.00 84.06 413 ASP A O 1
ATOM 3253 N N . PHE A 1 414 ? 12.662 4.330 -19.186 1.00 80.75 414 PHE A N 1
ATOM 3254 C CA . PHE A 1 414 ? 13.131 3.015 -19.620 1.00 80.75 414 PHE A CA 1
ATOM 3255 C C . PHE A 1 414 ? 13.652 2.179 -18.443 1.00 80.75 414 PHE A C 1
ATOM 3257 O O . PHE A 1 414 ? 13.253 1.026 -18.299 1.00 80.75 414 PHE A O 1
ATOM 3264 N N . ASP A 1 415 ? 14.491 2.753 -17.581 1.00 77.25 415 ASP A N 1
ATOM 3265 C CA . ASP A 1 415 ? 15.045 2.034 -16.437 1.00 77.25 415 ASP A CA 1
ATOM 3266 C C . ASP A 1 415 ? 13.982 1.799 -15.362 1.00 77.25 415 ASP A C 1
ATOM 3268 O O . ASP A 1 415 ? 13.905 0.703 -14.807 1.00 77.25 415 ASP A O 1
ATOM 3272 N N . LEU A 1 416 ? 13.126 2.795 -15.105 1.00 81.56 416 LEU A N 1
ATOM 3273 C CA . LEU A 1 416 ? 12.021 2.689 -14.152 1.00 81.56 416 LEU A CA 1
ATOM 3274 C C . LEU A 1 416 ? 11.121 1.488 -14.490 1.00 81.56 416 LEU A C 1
ATOM 3276 O O . LEU A 1 416 ? 10.894 0.613 -13.651 1.00 81.56 416 LEU A O 1
ATOM 3280 N N . LEU A 1 417 ? 10.684 1.408 -15.751 1.00 81.81 417 LEU A N 1
ATOM 3281 C CA . LEU A 1 417 ? 9.760 0.386 -16.238 1.00 81.81 417 LEU A CA 1
ATOM 3282 C C . LEU A 1 417 ? 10.411 -0.995 -16.409 1.00 81.81 417 LEU A C 1
ATOM 3284 O O . LEU A 1 417 ? 9.731 -2.005 -16.241 1.00 81.81 417 LEU A O 1
ATOM 3288 N N . ASN A 1 418 ? 11.705 -1.070 -16.742 1.00 71.44 418 ASN A N 1
ATOM 3289 C CA . ASN A 1 418 ? 12.367 -2.352 -17.021 1.00 71.44 418 ASN A CA 1
ATOM 3290 C C . ASN A 1 418 ? 13.133 -2.941 -15.829 1.00 71.44 418 ASN A C 1
ATOM 3292 O O . ASN A 1 418 ? 13.347 -4.152 -15.816 1.00 71.44 418 ASN A O 1
ATOM 3296 N N . TYR A 1 419 ? 13.530 -2.143 -14.832 1.00 70.62 419 TYR A N 1
ATOM 3297 C CA . TYR A 1 419 ? 14.283 -2.643 -13.672 1.00 70.62 419 TYR A CA 1
ATOM 3298 C C . TYR A 1 419 ? 13.499 -2.605 -12.364 1.00 70.62 419 TYR A C 1
ATOM 3300 O O . TYR A 1 419 ? 13.624 -3.536 -11.571 1.00 70.62 419 TYR A O 1
ATOM 3308 N N . PHE A 1 420 ? 12.692 -1.570 -12.129 1.00 80.31 420 PHE A N 1
ATOM 3309 C CA . PHE A 1 420 ? 12.011 -1.402 -10.842 1.00 80.31 420 PHE A CA 1
ATOM 3310 C C . PHE A 1 420 ? 10.606 -1.997 -10.873 1.00 80.31 420 PHE A C 1
ATOM 3312 O O . PHE A 1 420 ? 10.250 -2.767 -9.988 1.00 80.31 420 PHE A O 1
ATOM 3319 N N . ILE A 1 421 ? 9.826 -1.728 -11.921 1.00 84.38 421 ILE A N 1
ATOM 3320 C CA . ILE A 1 421 ? 8.445 -2.222 -12.037 1.00 84.38 421 ILE A CA 1
ATOM 3321 C C . ILE A 1 421 ? 8.306 -3.761 -12.045 1.00 84.38 421 ILE A C 1
ATOM 3323 O O . ILE A 1 421 ? 7.345 -4.255 -11.449 1.00 84.38 421 ILE A O 1
ATOM 3327 N N . PRO A 1 422 ? 9.217 -4.571 -12.631 1.00 81.75 422 PRO A N 1
ATOM 3328 C CA . PRO A 1 422 ? 9.030 -6.026 -12.695 1.00 81.75 422 PRO A CA 1
ATOM 3329 C C . PRO A 1 422 ? 9.036 -6.776 -11.354 1.00 81.75 422 PRO A C 1
ATOM 3331 O O . PRO A 1 422 ? 8.700 -7.962 -11.339 1.00 81.75 422 PRO A O 1
ATOM 3334 N N . SER A 1 423 ? 9.400 -6.147 -10.232 1.00 75.50 423 SER A N 1
ATOM 3335 C CA . SER A 1 423 ? 9.181 -6.714 -8.891 1.00 75.50 423 SER A CA 1
ATOM 3336 C C . SER A 1 423 ? 7.796 -6.364 -8.341 1.00 75.50 423 SER A C 1
ATOM 3338 O O . SER A 1 423 ? 7.096 -7.262 -7.876 1.00 75.50 423 SER A O 1
ATOM 3340 N N . PHE A 1 424 ? 7.360 -5.108 -8.469 1.00 85.50 424 PHE A N 1
ATOM 3341 C CA . PHE A 1 424 ? 6.027 -4.654 -8.048 1.00 85.50 424 PHE A CA 1
ATOM 3342 C C . PHE A 1 424 ? 4.914 -5.332 -8.845 1.00 85.50 424 PHE A C 1
ATOM 3344 O O . PHE A 1 424 ? 3.945 -5.809 -8.268 1.00 85.50 424 PHE A O 1
ATOM 3351 N N . LYS A 1 425 ? 5.087 -5.491 -10.161 1.00 80.06 425 LYS A N 1
ATOM 3352 C CA . LYS A 1 425 ? 4.133 -6.238 -10.989 1.00 80.06 425 LYS A CA 1
ATOM 3353 C C . LYS A 1 425 ? 3.984 -7.692 -10.528 1.00 80.06 425 LYS A C 1
ATOM 3355 O O . LYS A 1 425 ? 2.872 -8.198 -10.439 1.00 80.06 425 LYS A O 1
ATOM 3360 N N . ALA A 1 426 ? 5.089 -8.359 -10.196 1.00 73.88 426 ALA A N 1
ATOM 3361 C CA . ALA A 1 426 ? 5.038 -9.727 -9.684 1.00 73.88 426 ALA A CA 1
ATOM 3362 C C . ALA A 1 426 ? 4.397 -9.805 -8.288 1.00 73.88 426 ALA A C 1
ATOM 3364 O O . ALA A 1 426 ? 3.716 -10.783 -7.981 1.00 73.88 426 ALA A O 1
ATOM 3365 N N . ALA A 1 427 ? 4.593 -8.780 -7.454 1.00 78.62 427 ALA A N 1
ATOM 3366 C CA . ALA A 1 427 ? 3.915 -8.652 -6.169 1.00 78.62 427 ALA A CA 1
ATOM 3367 C C . ALA A 1 427 ? 2.395 -8.477 -6.340 1.00 78.62 427 ALA A C 1
ATOM 3369 O O . ALA A 1 427 ? 1.618 -9.176 -5.689 1.00 78.62 427 ALA A O 1
ATOM 3370 N N . LEU A 1 428 ? 1.967 -7.633 -7.280 1.00 81.69 428 LEU A N 1
ATOM 3371 C CA . LEU A 1 428 ? 0.564 -7.496 -7.682 1.00 81.69 428 LEU A CA 1
ATOM 3372 C C . LEU A 1 428 ? -0.034 -8.822 -8.151 1.00 81.69 428 LEU A C 1
ATOM 3374 O O . LEU A 1 428 ? -1.065 -9.251 -7.645 1.00 81.69 428 LEU A O 1
ATOM 3378 N N . GLU A 1 429 ? 0.634 -9.508 -9.080 1.00 76.12 429 GLU A N 1
ATOM 3379 C CA . GLU A 1 429 ? 0.185 -10.801 -9.615 1.00 76.12 429 GLU A CA 1
ATOM 3380 C C . GLU A 1 429 ? 0.138 -11.899 -8.535 1.00 76.12 429 GLU A C 1
ATOM 3382 O O . GLU A 1 429 ? -0.584 -12.890 -8.666 1.00 76.12 429 GLU A O 1
ATOM 3387 N N . ALA A 1 430 ? 0.889 -11.735 -7.444 1.00 73.88 430 ALA A N 1
ATOM 3388 C CA . ALA A 1 430 ? 0.808 -12.592 -6.267 1.00 73.88 430 ALA A CA 1
ATOM 3389 C C . ALA A 1 430 ? -0.332 -12.236 -5.305 1.00 73.88 430 ALA A C 1
ATOM 3391 O O . ALA A 1 430 ? -0.636 -13.041 -4.422 1.00 73.88 430 ALA A O 1
ATOM 3392 N N . GLY A 1 431 ? -0.965 -11.079 -5.491 1.00 81.25 431 GLY A N 1
ATOM 3393 C CA . GLY A 1 431 ? -2.079 -10.595 -4.690 1.00 81.25 431 GLY A CA 1
ATOM 3394 C C . GLY A 1 431 ? -1.668 -9.715 -3.515 1.00 81.25 431 GLY A C 1
ATOM 3395 O O . GLY A 1 431 ? -2.351 -9.771 -2.497 1.00 81.25 431 GLY A O 1
ATOM 3396 N N . ALA A 1 432 ? -0.572 -8.947 -3.613 1.00 84.38 432 ALA A N 1
ATOM 3397 C CA . ALA A 1 432 ? -0.260 -7.918 -2.615 1.00 84.38 432 ALA A CA 1
ATOM 3398 C C . ALA A 1 432 ? -1.488 -7.025 -2.381 1.00 84.38 432 ALA A C 1
ATOM 3400 O O . ALA A 1 432 ? -2.075 -6.518 -3.336 1.00 84.38 432 ALA A O 1
ATOM 3401 N N . MET A 1 433 ? -1.881 -6.863 -1.118 1.00 88.88 433 MET A N 1
ATOM 3402 C CA . MET A 1 433 ? -3.072 -6.094 -0.747 1.00 88.88 433 MET A CA 1
ATOM 3403 C C . MET A 1 433 ? -2.758 -4.624 -0.473 1.00 88.88 433 MET A C 1
ATOM 3405 O O . MET A 1 433 ? -3.657 -3.789 -0.561 1.00 88.88 433 MET A O 1
ATOM 3409 N N . THR A 1 434 ? -1.504 -4.295 -0.151 1.00 95.12 434 THR A N 1
ATOM 3410 C CA . THR A 1 434 ? -1.079 -2.914 0.088 1.00 95.12 434 THR A CA 1
ATOM 3411 C C . THR A 1 434 ? 0.252 -2.600 -0.596 1.00 95.12 434 THR A C 1
ATOM 3413 O O . THR A 1 434 ? 1.033 -3.494 -0.942 1.00 95.12 434 THR A O 1
ATOM 3416 N N . THR A 1 435 ? 0.517 -1.316 -0.809 1.00 97.25 435 THR A N 1
ATOM 3417 C CA . THR A 1 435 ? 1.818 -0.804 -1.242 1.00 97.25 435 THR A CA 1
ATOM 3418 C C . THR A 1 435 ? 2.175 0.440 -0.454 1.00 97.25 435 THR A C 1
ATOM 3420 O O . THR A 1 435 ? 1.294 1.219 -0.107 1.00 97.25 435 THR A O 1
ATOM 3423 N N . MET A 1 436 ? 3.464 0.625 -0.199 1.00 98.25 436 MET A N 1
ATOM 3424 C CA . MET A 1 436 ? 4.006 1.836 0.413 1.00 98.25 436 MET A CA 1
ATOM 3425 C C . MET A 1 436 ? 4.793 2.600 -0.635 1.00 98.25 436 MET A C 1
ATOM 3427 O O . MET A 1 436 ? 5.542 1.976 -1.395 1.00 98.25 436 MET A O 1
ATOM 3431 N N . GLU A 1 437 ? 4.601 3.908 -0.717 1.00 96.50 437 GLU A N 1
ATOM 3432 C CA . GLU A 1 437 ? 5.373 4.779 -1.600 1.00 96.50 437 GLU A CA 1
ATOM 3433 C C . GLU A 1 437 ? 6.838 4.922 -1.130 1.00 96.50 437 GLU A C 1
ATOM 3435 O O . GLU A 1 437 ? 7.277 4.327 -0.148 1.00 96.50 437 GLU A O 1
ATOM 3440 N N . SER A 1 438 ? 7.648 5.640 -1.906 1.00 95.12 438 SER A N 1
ATOM 3441 C CA . SER A 1 438 ? 9.061 5.904 -1.628 1.00 95.12 438 SER A CA 1
ATOM 3442 C C . SER A 1 438 ? 9.288 7.338 -1.156 1.00 95.12 438 SER A C 1
ATOM 3444 O O . SER A 1 438 ? 8.761 8.269 -1.754 1.00 95.12 438 SER A O 1
ATOM 3446 N N . TYR A 1 439 ? 10.208 7.519 -0.203 1.00 95.56 439 TYR A N 1
ATOM 3447 C CA . TYR A 1 439 ? 10.733 8.831 0.211 1.00 95.56 439 TYR A CA 1
ATOM 3448 C C . TYR A 1 439 ? 11.402 9.649 -0.900 1.00 95.56 439 TYR A C 1
ATOM 3450 O O . TYR A 1 439 ? 11.680 10.830 -0.725 1.00 95.56 439 TYR A O 1
ATOM 3458 N N . THR A 1 440 ? 11.827 9.019 -1.995 1.00 92.88 440 THR A N 1
ATOM 3459 C CA . THR A 1 440 ? 12.720 9.670 -2.965 1.00 92.88 440 THR A CA 1
ATOM 3460 C C . THR A 1 440 ? 11.974 10.631 -3.877 1.00 92.88 440 THR A C 1
ATOM 3462 O O . THR A 1 440 ? 10.910 10.289 -4.385 1.00 92.88 440 THR A O 1
ATOM 3465 N N . SER A 1 441 ? 12.600 11.754 -4.239 1.00 94.44 441 SER A N 1
ATOM 3466 C CA . SER A 1 441 ? 12.198 12.482 -5.448 1.00 94.44 441 SER A CA 1
ATOM 3467 C C . SER A 1 441 ? 12.815 11.841 -6.689 1.00 94.44 441 SER A C 1
ATOM 3469 O O . SER A 1 441 ? 14.036 11.673 -6.754 1.00 94.44 441 SER A O 1
ATOM 3471 N N . ILE A 1 442 ? 11.999 11.526 -7.695 1.00 94.19 442 ILE A N 1
ATOM 3472 C CA . ILE A 1 442 ? 12.461 10.988 -8.979 1.00 94.19 442 ILE A CA 1
ATOM 3473 C C . ILE A 1 442 ? 12.424 12.090 -10.030 1.00 94.19 442 ILE A C 1
ATOM 3475 O O . ILE A 1 442 ? 11.376 12.662 -10.307 1.00 94.19 442 ILE A O 1
ATOM 3479 N N . ASN A 1 443 ? 13.571 12.381 -10.644 1.00 92.69 443 ASN A N 1
ATOM 3480 C CA . ASN A 1 443 ? 13.723 13.437 -11.652 1.00 92.69 443 ASN A CA 1
ATOM 3481 C C . ASN A 1 443 ? 13.220 14.816 -11.164 1.00 92.69 443 ASN A C 1
ATOM 3483 O O . ASN A 1 443 ? 12.744 15.623 -11.959 1.00 92.69 443 ASN A O 1
ATOM 3487 N N . GLY A 1 444 ? 13.355 15.085 -9.859 1.00 91.19 444 GLY A N 1
ATOM 3488 C CA . GLY A 1 444 ? 12.954 16.345 -9.220 1.00 91.19 444 GLY A CA 1
ATOM 3489 C C . GLY A 1 444 ? 11.523 16.382 -8.676 1.00 91.19 444 GLY A C 1
ATOM 3490 O O . GLY A 1 444 ? 11.121 17.418 -8.161 1.00 91.19 444 GLY A O 1
ATOM 3491 N N . GLU A 1 445 ? 10.776 15.281 -8.764 1.00 94.56 445 GLU A N 1
ATOM 3492 C CA . GLU A 1 445 ? 9.386 15.185 -8.310 1.00 94.56 445 GLU A CA 1
ATOM 3493 C C . GLU A 1 445 ? 9.274 14.194 -7.134 1.00 94.56 445 GLU A C 1
ATOM 3495 O O . GLU A 1 445 ? 9.614 13.019 -7.317 1.00 94.56 445 GLU A O 1
ATOM 3500 N N . PRO A 1 446 ? 8.841 14.624 -5.930 1.00 97.25 446 PRO A N 1
ATOM 3501 C CA . PRO A 1 446 ? 8.566 13.717 -4.814 1.00 97.25 446 PRO A CA 1
ATOM 3502 C C . PRO A 1 446 ? 7.497 12.689 -5.187 1.00 97.25 446 PRO A C 1
ATOM 3504 O O . PRO A 1 446 ? 6.438 13.058 -5.692 1.00 97.25 446 PRO A O 1
ATOM 3507 N N . VAL A 1 447 ? 7.744 11.404 -4.917 1.00 97.00 447 VAL A N 1
ATOM 3508 C CA . VAL A 1 447 ? 6.808 10.333 -5.307 1.00 97.00 447 VAL A CA 1
ATOM 3509 C C . VAL A 1 447 ? 5.432 10.528 -4.661 1.00 97.00 447 VAL A C 1
ATOM 3511 O O . VAL A 1 447 ? 4.428 10.394 -5.353 1.00 97.00 447 VAL A O 1
ATOM 3514 N N . ILE A 1 448 ? 5.379 10.929 -3.385 1.00 97.44 448 ILE A N 1
ATOM 3515 C CA . ILE A 1 448 ? 4.136 11.181 -2.627 1.00 97.44 448 ILE A CA 1
ATOM 3516 C C . ILE A 1 448 ? 3.279 12.350 -3.165 1.00 97.44 448 ILE A C 1
ATOM 3518 O O . ILE A 1 448 ? 2.155 12.564 -2.713 1.00 97.44 448 ILE A O 1
ATOM 3522 N N . ALA A 1 449 ? 3.799 13.113 -4.131 1.00 96.62 449 ALA A N 1
ATOM 3523 C CA . ALA A 1 449 ? 3.092 14.186 -4.832 1.00 96.62 449 ALA A CA 1
ATOM 3524 C C . ALA A 1 449 ? 3.054 13.971 -6.359 1.00 96.62 449 ALA A C 1
ATOM 3526 O O . ALA A 1 449 ? 2.779 14.903 -7.107 1.00 96.62 449 ALA A O 1
ATOM 3527 N N . SER A 1 450 ? 3.348 12.758 -6.845 1.00 96.44 450 SER A N 1
ATOM 3528 C CA . SER A 1 450 ? 3.436 12.483 -8.281 1.00 96.44 450 SER A CA 1
ATOM 3529 C C . SER A 1 450 ? 2.241 11.690 -8.803 1.00 96.44 450 SER A C 1
ATOM 3531 O O . SER A 1 450 ? 2.212 10.460 -8.693 1.00 96.44 450 SER A O 1
ATOM 3533 N N . SER A 1 451 ? 1.302 12.366 -9.476 1.00 94.75 451 SER A N 1
ATOM 3534 C CA . SER A 1 451 ? 0.190 11.709 -10.191 1.00 94.75 451 SER A CA 1
ATOM 3535 C C . SER A 1 451 ? 0.698 10.724 -11.247 1.00 94.75 451 SER A C 1
ATOM 3537 O O . SER A 1 451 ? 0.173 9.625 -11.401 1.00 94.75 451 SER A O 1
ATOM 3539 N N . ARG A 1 452 ? 1.806 11.057 -11.918 1.00 94.06 452 ARG A N 1
ATOM 3540 C CA . ARG A 1 452 ? 2.447 10.183 -12.909 1.00 94.06 452 ARG A CA 1
ATOM 3541 C C . ARG A 1 452 ? 2.854 8.833 -12.313 1.00 94.06 452 ARG A C 1
ATOM 3543 O O . ARG A 1 452 ? 2.840 7.817 -13.005 1.00 94.06 452 ARG A O 1
ATOM 3550 N N . MET A 1 453 ? 3.274 8.812 -11.050 1.00 95.19 453 MET A N 1
ATOM 3551 C CA . MET A 1 453 ? 3.718 7.583 -10.391 1.00 95.19 453 MET A CA 1
ATOM 3552 C C . MET A 1 453 ? 2.583 6.876 -9.672 1.00 95.19 453 MET A C 1
ATOM 3554 O O . MET A 1 453 ? 2.416 5.668 -9.840 1.00 95.19 453 MET A O 1
ATOM 3558 N N . LEU A 1 454 ? 1.824 7.609 -8.866 1.00 96.44 454 LEU A N 1
ATOM 3559 C CA . LEU A 1 454 ? 0.840 7.017 -7.972 1.00 96.44 454 LEU A CA 1
ATOM 3560 C C . LEU A 1 454 ? -0.520 6.812 -8.638 1.00 96.44 454 LEU A C 1
ATOM 3562 O O . LEU A 1 454 ? -1.216 5.891 -8.235 1.00 96.44 454 LEU A O 1
ATOM 3566 N N . ASP A 1 455 ? -0.854 7.541 -9.707 1.00 90.81 455 ASP A N 1
ATOM 3567 C CA . ASP A 1 455 ? -2.141 7.399 -10.403 1.00 90.81 455 ASP A CA 1
ATOM 3568 C C . ASP A 1 455 ? -1.968 6.772 -11.786 1.00 90.81 455 ASP A C 1
ATOM 3570 O O . ASP A 1 455 ? -2.541 5.717 -12.069 1.00 90.81 455 ASP A O 1
ATOM 3574 N N . ASP A 1 456 ? -1.139 7.364 -12.648 1.00 89.50 456 ASP A N 1
ATOM 3575 C CA . ASP A 1 456 ? -0.940 6.847 -14.005 1.00 89.50 456 ASP A CA 1
ATOM 3576 C C . ASP A 1 456 ? -0.239 5.484 -13.954 1.00 89.50 456 ASP A C 1
ATOM 3578 O O . ASP A 1 456 ? -0.751 4.495 -14.472 1.00 89.50 456 ASP A O 1
ATOM 3582 N N . LEU A 1 457 ? 0.910 5.387 -13.280 1.00 88.88 457 LEU A N 1
ATOM 3583 C CA . LEU A 1 457 ? 1.682 4.145 -13.269 1.00 88.88 457 LEU A CA 1
ATOM 3584 C C . LEU A 1 457 ? 1.094 3.083 -12.325 1.00 88.88 457 LEU A C 1
ATOM 3586 O O . LEU A 1 457 ? 0.932 1.932 -12.725 1.00 88.88 457 LEU A O 1
ATOM 3590 N N . LEU A 1 458 ? 0.790 3.431 -11.072 1.00 92.12 458 LEU A N 1
ATOM 3591 C CA . LEU A 1 458 ? 0.316 2.458 -10.081 1.00 92.12 458 LEU A CA 1
ATOM 3592 C C . LEU A 1 458 ? -1.163 2.081 -10.267 1.00 92.12 458 LEU A C 1
ATOM 3594 O O . LEU A 1 458 ? -1.477 0.889 -10.321 1.00 92.12 458 LEU A O 1
ATOM 3598 N N . ARG A 1 459 ? -2.079 3.055 -10.358 1.00 87.25 459 ARG A N 1
ATOM 3599 C CA . ARG A 1 459 ? -3.515 2.752 -10.503 1.00 87.25 459 ARG A CA 1
ATOM 3600 C C . ARG A 1 459 ? -3.886 2.378 -11.926 1.00 87.25 459 ARG A C 1
ATOM 3602 O O . ARG A 1 459 ? -4.603 1.403 -12.106 1.00 87.25 459 ARG A O 1
ATOM 3609 N N . SER A 1 460 ? -3.417 3.123 -12.925 1.00 83.06 460 SER A N 1
ATOM 3610 C CA . SER A 1 460 ? -3.905 2.965 -14.302 1.00 83.06 460 SER A CA 1
ATOM 3611 C C . SER A 1 460 ? -3.137 1.894 -15.078 1.00 83.06 460 SER A C 1
ATOM 3613 O O . SER A 1 460 ? -3.749 0.972 -15.610 1.00 83.06 460 SER A O 1
ATOM 3615 N N . ASP A 1 461 ? -1.805 1.970 -15.125 1.00 83.50 461 ASP A N 1
ATOM 3616 C CA . ASP A 1 461 ? -0.984 1.045 -15.920 1.00 83.50 461 ASP A CA 1
ATOM 3617 C C . ASP A 1 461 ? -0.797 -0.317 -15.238 1.00 83.50 461 ASP A C 1
ATOM 3619 O O . ASP A 1 461 ? -0.771 -1.356 -15.908 1.00 83.50 461 ASP A O 1
ATOM 3623 N N . LEU A 1 462 ? -0.628 -0.324 -13.911 1.00 81.06 462 LEU A N 1
ATOM 3624 C CA . LEU A 1 462 ? -0.492 -1.548 -13.119 1.00 81.06 462 LEU A CA 1
ATOM 3625 C C . LEU A 1 462 ? -1.830 -2.100 -12.611 1.00 81.06 462 LEU A C 1
ATOM 3627 O O . LEU A 1 462 ? -1.853 -3.251 -12.177 1.00 81.06 462 LEU A O 1
ATOM 3631 N N . GLU A 1 463 ? -2.924 -1.335 -12.697 1.00 84.56 463 GLU A N 1
ATOM 3632 C CA . GLU A 1 463 ? -4.260 -1.742 -12.231 1.00 84.56 463 GLU A CA 1
ATOM 3633 C C . GLU A 1 463 ? -4.265 -2.150 -10.738 1.00 84.56 463 GLU A C 1
ATOM 3635 O O . GLU A 1 463 ? -4.924 -3.114 -10.336 1.00 84.56 463 GLU A O 1
ATOM 3640 N N . PHE A 1 464 ? -3.494 -1.447 -9.891 1.00 86.75 464 PHE A N 1
ATOM 3641 C CA . PHE A 1 464 ? -3.442 -1.734 -8.455 1.00 86.75 464 PHE A CA 1
ATOM 3642 C C . PHE A 1 464 ? -4.686 -1.219 -7.715 1.00 86.75 464 PHE A C 1
ATOM 3644 O O . PHE A 1 464 ? -4.843 -0.019 -7.482 1.00 86.75 464 PHE A O 1
ATOM 3651 N N . ASN A 1 465 ? -5.519 -2.153 -7.255 1.00 85.25 465 ASN A N 1
ATOM 3652 C CA . ASN A 1 465 ? -6.761 -1.866 -6.522 1.00 85.25 465 ASN A CA 1
ATOM 3653 C C . ASN A 1 465 ? -6.634 -2.033 -4.994 1.00 85.25 465 ASN A C 1
ATOM 3655 O O . ASN A 1 465 ? -7.641 -2.040 -4.294 1.00 85.25 465 ASN A O 1
ATOM 3659 N N . GLY A 1 466 ? -5.419 -2.240 -4.474 1.00 90.00 466 GLY A N 1
ATOM 3660 C CA . GLY A 1 466 ? -5.170 -2.340 -3.033 1.00 90.00 466 GLY A CA 1
ATOM 3661 C C . GLY A 1 466 ? -4.960 -0.976 -2.368 1.00 90.00 466 GLY A C 1
ATOM 3662 O O . GLY A 1 466 ? -5.108 0.063 -3.008 1.00 90.00 466 GLY A O 1
ATOM 3663 N N . VAL A 1 467 ? -4.570 -0.985 -1.091 1.00 95.38 467 VAL A N 1
ATOM 3664 C CA . VAL A 1 467 ? -4.348 0.245 -0.308 1.00 95.38 467 VAL A CA 1
ATOM 3665 C C . VAL A 1 467 ? -2.939 0.800 -0.548 1.00 95.38 467 VAL A C 1
ATOM 3667 O O . VAL A 1 467 ? -1.950 0.098 -0.322 1.00 95.38 467 VAL A O 1
ATOM 3670 N N . LEU A 1 468 ? -2.841 2.060 -0.968 1.00 97.88 468 LEU A N 1
ATOM 3671 C CA . LEU A 1 468 ? -1.612 2.851 -1.028 1.00 97.88 468 LEU A CA 1
ATOM 3672 C C . LEU A 1 468 ? -1.433 3.622 0.285 1.00 97.88 468 LEU A C 1
ATOM 3674 O O . LEU A 1 468 ? -2.212 4.522 0.596 1.00 97.88 468 LEU A O 1
ATOM 3678 N N . VAL A 1 469 ? -0.398 3.276 1.046 1.00 98.00 469 VAL A N 1
ATOM 3679 C CA . VAL A 1 469 ? -0.037 3.952 2.297 1.00 98.00 469 VAL A CA 1
ATOM 3680 C C . VAL A 1 469 ? 1.223 4.791 2.104 1.00 98.00 469 VAL A C 1
ATOM 3682 O O . VAL A 1 469 ? 2.119 4.371 1.374 1.00 98.00 469 VAL A O 1
ATOM 3685 N N . SER A 1 470 ? 1.296 5.955 2.749 1.00 98.12 470 SER A N 1
ATOM 3686 C CA . SER A 1 470 ? 2.529 6.735 2.785 1.00 98.12 470 SER A CA 1
ATOM 3687 C C . SER A 1 470 ? 3.592 6.059 3.666 1.00 98.12 470 SER A C 1
ATOM 3689 O O . SER A 1 470 ? 3.274 5.295 4.581 1.00 98.12 470 SER A O 1
ATOM 3691 N N . ASP A 1 471 ? 4.855 6.393 3.467 1.00 97.06 471 ASP A N 1
ATOM 3692 C CA . ASP A 1 471 ? 5.941 6.075 4.367 1.00 97.06 471 ASP A CA 1
ATOM 3693 C C . ASP A 1 471 ? 5.913 7.103 5.509 1.00 97.06 471 ASP A C 1
ATOM 3695 O O . ASP A 1 471 ? 5.137 8.072 5.517 1.00 97.06 471 ASP A O 1
ATOM 3699 N N . TRP A 1 472 ? 6.729 6.865 6.525 1.00 96.06 472 TRP A N 1
ATOM 3700 C CA . TRP A 1 472 ? 6.690 7.569 7.797 1.00 96.06 472 TRP A CA 1
ATOM 3701 C C . TRP A 1 472 ? 6.838 9.092 7.652 1.00 96.06 472 TRP A C 1
ATOM 3703 O O . TRP A 1 472 ? 7.924 9.628 7.399 1.00 96.06 472 TRP A O 1
ATOM 3713 N N . GLY A 1 473 ? 5.733 9.803 7.894 1.00 96.62 473 GLY A N 1
ATOM 3714 C CA . GLY A 1 473 ? 5.646 11.260 7.843 1.00 96.62 473 GLY A CA 1
ATOM 3715 C C . GLY A 1 473 ? 5.851 11.848 6.447 1.00 96.62 473 GLY A C 1
ATOM 3716 O O . GLY A 1 473 ? 6.159 13.035 6.336 1.00 96.62 473 GLY A O 1
ATOM 3717 N N . GLU A 1 474 ? 5.725 11.051 5.386 1.00 97.06 474 GLU A N 1
ATOM 3718 C CA . GLU A 1 474 ? 6.220 11.452 4.070 1.00 97.06 474 GLU A CA 1
ATOM 3719 C C . GLU A 1 474 ? 5.402 12.567 3.411 1.00 97.06 474 GLU A C 1
ATOM 3721 O O . GLU A 1 474 ? 5.967 13.459 2.779 1.00 97.06 474 GLU A O 1
ATOM 3726 N N . ILE A 1 475 ? 4.096 12.635 3.676 1.00 98.06 475 ILE A N 1
ATOM 3727 C CA . ILE A 1 475 ? 3.299 13.797 3.266 1.00 98.06 475 ILE A CA 1
ATOM 3728 C C . ILE A 1 475 ? 3.859 15.076 3.911 1.00 98.06 475 ILE A C 1
ATOM 3730 O O . ILE A 1 475 ? 4.092 16.061 3.220 1.00 98.06 475 ILE A O 1
ATOM 3734 N N . TYR A 1 476 ? 4.176 15.074 5.211 1.00 98.00 476 TYR A N 1
ATOM 3735 C CA . TYR A 1 476 ? 4.764 16.249 5.875 1.00 98.00 476 TYR A CA 1
ATOM 3736 C C . TYR A 1 476 ? 6.171 16.582 5.355 1.00 9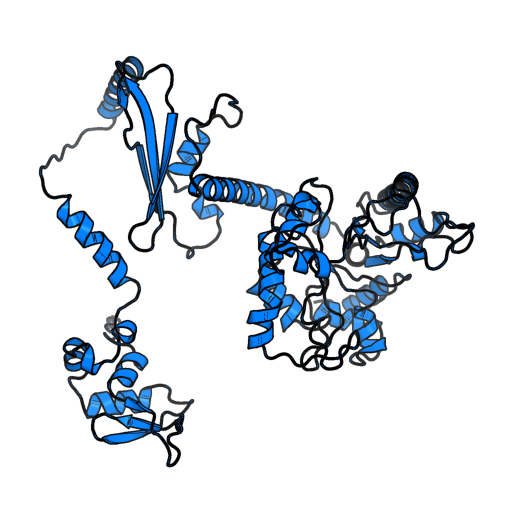8.00 476 TYR A C 1
ATOM 3738 O O . TYR A 1 476 ? 6.557 17.756 5.323 1.00 98.00 476 TYR A O 1
ATOM 3746 N N . ASN A 1 477 ? 6.920 15.586 4.876 1.00 97.44 477 ASN A N 1
ATOM 3747 C CA . ASN A 1 477 ? 8.233 15.792 4.271 1.00 97.44 477 ASN A CA 1
ATOM 3748 C C . ASN A 1 477 ? 8.184 16.594 2.967 1.00 97.44 477 ASN A C 1
ATOM 3750 O O . ASN A 1 477 ? 9.208 17.182 2.616 1.00 97.44 477 ASN A O 1
ATOM 3754 N N . LEU A 1 478 ? 7.035 16.731 2.292 1.00 97.69 478 LEU A N 1
ATOM 3755 C CA . LEU A 1 478 ? 6.891 17.702 1.194 1.00 97.69 478 LEU A CA 1
ATOM 3756 C C . LEU A 1 478 ? 7.266 19.125 1.648 1.00 97.69 478 LEU A C 1
ATOM 3758 O O . LEU A 1 478 ? 7.927 19.866 0.914 1.00 97.69 478 LEU A O 1
ATOM 3762 N N . HIS A 1 479 ? 6.931 19.478 2.893 1.00 97.38 479 HIS A N 1
ATOM 3763 C CA . HIS A 1 479 ? 7.360 20.717 3.537 1.00 97.38 479 HIS A CA 1
ATOM 3764 C C . HIS A 1 479 ? 8.713 20.583 4.252 1.00 97.38 479 HIS A C 1
ATOM 3766 O O . HIS A 1 479 ? 9.601 21.422 4.072 1.00 97.38 479 HIS A O 1
ATOM 3772 N N . ASP A 1 480 ? 8.881 19.549 5.080 1.00 96.12 480 ASP A N 1
ATOM 3773 C CA . ASP A 1 480 ? 10.001 19.453 6.026 1.00 96.12 480 ASP A CA 1
ATOM 3774 C C . ASP A 1 480 ? 11.332 19.057 5.372 1.00 96.12 480 ASP A C 1
ATOM 3776 O O . ASP A 1 480 ? 12.397 19.458 5.852 1.00 96.12 480 ASP A O 1
ATOM 3780 N N . PHE A 1 481 ? 11.286 18.309 4.269 1.00 95.56 481 PHE A N 1
ATOM 3781 C CA . PHE A 1 481 ? 12.463 17.726 3.626 1.00 95.56 481 PHE A CA 1
ATOM 3782 C C . PHE A 1 481 ? 12.599 18.152 2.162 1.00 95.56 481 PHE A C 1
ATOM 3784 O O . PHE A 1 481 ? 13.588 18.793 1.812 1.00 95.56 481 PHE A O 1
ATOM 3791 N N . HIS A 1 482 ? 11.592 17.869 1.329 1.00 95.62 482 HIS A N 1
ATOM 3792 C CA . HIS A 1 482 ? 11.605 18.144 -0.114 1.00 95.62 482 HIS A CA 1
ATOM 3793 C C . HIS A 1 482 ? 11.540 19.637 -0.442 1.00 95.62 482 HIS A C 1
ATOM 3795 O O . HIS A 1 482 ? 12.014 20.055 -1.495 1.00 95.62 482 HIS A O 1
ATOM 3801 N N . ARG A 1 483 ? 10.992 20.450 0.474 1.00 95.50 483 ARG A N 1
ATOM 3802 C CA . ARG A 1 483 ? 10.827 21.909 0.326 1.00 95.50 483 ARG A CA 1
ATOM 3803 C C . ARG A 1 483 ? 10.002 22.303 -0.907 1.00 95.50 483 ARG A C 1
ATOM 3805 O O . ARG A 1 483 ? 10.284 23.323 -1.532 1.00 95.50 483 ARG A O 1
ATOM 3812 N N . VAL A 1 484 ? 8.983 21.508 -1.233 1.00 95.38 484 VAL A N 1
ATOM 3813 C CA . VAL A 1 484 ? 8.052 21.767 -2.348 1.00 95.38 484 VAL A CA 1
ATOM 3814 C C . VAL A 1 484 ? 6.713 22.357 -1.896 1.00 95.38 484 VAL A C 1
ATOM 3816 O O . VAL A 1 484 ? 5.981 22.875 -2.731 1.00 95.38 484 VAL A O 1
ATOM 3819 N N . SER A 1 485 ? 6.424 22.343 -0.590 1.00 96.88 485 SER A N 1
ATOM 3820 C CA . SER A 1 485 ? 5.241 22.979 0.015 1.00 96.88 485 SER A CA 1
ATOM 3821 C C . SER A 1 485 ? 5.655 23.980 1.099 1.00 96.88 485 SER A C 1
ATOM 3823 O O . SER A 1 485 ? 6.617 23.748 1.841 1.00 96.88 485 SER A O 1
ATOM 3825 N N . ALA A 1 486 ? 4.943 25.101 1.223 1.00 97.19 486 ALA A N 1
ATOM 3826 C CA . ALA A 1 486 ? 5.256 26.158 2.185 1.00 97.19 486 ALA A CA 1
ATOM 3827 C C . ALA A 1 486 ? 4.818 25.823 3.617 1.00 97.19 486 ALA A C 1
ATOM 3829 O O . ALA A 1 486 ? 5.420 26.337 4.560 1.00 97.19 486 ALA A O 1
ATOM 3830 N N . THR A 1 487 ? 3.818 24.954 3.792 1.00 98.12 487 THR A N 1
ATOM 3831 C CA . THR A 1 487 ? 3.370 24.440 5.097 1.00 98.12 487 THR A CA 1
ATOM 3832 C C . THR A 1 487 ? 3.030 22.948 5.021 1.00 98.12 487 THR A C 1
ATOM 3834 O O . THR A 1 487 ? 2.859 22.391 3.936 1.00 98.12 487 THR A O 1
ATOM 3837 N N . ARG A 1 488 ? 2.901 22.285 6.180 1.00 97.25 488 ARG A N 1
ATOM 3838 C CA . ARG A 1 488 ? 2.389 20.903 6.250 1.00 97.25 488 ARG A CA 1
ATOM 3839 C C . ARG A 1 488 ? 0.924 20.792 5.814 1.00 97.25 488 ARG A C 1
ATOM 3841 O O . ARG A 1 488 ? 0.546 19.776 5.248 1.00 97.25 488 ARG A O 1
ATOM 3848 N N . GLU A 1 489 ? 0.124 21.833 6.029 1.00 97.31 489 GLU A N 1
ATOM 3849 C CA . GLU A 1 489 ? -1.261 21.891 5.546 1.00 97.31 489 GLU A CA 1
ATOM 3850 C C . GLU A 1 489 ? -1.313 21.908 4.010 1.00 97.31 489 GLU A C 1
ATOM 3852 O O . GLU A 1 489 ? -2.018 21.102 3.406 1.00 97.31 489 GLU A O 1
ATOM 3857 N N . GLU A 1 490 ? -0.475 22.730 3.365 1.00 97.38 490 GLU A N 1
ATOM 3858 C CA . GLU A 1 490 ? -0.328 22.732 1.903 1.00 97.38 490 GLU A CA 1
ATOM 3859 C C . GLU A 1 490 ? 0.216 21.395 1.382 1.00 97.38 490 GLU A C 1
ATOM 3861 O O . GLU A 1 490 ? -0.191 20.933 0.318 1.00 97.38 490 GLU A O 1
ATOM 3866 N N . ALA A 1 491 ? 1.105 20.742 2.131 1.00 98.00 491 ALA A N 1
ATOM 3867 C CA . ALA A 1 491 ? 1.609 19.419 1.782 1.00 98.00 491 ALA A CA 1
ATOM 3868 C C . ALA A 1 491 ? 0.506 18.346 1.776 1.00 98.00 491 ALA A C 1
ATOM 3870 O O . ALA A 1 491 ? 0.414 17.568 0.824 1.00 98.00 491 ALA A O 1
ATOM 3871 N N . VAL A 1 492 ? -0.362 18.331 2.796 1.00 97.62 492 VAL A N 1
ATOM 3872 C CA . VAL A 1 492 ? -1.536 17.441 2.840 1.00 97.62 492 VAL A CA 1
ATOM 3873 C C . VAL A 1 492 ? -2.462 17.717 1.662 1.00 97.62 492 VAL A C 1
ATOM 3875 O O . VAL A 1 492 ? -2.856 16.782 0.967 1.00 97.62 492 VAL A O 1
ATOM 3878 N N . ALA A 1 493 ? -2.751 18.992 1.390 1.00 96.38 493 ALA A N 1
ATOM 3879 C CA . ALA A 1 493 ? -3.573 19.378 0.252 1.00 96.38 493 ALA A CA 1
ATOM 3880 C C . ALA A 1 493 ? -2.964 18.913 -1.081 1.00 96.38 493 ALA A C 1
ATOM 3882 O O . ALA A 1 493 ? -3.656 18.330 -1.910 1.00 96.38 493 ALA A O 1
ATOM 3883 N N . THR A 1 494 ? -1.657 19.114 -1.265 1.00 95.44 494 THR A N 1
ATOM 3884 C CA . THR A 1 494 ? -0.919 18.700 -2.466 1.00 95.44 494 THR A CA 1
ATOM 3885 C C . THR A 1 494 ? -1.044 17.197 -2.694 1.00 95.44 494 THR A C 1
ATOM 3887 O O . THR A 1 494 ? -1.446 16.783 -3.777 1.00 95.44 494 THR A O 1
ATOM 3890 N N . SER A 1 495 ? -0.755 16.380 -1.677 1.00 96.19 495 SER A N 1
ATOM 3891 C CA . SER A 1 495 ? -0.794 14.921 -1.811 1.00 96.19 495 SER A CA 1
ATOM 3892 C C . SER A 1 495 ? -2.212 14.407 -2.096 1.00 96.19 495 SER A C 1
ATOM 3894 O O . SER A 1 495 ? -2.393 13.629 -3.031 1.00 96.19 495 SER A O 1
ATOM 3896 N N . LEU A 1 496 ? -3.227 14.903 -1.376 1.00 94.62 496 LEU A N 1
ATOM 3897 C CA . LEU A 1 496 ? -4.625 14.484 -1.559 1.00 94.62 496 LEU A CA 1
ATOM 3898 C C . LEU A 1 496 ? -5.232 14.919 -2.902 1.00 94.62 496 LEU A C 1
ATOM 3900 O O . LEU A 1 496 ? -6.084 14.218 -3.434 1.00 94.62 496 LEU A O 1
ATOM 3904 N N . MET A 1 497 ? -4.826 16.070 -3.449 1.00 92.44 497 MET A N 1
ATOM 3905 C CA . MET A 1 497 ? -5.350 16.556 -4.734 1.00 92.44 497 MET A CA 1
ATOM 3906 C C . MET A 1 497 ? -4.616 15.973 -5.946 1.00 92.44 497 MET A C 1
ATOM 3908 O O . MET A 1 497 ? -5.180 15.926 -7.037 1.00 92.44 497 MET A O 1
ATOM 3912 N N . GLN A 1 498 ? -3.343 15.605 -5.792 1.00 92.06 498 GLN A N 1
ATOM 3913 C CA . GLN A 1 498 ? -2.499 15.173 -6.911 1.00 92.06 498 GLN A CA 1
ATOM 3914 C C . GLN A 1 498 ? -2.322 13.661 -6.992 1.00 92.06 498 GLN A C 1
ATOM 3916 O O . GLN A 1 498 ? -1.759 13.193 -7.976 1.00 92.06 498 GLN A O 1
ATOM 3921 N N . THR A 1 499 ? -2.715 12.904 -5.968 1.00 95.00 499 THR A N 1
ATOM 3922 C CA . THR A 1 499 ? -2.429 11.468 -5.903 1.00 95.00 499 THR A CA 1
ATOM 3923 C C . THR A 1 499 ? -3.584 10.683 -5.294 1.00 95.00 499 THR A C 1
ATOM 3925 O O . THR A 1 499 ? -4.411 11.217 -4.561 1.00 95.00 499 THR A O 1
ATOM 3928 N N . SER A 1 500 ? -3.588 9.378 -5.541 1.00 91.69 500 SER A N 1
ATOM 3929 C CA . SER A 1 500 ? -4.523 8.393 -4.993 1.00 91.69 500 SER A CA 1
ATOM 3930 C C . SER A 1 500 ? -4.041 7.749 -3.687 1.00 91.69 500 SER A C 1
ATOM 3932 O O . SER A 1 500 ? -4.285 6.560 -3.459 1.00 91.69 500 SER A O 1
ATOM 3934 N N . VAL A 1 501 ? -3.306 8.488 -2.845 1.00 95.94 501 VAL A N 1
ATOM 3935 C CA . VAL A 1 501 ? -2.901 7.989 -1.521 1.00 95.94 501 VAL A CA 1
ATOM 3936 C C . VAL A 1 501 ? -4.142 7.676 -0.679 1.00 95.94 501 VAL A C 1
ATOM 3938 O O . VAL A 1 501 ? -5.020 8.517 -0.508 1.00 95.94 501 VAL A O 1
ATOM 3941 N N . ASP A 1 502 ? -4.222 6.456 -0.147 1.00 97.19 502 ASP A N 1
ATOM 3942 C CA . ASP A 1 502 ? -5.385 5.999 0.625 1.00 97.19 502 ASP A CA 1
ATOM 3943 C C . ASP A 1 502 ? -5.168 6.152 2.130 1.00 97.19 502 ASP A C 1
ATOM 3945 O O . ASP A 1 502 ? -6.121 6.221 2.902 1.00 97.19 502 ASP A O 1
ATOM 3949 N N . MET A 1 503 ? -3.912 6.144 2.576 1.00 98.00 503 MET A N 1
ATOM 3950 C CA . MET A 1 503 ? -3.576 6.191 3.991 1.00 98.00 503 MET A CA 1
ATOM 3951 C C . MET A 1 503 ? -2.286 6.973 4.216 1.00 98.00 503 MET A C 1
ATOM 3953 O O . MET A 1 503 ? -1.256 6.682 3.623 1.00 98.00 503 MET A O 1
ATOM 3957 N N . SER A 1 504 ? -2.331 7.948 5.111 1.00 98.06 504 SER A N 1
ATOM 3958 C CA . SER A 1 504 ? -1.178 8.706 5.570 1.00 98.06 504 SER A CA 1
ATOM 3959 C C . SER A 1 504 ? -0.612 8.056 6.828 1.00 98.06 504 SER A C 1
ATOM 3961 O O . SER A 1 504 ? -1.279 8.015 7.868 1.00 98.06 504 SER A O 1
ATOM 3963 N N . MET A 1 505 ? 0.620 7.555 6.743 1.00 97.62 505 MET A N 1
ATOM 3964 C CA . MET A 1 505 ? 1.416 7.195 7.913 1.00 97.62 505 MET A CA 1
ATOM 3965 C C . MET A 1 505 ? 1.936 8.480 8.555 1.00 97.62 505 MET A C 1
ATOM 3967 O O . MET A 1 505 ? 3.050 8.946 8.299 1.00 97.62 505 MET A O 1
ATOM 3971 N N . VAL A 1 506 ? 1.089 9.074 9.387 1.00 91.00 506 VAL A N 1
ATOM 3972 C CA . VAL A 1 506 ? 1.421 10.266 10.162 1.00 91.00 506 VAL A CA 1
ATOM 3973 C C . VAL A 1 506 ? 2.328 9.911 11.344 1.00 91.00 506 VAL A C 1
ATOM 3975 O O . VAL A 1 506 ? 2.609 8.748 11.637 1.00 91.00 506 VAL A O 1
ATOM 3978 N N . LEU A 1 507 ? 2.809 10.945 12.035 1.00 86.75 507 LEU A N 1
ATOM 3979 C CA . LEU A 1 507 ? 3.643 10.799 13.223 1.00 86.75 507 LEU A CA 1
ATOM 3980 C C . LEU A 1 507 ? 2.782 10.411 14.442 1.00 86.75 507 LEU A C 1
ATOM 3982 O O . LEU A 1 507 ? 2.225 9.316 14.508 1.00 86.75 507 LEU A O 1
ATOM 3986 N N . ALA A 1 508 ? 2.694 11.289 15.440 1.00 89.38 508 ALA A N 1
ATOM 3987 C CA . ALA A 1 508 ? 1.990 11.043 16.699 1.00 89.38 508 ALA A CA 1
ATOM 3988 C C . ALA A 1 508 ? 0.824 12.025 16.928 1.00 89.38 508 ALA A C 1
ATOM 3990 O O . ALA A 1 508 ? 0.387 12.208 18.064 1.00 89.38 508 ALA A O 1
ATOM 3991 N N . ASP A 1 509 ? 0.348 12.656 15.856 1.00 92.50 509 ASP A N 1
ATOM 3992 C CA . ASP A 1 509 ? -0.701 13.677 15.831 1.00 92.50 509 ASP A CA 1
ATOM 3993 C C . ASP A 1 509 ? -1.789 13.333 14.805 1.00 92.50 509 ASP A C 1
ATOM 3995 O O . ASP A 1 509 ? -1.608 12.463 13.955 1.00 92.50 509 ASP A O 1
ATOM 3999 N N . THR A 1 510 ? -2.923 14.023 14.896 1.00 95.75 510 THR A N 1
ATOM 4000 C CA . THR A 1 510 ? -4.058 13.888 13.973 1.00 95.75 510 THR A CA 1
ATOM 4001 C C . THR A 1 510 ? -4.226 15.114 13.074 1.00 95.75 510 THR A C 1
ATOM 4003 O O . THR A 1 510 ? -5.297 15.302 12.495 1.00 95.75 510 THR A O 1
ATOM 4006 N N . ASP A 1 511 ? -3.177 15.932 12.911 1.00 96.81 511 ASP A N 1
ATOM 4007 C CA . ASP A 1 511 ? -3.247 17.200 12.172 1.00 96.81 511 ASP A CA 1
ATOM 4008 C C . ASP A 1 511 ? -3.636 16.974 10.701 1.00 96.81 511 ASP A C 1
ATOM 4010 O O . ASP A 1 511 ? -4.344 17.787 10.114 1.00 96.81 511 ASP A O 1
ATOM 4014 N N . PHE A 1 512 ? -3.271 15.821 10.124 1.00 97.75 512 PHE A N 1
ATOM 4015 C CA . PHE A 1 512 ? -3.704 15.393 8.789 1.00 97.75 512 PHE A CA 1
ATOM 4016 C C . PHE A 1 512 ? -5.226 15.480 8.591 1.00 97.75 512 PHE A C 1
ATOM 4018 O O . PHE A 1 512 ? -5.681 15.901 7.527 1.00 97.75 512 PHE A O 1
ATOM 4025 N N . ILE A 1 513 ? -6.017 15.136 9.613 1.00 97.69 513 ILE A N 1
ATOM 4026 C CA . ILE A 1 513 ? -7.483 15.195 9.548 1.00 97.69 513 ILE A CA 1
ATOM 4027 C C . ILE A 1 513 ? -7.941 16.651 9.452 1.00 97.69 513 ILE A C 1
ATOM 4029 O O . ILE A 1 513 ? -8.779 16.983 8.615 1.00 97.69 513 ILE A O 1
ATOM 4033 N N . GLU A 1 514 ? -7.391 17.534 10.288 1.00 97.31 514 GLU A N 1
ATOM 4034 C CA . GLU A 1 514 ? -7.743 18.955 10.279 1.00 97.31 514 GLU A CA 1
ATOM 4035 C C . GLU A 1 514 ? -7.316 19.631 8.970 1.00 97.31 514 GLU A C 1
ATOM 4037 O O . GLU A 1 514 ? -8.125 20.319 8.345 1.00 97.31 514 GLU A O 1
ATOM 4042 N N . TYR A 1 515 ? -6.091 19.374 8.511 1.00 97.81 515 TYR A N 1
ATOM 4043 C CA . TYR A 1 515 ? -5.569 19.909 7.254 1.00 97.81 515 TYR A CA 1
ATOM 4044 C C . TYR A 1 515 ? -6.377 19.422 6.047 1.00 97.81 515 TYR A C 1
ATOM 4046 O O . TYR A 1 515 ? -6.725 20.222 5.180 1.00 97.81 515 TYR A O 1
ATOM 4054 N N . GLY A 1 516 ? -6.761 18.141 6.010 1.00 96.94 516 GLY A N 1
ATOM 4055 C CA . GLY A 1 516 ? -7.643 17.608 4.970 1.00 96.94 516 GLY A CA 1
ATOM 4056 C C . GLY A 1 516 ? -9.031 18.259 4.985 1.00 96.94 516 GLY A C 1
ATOM 4057 O O . GLY A 1 516 ? -9.564 18.619 3.936 1.00 96.94 516 GLY A O 1
ATOM 4058 N N . LEU A 1 517 ? -9.607 18.481 6.172 1.00 96.88 517 LEU A N 1
ATOM 4059 C CA . LEU A 1 517 ? -10.890 19.178 6.310 1.00 96.88 517 LEU A CA 1
ATOM 4060 C C . LEU A 1 517 ? -10.807 20.639 5.863 1.00 96.88 517 LEU A C 1
ATOM 4062 O O . LEU A 1 517 ? -11.776 21.155 5.308 1.00 96.88 517 LEU A O 1
ATOM 4066 N N . ASN A 1 518 ? -9.696 21.324 6.127 1.00 96.50 518 ASN A N 1
ATOM 4067 C CA . ASN A 1 518 ? -9.494 22.699 5.678 1.00 96.50 518 ASN A CA 1
ATOM 4068 C C . ASN A 1 518 ? -9.311 22.769 4.162 1.00 96.50 518 ASN A C 1
ATOM 4070 O O . ASN A 1 518 ? -9.992 23.569 3.523 1.00 96.50 518 ASN A O 1
ATOM 4074 N N . MET A 1 519 ? -8.512 21.869 3.582 1.00 94.75 519 MET A N 1
ATOM 4075 C CA . MET A 1 519 ? -8.352 21.762 2.132 1.00 94.75 519 MET A CA 1
ATOM 4076 C C . MET A 1 519 ? -9.700 21.606 1.419 1.00 94.75 519 MET A C 1
ATOM 4078 O O . MET A 1 519 ? -9.960 22.339 0.469 1.00 94.75 519 MET A O 1
ATOM 4082 N N . LEU A 1 520 ? -10.593 20.744 1.918 1.00 93.56 520 LEU A N 1
ATOM 4083 C CA . LEU A 1 520 ? -11.917 20.525 1.319 1.00 93.56 520 LEU A CA 1
ATOM 4084 C C . LEU A 1 520 ? -12.884 21.706 1.499 1.00 93.56 520 LEU A C 1
ATOM 4086 O O . LEU A 1 520 ? -13.838 21.848 0.737 1.00 93.56 520 LEU A O 1
ATOM 4090 N N . LYS A 1 521 ? -12.666 22.580 2.492 1.00 92.25 521 LYS A N 1
ATOM 4091 C CA . LYS A 1 521 ? -13.416 23.848 2.588 1.00 92.25 521 LYS A CA 1
ATOM 4092 C C . LYS A 1 521 ? -12.971 24.834 1.511 1.00 92.25 521 LYS A C 1
ATOM 4094 O O . LYS A 1 521 ? -13.791 25.625 1.049 1.00 92.25 521 LYS A O 1
ATOM 4099 N N . GLU A 1 522 ? -11.689 24.816 1.157 1.00 88.25 522 GLU A N 1
ATOM 4100 C CA . GLU A 1 522 ? -11.111 25.682 0.126 1.00 88.25 522 GLU A CA 1
ATOM 4101 C C . GLU A 1 522 ? -11.344 25.133 -1.290 1.00 88.25 522 GLU A C 1
ATOM 4103 O O . GLU A 1 522 ? -11.532 25.916 -2.220 1.00 88.25 522 GLU A O 1
ATOM 4108 N N . ASN A 1 523 ? -11.398 23.805 -1.436 1.00 84.06 523 ASN A N 1
ATOM 4109 C CA . ASN A 1 523 ? -11.554 23.074 -2.695 1.00 84.06 523 ASN A CA 1
ATOM 4110 C C . ASN A 1 523 ? -12.636 21.984 -2.527 1.00 84.06 523 ASN A C 1
ATOM 4112 O O . ASN A 1 523 ? -12.310 20.833 -2.247 1.00 84.06 523 ASN A O 1
ATOM 4116 N N . PRO A 1 524 ? -13.930 22.346 -2.608 1.00 74.69 524 PRO A N 1
ATOM 4117 C CA . PRO A 1 524 ? -15.030 21.410 -2.355 1.00 74.69 524 PRO A CA 1
ATOM 4118 C C . PRO A 1 524 ? -15.361 20.476 -3.534 1.00 74.69 524 PRO A C 1
ATOM 4120 O O . PRO A 1 524 ? -16.137 19.539 -3.337 1.00 74.69 524 PRO A O 1
ATOM 4123 N N . ASP A 1 525 ? -14.833 20.770 -4.727 1.00 64.81 525 ASP A N 1
ATOM 4124 C CA . ASP A 1 525 ? -14.968 19.977 -5.960 1.00 64.81 525 ASP A CA 1
ATOM 4125 C C . ASP A 1 525 ? -13.798 18.994 -6.090 1.00 64.81 525 ASP A C 1
ATOM 4127 O O . ASP A 1 525 ? -14.043 17.855 -6.554 1.00 64.81 525 ASP A O 1
#

Nearest PDB structures (foldseek):
  5jp0-assembly2_B  TM=9.163E-01  e=6.890E-20  Bacteroides ovatus
  8va3-assembly1_B  TM=9.052E-01  e=4.494E-19  metagenome
  5m6g-assembly1_A  TM=8.329E-01  e=1.083E-17  Saccharopolyspora erythraea D
  8xrv-assembly1_B  TM=8.176E-01  e=3.565E-15  Cellulosimicrobium
  8xrt-assembly2_B  TM=8.149E-01  e=1.476E-14  Cellulosimicrobium